Protein AF-A0A2T3M7J5-F1 (afdb_monomer)

Radius of gyration: 61.5 Å; Cα co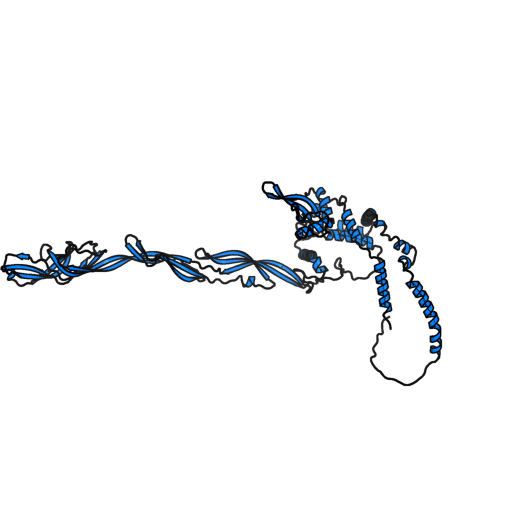ntacts (8 Å, |Δi|>4): 957; chains: 1; bounding box: 120×94×181 Å

Structure (mmCIF, N/CA/C/O backbone):
data_AF-A0A2T3M7J5-F1
#
_entry.id   AF-A0A2T3M7J5-F1
#
loop_
_atom_site.group_PDB
_atom_site.id
_atom_site.type_symbol
_atom_site.label_atom_id
_atom_site.label_alt_id
_atom_site.label_comp_id
_atom_site.label_asym_id
_atom_site.label_entity_id
_atom_site.label_seq_id
_atom_site.pdbx_PDB_ins_code
_atom_site.Cartn_x
_atom_site.Cartn_y
_atom_site.Cartn_z
_atom_site.occupancy
_atom_site.B_iso_or_equiv
_atom_site.auth_seq_id
_atom_site.auth_comp_id
_atom_site.auth_asym_id
_atom_site.auth_atom_id
_atom_site.pdbx_PDB_model_num
ATOM 1 N N . MET A 1 1 ? -29.159 -30.983 84.070 1.00 33.03 1 MET A N 1
ATOM 2 C CA . MET A 1 1 ? -28.151 -31.982 84.493 1.00 33.03 1 MET A CA 1
ATOM 3 C C . MET A 1 1 ? -27.669 -32.704 83.234 1.00 33.03 1 MET A C 1
ATOM 5 O O . MET A 1 1 ? -28.494 -32.900 82.351 1.00 33.03 1 MET A O 1
ATOM 9 N N . LYS A 1 2 ? -26.369 -32.986 83.078 1.00 27.30 2 LYS A N 1
ATOM 10 C CA . LYS A 1 2 ? -25.815 -33.771 81.948 1.00 27.30 2 LYS A CA 1
ATOM 11 C C . LYS A 1 2 ? -25.616 -35.233 82.385 1.00 27.30 2 LYS A C 1
ATOM 13 O O . LYS A 1 2 ? -25.661 -35.486 83.584 1.00 27.30 2 LYS A O 1
ATOM 18 N N . ILE A 1 3 ? -25.221 -36.094 81.430 1.00 26.00 3 ILE A N 1
ATOM 19 C CA . ILE A 1 3 ? -24.799 -37.502 81.617 1.00 26.00 3 ILE A CA 1
ATOM 20 C C . ILE A 1 3 ? -26.022 -38.396 81.980 1.00 26.00 3 ILE A C 1
ATOM 22 O O . ILE A 1 3 ? -26.851 -37.980 82.776 1.00 26.00 3 ILE A O 1
ATOM 26 N N . LEU A 1 4 ? -26.289 -39.581 81.411 1.00 29.34 4 LEU A N 1
ATOM 27 C CA . LEU A 1 4 ? -25.533 -40.511 80.550 1.00 29.34 4 LEU A CA 1
ATOM 28 C C . LEU A 1 4 ? -26.247 -40.783 79.207 1.00 29.34 4 LEU A C 1
ATOM 30 O O . LEU A 1 4 ? -27.471 -40.740 79.125 1.00 29.34 4 LEU A O 1
ATOM 34 N N . CYS A 1 5 ? -25.482 -41.165 78.180 1.00 29.28 5 CYS A N 1
ATOM 35 C CA . CYS A 1 5 ? -25.982 -41.939 77.038 1.00 29.28 5 CYS A CA 1
ATOM 36 C C . CYS A 1 5 ? -25.144 -43.214 76.888 1.00 29.28 5 CYS A C 1
ATOM 38 O O . CYS A 1 5 ? -23.942 -43.201 77.140 1.00 29.28 5 CYS A O 1
ATOM 40 N N . TYR A 1 6 ? -25.827 -44.293 76.517 1.00 28.72 6 TYR A N 1
ATOM 41 C CA . TYR A 1 6 ? -25.376 -45.682 76.476 1.00 28.72 6 TYR A CA 1
ATOM 42 C C . TYR A 1 6 ? -23.962 -45.937 75.927 1.00 28.72 6 TYR A C 1
ATOM 44 O O . TYR A 1 6 ? -23.624 -45.539 74.815 1.00 28.72 6 TYR A O 1
ATOM 52 N N . GLY A 1 7 ? -23.218 -46.769 76.658 1.00 25.64 7 GLY A N 1
ATOM 53 C CA . GLY A 1 7 ? -22.226 -47.691 76.110 1.00 25.64 7 GLY A CA 1
ATOM 54 C C . GLY A 1 7 ? -22.536 -49.095 76.637 1.00 25.64 7 GLY A C 1
ATOM 55 O O . GLY A 1 7 ? -22.690 -49.264 77.844 1.00 25.64 7 GLY A O 1
ATOM 56 N N . GLY A 1 8 ? -22.689 -50.081 75.751 1.00 26.03 8 GLY A N 1
ATOM 57 C CA . GLY A 1 8 ? -23.103 -51.439 76.123 1.00 26.03 8 GLY A CA 1
ATOM 58 C C . GLY A 1 8 ? -23.642 -52.219 74.927 1.00 26.03 8 GLY A C 1
ATOM 59 O O . GLY A 1 8 ? -24.843 -52.218 74.678 1.00 26.03 8 GLY A O 1
ATOM 60 N N . LEU A 1 9 ? -22.742 -52.846 74.167 1.00 28.62 9 LEU A N 1
ATOM 61 C CA . LEU A 1 9 ? -23.075 -53.713 73.034 1.00 28.62 9 LEU A CA 1
ATOM 62 C C . LEU A 1 9 ? -22.904 -55.184 73.449 1.00 28.62 9 LEU A C 1
ATOM 64 O O . LEU A 1 9 ? -21.915 -55.492 74.110 1.00 28.62 9 LEU A O 1
ATOM 68 N N . LEU A 1 10 ? -23.785 -56.072 72.959 1.00 27.27 10 LEU A N 1
ATOM 69 C CA . LEU A 1 10 ? -23.782 -57.536 73.192 1.00 27.27 10 LEU A CA 1
ATOM 70 C C . LEU A 1 10 ? -24.154 -57.917 74.653 1.00 27.27 10 LEU A C 1
ATOM 72 O O . LEU A 1 10 ? -23.850 -57.188 75.586 1.00 27.27 10 LEU A O 1
ATOM 76 N N . LEU A 1 11 ? -24.870 -59.010 74.949 1.00 28.28 11 LEU A N 1
ATOM 77 C CA . LEU A 1 11 ? -24.979 -60.318 74.283 1.00 28.28 11 LEU A CA 1
ATOM 78 C C . LEU A 1 11 ? -26.429 -60.854 74.226 1.00 28.28 11 LEU A C 1
ATOM 80 O O . LEU A 1 11 ? -27.276 -60.481 75.032 1.00 28.28 11 LEU A O 1
ATOM 84 N N . PHE A 1 12 ? -26.683 -61.804 73.317 1.00 32.72 12 PHE A N 1
ATOM 85 C CA . PHE A 1 12 ? -27.888 -62.651 73.300 1.00 32.72 12 PHE A CA 1
ATOM 86 C C . PHE A 1 12 ? -27.616 -64.009 73.970 1.00 32.72 12 PHE A C 1
ATOM 88 O O . PHE A 1 12 ? -26.611 -64.631 73.631 1.00 32.72 12 PHE A O 1
ATOM 95 N N . HIS A 1 13 ? -28.555 -64.467 74.813 1.00 28.39 13 HIS A N 1
ATOM 96 C CA . HIS A 1 13 ? -29.068 -65.845 75.033 1.00 28.39 13 HIS A CA 1
ATOM 97 C C . HIS A 1 13 ? -29.503 -66.063 76.499 1.00 28.39 13 HIS A C 1
ATOM 99 O O . HIS A 1 13 ? -28.886 -65.563 77.434 1.00 28.39 13 HIS A O 1
ATOM 105 N N . SER A 1 14 ? -30.603 -66.796 76.686 1.00 29.45 14 SER A N 1
ATOM 106 C CA . SER A 1 14 ? -31.228 -67.153 77.978 1.00 29.45 14 SER A CA 1
ATOM 107 C C . SER A 1 14 ? -30.902 -68.616 78.357 1.00 29.45 14 SER A C 1
ATOM 109 O O . SER A 1 14 ? -30.280 -69.294 77.537 1.00 29.45 14 SER A O 1
ATOM 111 N N . PRO A 1 15 ? -31.407 -69.191 79.476 1.00 47.16 15 PRO A N 1
ATOM 112 C CA . PRO A 1 15 ? -32.022 -68.609 80.688 1.00 47.16 15 PRO A CA 1
ATOM 113 C C . PRO A 1 15 ? -31.394 -69.151 82.008 1.00 47.16 15 PRO A C 1
ATOM 115 O O . PRO A 1 15 ? -30.582 -70.066 81.949 1.00 47.16 15 PRO A O 1
ATOM 118 N N . LEU A 1 16 ? -31.829 -68.659 83.188 1.00 26.14 16 LEU A N 1
ATOM 119 C CA . LEU A 1 16 ? -32.131 -69.428 84.433 1.00 26.14 16 LEU A CA 1
ATOM 120 C C . LEU A 1 16 ? -32.222 -68.518 85.684 1.00 26.14 16 LEU A C 1
ATOM 122 O O . LEU A 1 16 ? -31.286 -67.774 85.929 1.00 26.14 16 LEU A O 1
ATOM 126 N N . LEU A 1 17 ? -33.282 -68.708 86.498 1.00 28.16 17 LEU A N 1
ATOM 127 C CA . LEU A 1 17 ? -33.427 -68.406 87.952 1.00 28.16 17 LEU A CA 1
ATOM 128 C C . LEU A 1 17 ? -33.138 -66.964 88.470 1.00 28.16 17 LEU A C 1
ATOM 130 O O . LEU A 1 17 ? -32.348 -66.228 87.907 1.00 28.16 17 LEU A O 1
ATOM 134 N N . ALA A 1 18 ? -33.637 -66.492 89.621 1.00 29.44 18 ALA A N 1
ATOM 135 C CA . ALA A 1 18 ? -34.889 -66.672 90.382 1.00 29.44 18 ALA A CA 1
ATOM 136 C C . ALA A 1 18 ? -34.867 -65.667 91.570 1.00 29.44 18 ALA A C 1
ATOM 138 O O . ALA A 1 18 ? -33.783 -65.337 92.048 1.00 29.44 18 ALA A O 1
ATOM 139 N N . SER A 1 19 ? -36.033 -65.249 92.101 1.00 30.77 19 SER A N 1
ATOM 140 C CA . SER A 1 19 ? -36.214 -64.162 93.110 1.00 30.77 19 SER A CA 1
ATOM 141 C C . SER A 1 19 ? -35.824 -62.758 92.593 1.00 30.77 19 SER A C 1
ATOM 143 O O . SER A 1 19 ? -34.960 -62.643 91.735 1.00 30.77 19 SER A O 1
ATOM 145 N N . ILE A 1 20 ? -36.435 -61.629 92.979 1.00 33.09 20 ILE A N 1
ATOM 146 C CA . ILE A 1 20 ? -37.490 -61.254 93.958 1.00 33.09 20 ILE A CA 1
ATOM 147 C C . ILE A 1 20 ? -38.376 -60.160 93.269 1.00 33.09 20 ILE A C 1
ATOM 149 O O . ILE A 1 20 ? -37.984 -59.676 92.214 1.00 33.09 20 ILE A O 1
ATOM 153 N N . ASN A 1 21 ? -39.551 -59.671 93.704 1.00 32.81 21 ASN A N 1
ATOM 154 C CA . ASN A 1 21 ? -40.363 -59.739 94.934 1.00 32.81 21 ASN A CA 1
ATOM 155 C C . ASN A 1 21 ? -41.874 -59.600 94.543 1.00 32.81 21 ASN A C 1
ATOM 157 O O . ASN A 1 21 ? -42.157 -58.813 93.635 1.00 32.81 21 ASN A O 1
ATOM 161 N N . PRO A 1 22 ? -42.853 -60.312 95.154 1.00 43.72 22 PRO A N 1
ATOM 162 C CA . PRO A 1 22 ? -44.208 -60.437 94.580 1.00 43.72 22 PRO A CA 1
ATOM 163 C C . PRO A 1 22 ? -45.098 -59.177 94.529 1.00 43.72 22 PRO A C 1
ATOM 165 O O . PRO A 1 22 ? -46.033 -59.136 93.728 1.00 43.72 22 PRO A O 1
ATOM 168 N N . THR A 1 23 ? -44.869 -58.161 95.367 1.00 41.72 23 THR A N 1
ATOM 169 C CA . THR A 1 23 ? -45.904 -57.148 95.684 1.00 41.72 23 THR A CA 1
ATOM 170 C C . THR A 1 23 ? -46.248 -56.176 94.545 1.00 41.72 23 THR A C 1
ATOM 172 O O . THR A 1 23 ? -47.339 -55.613 94.527 1.00 41.72 23 THR A O 1
ATOM 175 N N . ILE A 1 24 ? -45.349 -55.968 93.577 1.00 36.59 24 ILE A N 1
ATOM 176 C CA . ILE A 1 24 ? -45.510 -54.931 92.534 1.00 36.59 24 ILE A CA 1
ATOM 177 C C . ILE A 1 24 ? -46.531 -55.340 91.456 1.00 36.59 24 ILE A C 1
ATOM 179 O O . ILE A 1 24 ? -47.258 -54.494 90.936 1.00 36.59 24 ILE A O 1
ATOM 183 N N . SER A 1 25 ? -46.637 -56.637 91.147 1.00 33.56 25 SER A N 1
ATOM 184 C CA . SER A 1 25 ? -47.477 -57.134 90.044 1.00 33.56 25 SER A CA 1
ATOM 185 C C . SER A 1 25 ? -48.976 -56.872 90.262 1.00 33.56 25 SER A C 1
ATOM 187 O O . SER A 1 25 ? -49.724 -56.641 89.312 1.00 33.56 25 SER A O 1
ATOM 189 N N . HIS A 1 26 ? -49.429 -56.860 91.520 1.00 35.50 26 HIS A N 1
ATOM 190 C CA . HIS A 1 26 ? -50.859 -56.885 91.837 1.00 35.50 26 HIS A CA 1
ATOM 191 C C . HIS A 1 26 ? -51.564 -55.518 91.757 1.00 35.50 26 HIS A C 1
ATOM 193 O O . HIS A 1 26 ? -52.776 -55.476 91.551 1.00 35.50 26 HIS A O 1
ATOM 199 N N . HIS A 1 27 ? -50.825 -54.407 91.871 1.00 38.28 27 HIS A N 1
ATOM 200 C CA . HIS A 1 27 ? -51.371 -53.052 91.690 1.00 38.28 27 HIS A CA 1
ATOM 201 C C . HIS A 1 27 ? -51.415 -52.610 90.217 1.00 38.28 27 HIS A C 1
ATOM 203 O O . HIS A 1 27 ? -52.216 -51.753 89.852 1.00 38.28 27 HIS A O 1
ATOM 209 N N . PHE A 1 28 ? -50.574 -53.194 89.357 1.00 34.78 28 PHE A N 1
ATOM 210 C CA . PHE A 1 28 ? -50.365 -52.703 87.990 1.00 34.78 28 PHE A CA 1
ATOM 211 C C . PHE A 1 28 ? -51.550 -52.971 87.040 1.00 34.78 28 PHE A C 1
ATOM 213 O O . PHE A 1 28 ? -51.696 -52.296 86.025 1.00 34.78 28 PHE A O 1
ATOM 220 N N . TYR A 1 29 ? -52.417 -53.936 87.367 1.00 38.53 29 TYR A N 1
ATOM 221 C CA . TYR A 1 29 ? -53.450 -54.449 86.455 1.00 38.53 29 TYR A CA 1
ATOM 222 C C . TYR A 1 29 ? -54.883 -53.931 86.686 1.00 38.53 29 TYR A C 1
ATOM 224 O O . TYR A 1 29 ? -55.771 -54.300 85.919 1.00 38.53 29 TYR A O 1
ATOM 232 N N . GLN A 1 30 ? -55.141 -53.083 87.693 1.00 41.69 30 GLN A N 1
ATOM 233 C CA . GLN A 1 30 ? -56.512 -52.630 88.020 1.00 41.69 30 GLN A CA 1
ATOM 234 C C . GLN A 1 30 ? -56.796 -51.136 87.743 1.00 41.69 30 GLN A C 1
ATOM 236 O O . GLN A 1 30 ? -57.928 -50.796 87.409 1.00 41.69 30 GLN A O 1
ATOM 241 N N . GLU A 1 31 ? -55.792 -50.254 87.776 1.00 39.41 31 GLU A N 1
ATOM 242 C CA . GLU A 1 31 ? -55.960 -48.795 87.567 1.00 39.41 31 GLU A CA 1
ATOM 243 C C . GLU A 1 31 ? -56.129 -48.372 86.088 1.00 39.41 31 GLU A C 1
ATOM 245 O O . GLU A 1 31 ? -56.737 -47.342 85.766 1.00 39.41 31 GLU A O 1
ATOM 250 N N . ILE A 1 32 ? -55.583 -49.160 85.156 1.00 42.03 32 ILE A N 1
ATOM 251 C CA . ILE A 1 32 ? -55.441 -48.780 83.738 1.00 42.03 32 ILE A CA 1
ATOM 252 C C . ILE A 1 32 ? -56.795 -48.545 83.023 1.00 42.03 32 ILE A C 1
ATOM 254 O O . ILE A 1 32 ? -56.927 -47.532 82.331 1.00 42.03 32 ILE A O 1
ATOM 258 N N . PRO A 1 33 ? -57.845 -49.384 83.177 1.00 41.69 33 PRO A N 1
ATOM 259 C CA . PRO A 1 33 ? -59.082 -49.219 82.404 1.00 41.69 33 PRO A CA 1
ATOM 260 C C . PRO A 1 33 ? -59.862 -47.928 82.702 1.00 41.69 33 PRO A C 1
ATOM 262 O O . PRO A 1 33 ? -60.557 -47.414 81.822 1.00 41.69 33 PRO A O 1
ATOM 265 N N . HIS A 1 34 ? -59.768 -47.394 83.925 1.00 41.28 34 HIS A N 1
ATOM 266 C CA . HIS A 1 34 ? -60.474 -46.170 84.320 1.00 41.28 34 HIS A CA 1
ATOM 267 C C . HIS A 1 34 ? -59.719 -44.904 83.905 1.00 41.28 34 HIS A C 1
ATOM 269 O O . HIS A 1 34 ? -60.326 -43.984 83.341 1.00 41.28 34 HIS A O 1
ATOM 275 N N . THR A 1 35 ? -58.399 -44.872 84.101 1.00 39.56 35 THR A N 1
ATOM 276 C CA . THR A 1 35 ? -57.552 -43.767 83.625 1.00 39.56 35 THR A CA 1
ATOM 277 C C . THR A 1 35 ? -57.626 -43.638 82.104 1.00 39.56 35 THR A C 1
ATOM 279 O O . THR A 1 35 ? -57.860 -42.539 81.600 1.00 39.56 35 THR A O 1
ATOM 282 N N . GLN A 1 36 ? -57.559 -44.752 81.366 1.00 40.88 36 GLN A N 1
ATOM 283 C CA . GLN A 1 36 ? -57.592 -44.746 79.902 1.00 40.88 36 GLN A CA 1
ATOM 284 C C . GLN A 1 36 ? -58.919 -44.209 79.331 1.00 40.88 36 GLN A C 1
ATOM 286 O O . GLN A 1 36 ? -58.889 -43.367 78.436 1.00 40.88 36 GLN A O 1
ATOM 291 N N . ARG A 1 37 ? -60.088 -44.590 79.878 1.00 44.34 37 ARG A N 1
ATOM 292 C CA . ARG A 1 37 ? -61.390 -44.020 79.450 1.00 44.34 37 ARG A CA 1
ATOM 293 C C . ARG A 1 37 ? -61.513 -42.529 79.762 1.00 44.34 37 ARG A C 1
ATOM 295 O O . ARG A 1 37 ? -62.040 -41.779 78.942 1.00 44.34 37 ARG A O 1
ATOM 302 N N . THR A 1 38 ? -61.023 -42.101 80.923 1.00 44.31 38 THR A N 1
ATOM 303 C CA . THR A 1 38 ? -61.086 -40.695 81.360 1.00 44.31 38 THR A CA 1
ATOM 304 C C . THR A 1 38 ? -60.188 -39.812 80.486 1.00 44.31 38 THR A C 1
ATOM 306 O O . THR A 1 38 ? -60.601 -38.733 80.051 1.00 44.31 38 THR A O 1
ATOM 309 N N . LEU A 1 39 ? -59.000 -40.312 80.126 1.00 40.53 39 LEU A N 1
ATOM 310 C CA . LEU A 1 39 ? -58.130 -39.715 79.111 1.00 40.53 39 LEU A CA 1
ATOM 311 C C . LEU A 1 39 ? -58.801 -39.685 77.732 1.00 40.53 39 LEU A C 1
ATOM 313 O O . LEU A 1 39 ? -58.832 -38.631 77.112 1.00 40.53 39 LEU A O 1
ATOM 317 N N . GLN A 1 40 ? -59.412 -40.781 77.271 1.00 42.84 40 GLN A N 1
ATOM 318 C CA . GLN A 1 40 ? -60.099 -40.823 75.972 1.00 42.84 40 GLN A CA 1
ATOM 319 C C . GLN A 1 40 ? -61.238 -39.788 75.879 1.00 42.84 40 GLN A C 1
ATOM 321 O O . GLN A 1 40 ? -61.386 -39.114 74.861 1.00 42.84 40 GLN A O 1
ATOM 326 N N . GLN A 1 41 ? -62.036 -39.626 76.940 1.00 42.09 41 GLN A N 1
ATOM 327 C CA . GLN A 1 41 ? -63.129 -38.649 76.979 1.00 42.09 41 GLN A CA 1
ATOM 328 C C . GLN A 1 41 ? -62.629 -37.199 77.032 1.00 42.09 41 GLN A C 1
ATOM 330 O O . GLN A 1 41 ? -63.183 -36.339 76.346 1.00 42.09 41 GLN A O 1
ATOM 335 N N . SER A 1 42 ? -61.573 -36.918 77.799 1.00 40.62 42 SER A N 1
ATOM 336 C CA . SER A 1 42 ? -60.975 -35.576 77.871 1.00 40.62 42 SER A CA 1
ATOM 337 C C . SER A 1 42 ? -60.210 -35.201 76.594 1.00 40.62 42 SER A C 1
ATOM 339 O O . SER A 1 42 ? -60.360 -34.075 76.121 1.00 40.62 42 SER A O 1
ATOM 341 N N . LEU A 1 43 ? -59.507 -36.147 75.961 1.00 39.81 43 LEU A N 1
ATOM 342 C CA . LEU A 1 43 ? -58.921 -35.992 74.622 1.00 39.81 43 LEU A CA 1
ATOM 343 C C . LEU A 1 43 ? -59.992 -35.732 73.560 1.00 39.81 43 LEU A C 1
ATOM 345 O O . LEU A 1 43 ? -59.865 -34.772 72.808 1.00 39.81 43 LEU A O 1
ATOM 349 N N . ASN A 1 44 ? -61.082 -36.504 73.527 1.00 41.81 44 ASN A N 1
ATOM 350 C CA . ASN A 1 44 ? -62.176 -36.263 72.578 1.00 41.81 44 ASN A CA 1
ATOM 351 C C . ASN A 1 44 ? -62.860 -34.901 72.806 1.00 41.81 44 ASN A C 1
ATOM 353 O O . ASN A 1 44 ? -63.277 -34.258 71.845 1.00 41.81 44 ASN A O 1
ATOM 357 N N . LYS A 1 45 ? -62.938 -34.421 74.056 1.00 40.50 45 LYS A N 1
ATOM 358 C CA . LYS A 1 45 ? -63.460 -33.080 74.376 1.00 40.50 45 LYS A CA 1
ATOM 359 C C . LYS A 1 45 ? -62.505 -31.953 73.947 1.00 40.50 45 LYS A C 1
ATOM 361 O O . LYS A 1 45 ? -62.979 -30.896 73.533 1.00 40.50 45 LYS A O 1
ATOM 366 N N . MET A 1 46 ? -61.191 -32.190 73.997 1.00 38.03 46 MET A N 1
ATOM 367 C CA . MET A 1 46 ? -60.162 -31.283 73.467 1.00 38.03 46 MET A CA 1
ATOM 368 C C . MET A 1 46 ? -60.113 -31.272 71.932 1.00 38.03 46 MET A C 1
ATOM 370 O O . MET A 1 46 ? -60.038 -30.201 71.344 1.00 38.03 46 MET A O 1
ATOM 374 N N . MET A 1 47 ? -60.187 -32.432 71.270 1.00 40.31 47 MET A N 1
ATOM 375 C CA . MET A 1 47 ? -60.065 -32.530 69.807 1.00 40.31 47 MET A CA 1
ATOM 376 C C . MET A 1 47 ? -61.306 -32.046 69.042 1.00 40.31 47 MET A C 1
ATOM 378 O O . MET A 1 47 ? -61.180 -31.651 67.887 1.00 40.31 47 MET A O 1
ATOM 382 N N . ASN A 1 48 ? -62.489 -32.045 69.668 1.00 43.28 48 ASN A N 1
ATOM 383 C CA . ASN A 1 48 ? -63.742 -31.612 69.032 1.00 43.28 48 ASN A CA 1
ATOM 384 C C . ASN A 1 48 ? -64.130 -30.148 69.326 1.00 43.28 48 ASN A C 1
ATOM 386 O O . ASN A 1 48 ? -65.208 -29.716 68.921 1.00 43.28 48 ASN A O 1
ATOM 390 N N . SER A 1 49 ? -63.274 -29.379 70.008 1.00 44.62 49 SER A N 1
ATOM 391 C CA . SER A 1 49 ? -63.446 -27.931 70.188 1.00 44.62 49 SER A CA 1
ATOM 392 C C . SER A 1 49 ? -62.357 -27.195 69.399 1.00 44.62 49 SER A C 1
ATOM 394 O O . SER A 1 49 ? -61.180 -27.468 69.634 1.00 44.62 49 SER A O 1
ATOM 396 N N . PRO A 1 50 ? -62.683 -26.268 68.478 1.00 44.09 50 PRO A N 1
ATOM 397 C CA . PRO A 1 50 ? -61.661 -25.487 67.791 1.00 44.09 50 PRO A CA 1
ATOM 398 C C . PRO A 1 50 ? -60.993 -24.541 68.795 1.00 44.09 50 PRO A C 1
ATOM 400 O O . PRO A 1 50 ? -61.619 -23.579 69.241 1.00 44.09 50 PRO A O 1
ATOM 403 N N . ILE A 1 51 ? -59.738 -24.834 69.148 1.00 45.31 51 ILE A N 1
ATOM 404 C CA . ILE A 1 51 ? -58.933 -24.013 70.062 1.00 45.31 51 ILE A CA 1
ATOM 405 C C . ILE A 1 51 ? -58.840 -22.599 69.485 1.00 45.31 51 ILE A C 1
ATOM 407 O O . ILE A 1 51 ? -58.410 -22.419 68.341 1.00 45.31 51 ILE A O 1
ATOM 411 N N . LYS A 1 52 ? -59.252 -21.606 70.266 1.00 52.03 52 LYS A N 1
ATOM 412 C CA . LYS A 1 52 ? -59.237 -20.194 69.887 1.00 52.03 52 LYS A CA 1
ATOM 413 C C . LYS A 1 52 ? -57.935 -19.530 70.311 1.00 52.03 52 LYS A C 1
ATOM 415 O O . LYS A 1 52 ? -57.210 -20.026 71.171 1.00 52.03 52 LYS A O 1
ATOM 420 N N . ALA A 1 53 ? -57.642 -18.365 69.739 1.00 49.19 53 ALA A N 1
ATOM 421 C CA . ALA A 1 53 ? -56.470 -17.595 70.143 1.00 49.19 53 ALA A CA 1
ATOM 422 C C . ALA A 1 53 ? -56.595 -17.116 71.606 1.00 49.19 53 ALA A C 1
ATOM 424 O O . ALA A 1 53 ? -55.608 -17.095 72.337 1.00 49.19 53 ALA A O 1
ATOM 425 N N . GLU A 1 54 ? -57.819 -16.813 72.048 1.00 56.78 54 GLU A N 1
ATOM 426 C CA . GLU A 1 54 ? -58.158 -16.429 73.424 1.00 56.78 54 GLU A CA 1
ATOM 427 C C . GLU A 1 54 ? -57.870 -17.522 74.471 1.00 56.78 54 GLU A C 1
ATOM 429 O O . GLU A 1 54 ? -57.618 -17.190 75.630 1.00 56.78 54 GLU A O 1
ATOM 434 N N . ASP A 1 55 ? -57.866 -18.805 74.086 1.00 53.34 55 ASP A N 1
ATOM 435 C CA . ASP A 1 55 ? -57.657 -19.937 75.008 1.00 53.34 55 ASP A CA 1
ATOM 436 C C . ASP A 1 55 ? -56.197 -20.036 75.500 1.00 53.34 55 ASP A C 1
ATOM 438 O O . ASP A 1 55 ? -55.909 -20.713 76.486 1.00 53.34 55 ASP A O 1
ATOM 442 N N . TYR A 1 56 ? -55.270 -19.325 74.847 1.00 49.97 56 TYR A N 1
ATOM 443 C CA . TYR A 1 56 ? -53.858 -19.220 75.234 1.00 49.97 56 TYR A CA 1
ATOM 444 C C . TYR A 1 56 ? -53.554 -18.018 76.150 1.00 49.97 56 TYR A C 1
ATOM 446 O O . TYR A 1 56 ? -52.384 -17.718 76.403 1.00 49.97 56 TYR A O 1
ATOM 454 N N . CYS A 1 57 ? -54.576 -17.308 76.640 1.00 61.72 57 CYS A N 1
ATOM 455 C CA . CYS A 1 57 ? -54.405 -16.115 77.467 1.00 61.72 57 CYS A CA 1
ATOM 456 C C . CYS A 1 57 ? -54.609 -16.362 78.966 1.00 61.72 57 CYS A C 1
ATOM 458 O O . CYS A 1 57 ? -55.708 -16.676 79.419 1.00 61.72 57 CYS A O 1
ATOM 460 N N . ASN A 1 58 ? -53.553 -16.094 79.740 1.00 55.19 58 ASN A N 1
ATOM 461 C CA . ASN A 1 58 ? -53.546 -16.209 81.203 1.00 55.19 58 ASN A CA 1
ATOM 462 C C . ASN A 1 58 ? -54.410 -15.148 81.918 1.00 55.19 58 ASN A C 1
ATOM 464 O O . ASN A 1 58 ? -54.723 -15.320 83.093 1.00 55.19 58 ASN A O 1
ATOM 468 N N . ASP A 1 59 ? -54.770 -14.054 81.242 1.00 63.16 59 ASP A N 1
ATOM 469 C CA . ASP A 1 59 ? -55.587 -12.963 81.777 1.00 63.16 59 ASP A CA 1
ATOM 470 C C . ASP A 1 59 ? -56.471 -12.312 80.693 1.00 63.16 59 ASP A C 1
ATOM 472 O O . ASP A 1 59 ? -56.321 -12.557 79.491 1.00 63.16 59 ASP A O 1
ATOM 476 N N . ASP A 1 60 ? -57.417 -11.468 81.110 1.00 67.50 60 ASP A N 1
ATOM 477 C CA . ASP A 1 60 ? -58.310 -10.759 80.182 1.00 67.50 60 ASP A CA 1
ATOM 478 C C . ASP A 1 60 ? -57.601 -9.614 79.434 1.00 67.50 60 ASP A C 1
ATOM 480 O O . ASP A 1 60 ? -58.007 -9.253 78.326 1.00 67.50 60 ASP A O 1
ATOM 484 N N . THR A 1 61 ? -56.483 -9.102 79.963 1.00 66.50 61 THR A N 1
ATOM 485 C CA . THR A 1 61 ? -55.603 -8.145 79.270 1.00 66.50 61 THR A CA 1
ATOM 486 C C . THR A 1 61 ? -55.032 -8.760 77.991 1.00 66.50 61 THR A C 1
ATOM 488 O O . THR A 1 61 ? -55.088 -8.149 7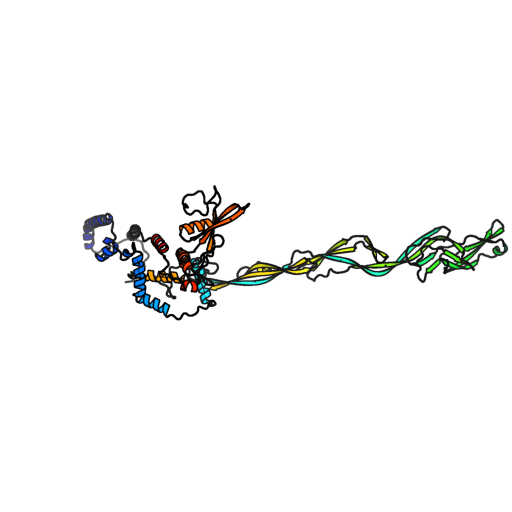6.923 1.00 66.50 61 THR A O 1
ATOM 491 N N . CYS A 1 62 ? -54.556 -10.007 78.057 1.00 59.25 62 CYS A N 1
ATOM 492 C CA . CYS A 1 62 ? -54.106 -10.773 76.901 1.00 59.25 62 CYS A CA 1
ATOM 493 C C . CYS A 1 62 ? -55.243 -11.011 75.895 1.00 59.25 62 CYS A C 1
ATOM 495 O O . CYS A 1 62 ? -55.049 -10.769 74.703 1.00 59.25 62 CYS A O 1
ATOM 497 N N . LYS A 1 63 ? -56.446 -11.401 76.345 1.00 68.69 63 LYS A N 1
ATOM 498 C CA . LYS A 1 63 ? -57.606 -11.608 75.448 1.00 68.69 63 LYS A CA 1
ATOM 499 C C . LYS A 1 63 ? -57.986 -10.312 74.726 1.00 68.69 63 LYS A C 1
ATOM 501 O O . LYS A 1 63 ? -58.246 -10.318 73.520 1.00 68.69 63 LYS A O 1
ATOM 506 N N . THR A 1 64 ? -57.927 -9.189 75.440 1.00 63.66 64 THR A N 1
ATOM 507 C CA . THR A 1 64 ? -58.117 -7.842 74.883 1.00 63.66 64 THR A CA 1
ATOM 508 C C . THR A 1 64 ? -57.026 -7.505 73.861 1.00 63.66 64 THR A C 1
ATOM 510 O O . THR A 1 64 ? -57.333 -6.985 72.798 1.00 63.66 64 THR A O 1
ATOM 513 N N . HIS A 1 65 ? -55.763 -7.870 74.100 1.00 58.97 65 HIS A N 1
ATOM 514 C CA . HIS A 1 65 ? -54.676 -7.676 73.131 1.00 58.97 65 HIS A CA 1
ATOM 515 C C . HIS A 1 65 ? -54.689 -8.633 71.927 1.00 58.97 65 HIS A C 1
ATOM 517 O O . HIS A 1 65 ? -54.127 -8.286 70.890 1.00 58.97 65 HIS A O 1
ATOM 523 N N . ILE A 1 66 ? -55.316 -9.806 72.018 1.00 55.25 66 ILE A N 1
ATOM 524 C CA . ILE A 1 66 ? -55.524 -10.694 70.862 1.00 55.25 66 ILE A CA 1
ATOM 525 C C . ILE A 1 66 ? -56.669 -10.179 69.983 1.00 55.25 66 ILE A C 1
ATOM 527 O O . ILE A 1 66 ? -56.538 -10.136 68.761 1.00 55.25 66 ILE A O 1
ATOM 531 N N . THR A 1 67 ? -57.771 -9.742 70.595 1.00 54.59 67 THR A N 1
ATOM 532 C CA . THR A 1 67 ? -58.955 -9.230 69.878 1.00 54.59 67 THR A CA 1
ATOM 533 C C . THR A 1 67 ? -58.792 -7.784 69.391 1.00 54.59 67 THR A C 1
ATOM 535 O O . THR A 1 67 ? -59.305 -7.426 68.332 1.00 54.59 67 THR A O 1
ATOM 538 N N . GLN A 1 68 ? -58.033 -6.963 70.119 1.00 57.56 68 GLN A N 1
ATOM 539 C CA . GLN A 1 68 ? -57.635 -5.598 69.766 1.00 57.56 68 GLN A CA 1
ATOM 540 C C . GLN A 1 68 ? -56.127 -5.400 70.027 1.00 57.56 68 GLN A C 1
ATOM 542 O O . GLN A 1 68 ? -55.724 -4.760 71.005 1.00 57.56 68 GLN A O 1
ATOM 547 N N . PRO A 1 69 ? -55.241 -5.919 69.153 1.00 59.16 69 PRO A N 1
ATOM 548 C CA . PRO A 1 69 ? -53.805 -5.681 69.279 1.00 59.16 69 PRO A CA 1
ATOM 549 C C . PRO A 1 69 ? -53.507 -4.183 69.223 1.00 59.16 69 PRO A C 1
ATOM 551 O O . PRO A 1 69 ? -54.134 -3.454 68.457 1.00 59.16 69 PRO A O 1
ATOM 554 N N . GLY A 1 70 ? -52.512 -3.706 69.976 1.00 57.31 70 GLY A N 1
ATOM 555 C CA . GLY A 1 70 ? -52.211 -2.268 70.093 1.00 57.31 70 GLY A CA 1
ATOM 556 C C . GLY A 1 70 ? -51.844 -1.565 68.775 1.00 57.31 70 GLY A C 1
ATOM 557 O O . GLY A 1 70 ? -51.854 -0.340 68.707 1.00 57.31 70 GLY A O 1
ATOM 558 N N . LEU A 1 71 ? -51.564 -2.328 67.712 1.00 54.66 71 LEU A N 1
ATOM 559 C CA . LEU A 1 71 ? -51.335 -1.838 66.348 1.00 54.66 71 LEU A CA 1
ATOM 560 C C . LEU A 1 71 ? -52.632 -1.656 65.529 1.00 54.66 71 LEU A C 1
ATOM 562 O O . LEU A 1 71 ? -52.601 -1.026 64.475 1.00 54.66 71 LEU A O 1
ATOM 566 N N . SER A 1 72 ? -53.777 -2.161 66.001 1.00 57.66 72 SER A N 1
ATOM 567 C CA . SER A 1 72 ? -55.087 -2.047 65.332 1.00 57.66 72 SER A CA 1
ATOM 568 C C . SER A 1 72 ? -55.539 -0.592 65.152 1.00 57.66 72 SER A C 1
ATOM 570 O O . SER A 1 72 ? -56.134 -0.265 64.126 1.00 57.66 72 SER A O 1
ATOM 572 N N . ARG A 1 73 ? -55.133 0.313 66.058 1.00 57.66 73 ARG A N 1
ATOM 573 C CA . ARG A 1 73 ? -55.277 1.779 65.920 1.00 57.66 73 ARG A CA 1
ATOM 574 C C . ARG A 1 73 ? -54.687 2.345 64.619 1.00 57.66 73 ARG A C 1
ATOM 576 O O . ARG A 1 73 ? -55.113 3.400 64.173 1.00 57.66 73 ARG A O 1
ATOM 583 N N . TYR A 1 74 ? -53.734 1.646 63.999 1.00 56.31 74 TYR A N 1
ATOM 584 C CA . TYR A 1 74 ? -53.116 2.021 62.722 1.00 56.31 74 TYR A CA 1
ATOM 585 C C . TYR A 1 74 ? -53.723 1.294 61.514 1.00 56.31 74 TYR A C 1
ATOM 587 O O . TYR A 1 74 ? -53.406 1.627 60.373 1.00 56.31 74 TYR A O 1
ATOM 595 N N . ALA A 1 75 ? -54.581 0.291 61.732 1.00 46.38 75 ALA A N 1
ATOM 596 C CA . ALA A 1 75 ? -55.136 -0.516 60.649 1.00 46.38 75 ALA A CA 1
ATOM 597 C C . ALA A 1 75 ? -56.008 0.327 59.709 1.00 46.38 75 ALA A C 1
ATOM 599 O O . ALA A 1 75 ? -55.930 0.148 58.493 1.00 46.38 75 ALA A O 1
ATOM 600 N N . ASN A 1 76 ? -56.778 1.273 60.257 1.00 51.50 76 ASN A N 1
ATOM 601 C CA . ASN A 1 76 ? -57.690 2.137 59.501 1.00 51.50 76 ASN A CA 1
ATOM 602 C C . ASN A 1 76 ? -57.356 3.640 59.582 1.00 51.50 76 ASN A C 1
ATOM 604 O O . ASN A 1 76 ? -57.949 4.411 58.835 1.00 51.50 76 ASN A O 1
ATOM 608 N N . ASP A 1 77 ? -56.379 4.052 60.402 1.00 55.06 77 ASP A N 1
ATOM 609 C CA . ASP A 1 77 ? -55.883 5.436 60.463 1.00 55.06 77 ASP A CA 1
ATOM 610 C C . ASP A 1 77 ? -54.372 5.520 60.127 1.00 55.06 77 ASP A C 1
ATOM 612 O O . ASP A 1 77 ? -53.512 5.319 60.994 1.00 55.06 77 ASP A O 1
ATOM 616 N N . PRO A 1 78 ? -54.015 5.848 58.866 1.00 48.06 78 PRO A N 1
ATOM 617 C CA . PRO A 1 78 ? -52.631 6.122 58.467 1.00 48.06 78 PRO A CA 1
ATOM 618 C C . PRO A 1 78 ? -52.054 7.406 59.090 1.00 48.06 78 PRO A C 1
ATOM 620 O O . PRO A 1 78 ? -50.834 7.549 59.201 1.00 48.06 78 PRO A O 1
ATOM 623 N N . GLY A 1 79 ? -52.917 8.347 59.486 1.00 52.31 79 GLY A N 1
ATOM 624 C CA . GLY A 1 79 ? -52.551 9.583 60.170 1.00 52.31 79 GLY A CA 1
ATOM 625 C C . GLY A 1 79 ? -52.064 9.313 61.590 1.00 52.31 79 GLY A C 1
ATOM 626 O O . GLY A 1 79 ? -51.012 9.824 61.966 1.00 52.31 79 GLY A O 1
ATOM 627 N N . ALA A 1 80 ? -52.743 8.443 62.344 1.00 57.94 80 ALA A N 1
ATOM 628 C CA . ALA A 1 80 ? -52.301 8.006 63.670 1.00 57.94 80 ALA A CA 1
ATOM 629 C C . ALA A 1 80 ? -50.880 7.426 63.653 1.00 57.94 80 ALA A C 1
ATOM 631 O O . ALA A 1 80 ? -50.086 7.758 64.534 1.00 57.94 80 ALA A O 1
ATOM 632 N N . LEU A 1 81 ? -50.530 6.607 62.651 1.00 50.38 81 LEU A N 1
ATOM 633 C CA . LEU A 1 81 ? -49.186 6.027 62.545 1.00 50.38 81 LEU A CA 1
ATOM 634 C C . LEU A 1 81 ? -48.127 7.094 62.237 1.00 50.38 81 LEU A C 1
ATOM 636 O O . LEU A 1 81 ? -47.092 7.130 62.900 1.00 50.38 81 LEU A O 1
ATOM 640 N N . LYS A 1 82 ? -48.402 8.001 61.288 1.00 52.88 82 LYS A N 1
ATOM 641 C CA . LYS A 1 82 ? -47.509 9.128 60.962 1.00 52.88 82 LYS A CA 1
ATOM 642 C C . LYS A 1 82 ? -47.317 10.064 62.162 1.00 52.88 82 LYS A C 1
ATOM 644 O O . LYS A 1 82 ? -46.199 10.484 62.456 1.00 52.88 82 LYS A O 1
ATOM 649 N N . ASN A 1 83 ? -48.403 10.397 62.853 1.00 60.84 83 ASN A N 1
ATOM 650 C CA . ASN A 1 83 ? -48.386 11.324 63.977 1.00 60.84 83 ASN A CA 1
ATOM 651 C C . ASN A 1 83 ? -47.641 10.727 65.173 1.00 60.84 83 ASN A C 1
ATOM 653 O O . ASN A 1 83 ? -46.844 11.430 65.792 1.00 60.84 83 ASN A O 1
ATOM 657 N N . ASP A 1 84 ? -47.824 9.434 65.467 1.00 59.69 84 ASP A N 1
ATOM 658 C CA . ASP A 1 84 ? -47.071 8.790 66.543 1.00 59.69 84 ASP A CA 1
ATOM 659 C C . ASP A 1 84 ? -45.608 8.538 66.155 1.00 59.69 84 ASP A C 1
ATOM 661 O O . ASP A 1 84 ? -44.744 8.711 67.003 1.00 59.69 84 ASP A O 1
ATOM 665 N N . SER A 1 85 ? -45.274 8.258 64.886 1.00 49.81 85 SER A N 1
ATOM 666 C CA . SER A 1 85 ? -43.864 8.160 64.471 1.00 49.81 85 SER A CA 1
ATOM 667 C C . SER A 1 85 ? -43.123 9.496 64.599 1.00 49.81 85 SER A C 1
ATOM 669 O O . SER A 1 85 ? -41.975 9.519 65.037 1.00 49.81 85 SER A O 1
ATOM 671 N N . VAL A 1 86 ? -43.777 10.621 64.274 1.00 59.00 86 VAL A N 1
ATOM 672 C CA . VAL A 1 86 ? -43.219 11.972 64.485 1.00 59.00 86 VAL A CA 1
ATOM 673 C C . VAL A 1 86 ? -43.111 12.295 65.979 1.00 59.00 86 VAL A C 1
ATOM 675 O O . VAL A 1 86 ? -42.076 12.790 66.424 1.00 59.00 86 VAL A O 1
ATOM 678 N N . ARG A 1 87 ? -44.138 11.963 66.773 1.00 63.53 87 ARG A N 1
ATOM 679 C CA . ARG A 1 87 ? -44.134 12.155 68.230 1.00 63.53 87 ARG A CA 1
ATOM 680 C C . ARG A 1 87 ? -43.011 11.355 68.894 1.00 63.53 87 ARG A C 1
ATOM 682 O O . ARG A 1 87 ? -42.230 11.934 69.643 1.00 63.53 87 ARG A O 1
ATOM 689 N N . GLN A 1 88 ? -42.871 10.071 68.570 1.00 57.69 88 GLN A N 1
ATOM 690 C CA . GLN A 1 88 ? -41.793 9.213 69.069 1.00 57.69 88 GLN A CA 1
ATOM 691 C C . GLN A 1 88 ? -40.416 9.737 68.641 1.00 57.69 88 GLN A C 1
ATOM 693 O O . GLN A 1 88 ? -39.540 9.853 69.488 1.00 57.69 88 GLN A O 1
ATOM 698 N N . LEU A 1 89 ? -40.232 10.172 67.388 1.00 55.06 89 LEU A N 1
ATOM 699 C CA . LEU A 1 89 ? -38.977 10.794 66.933 1.00 55.06 89 LEU A CA 1
ATOM 700 C C . LEU A 1 89 ? -38.591 12.054 67.740 1.00 55.06 89 LEU A C 1
ATOM 702 O O . LEU A 1 89 ? -37.408 12.367 67.845 1.00 55.06 89 LEU A O 1
ATOM 706 N N . SER A 1 90 ? -39.570 12.766 68.313 1.00 54.91 90 SER A N 1
ATOM 707 C CA . SER A 1 90 ? -39.338 13.940 69.171 1.00 54.91 90 SER A CA 1
ATOM 708 C C . SER A 1 90 ? -39.216 13.640 70.673 1.00 54.91 90 SER A C 1
ATOM 710 O O . SER A 1 90 ? -38.571 14.408 71.382 1.00 54.91 90 SER A O 1
ATOM 712 N N . ALA A 1 91 ? -39.830 12.556 71.162 1.00 55.94 91 ALA A N 1
ATOM 713 C CA . ALA A 1 91 ? -40.009 12.287 72.595 1.00 55.94 91 ALA A CA 1
ATOM 714 C C . ALA A 1 91 ? -39.227 11.069 73.120 1.00 55.94 91 ALA A C 1
ATOM 716 O O . ALA A 1 91 ? -38.967 10.984 74.318 1.00 55.94 91 ALA A O 1
ATOM 717 N N . ASN A 1 92 ? -38.847 10.125 72.256 1.00 63.75 92 ASN A N 1
ATOM 718 C CA . ASN A 1 92 ? -38.049 8.965 72.639 1.00 63.75 92 ASN A CA 1
ATOM 719 C C . ASN A 1 92 ? -36.564 9.353 72.774 1.00 63.75 92 ASN A C 1
ATOM 721 O O . ASN A 1 92 ? -35.990 9.981 71.881 1.00 63.75 92 ASN A O 1
ATOM 725 N N . SER A 1 93 ? -35.930 8.962 73.880 1.00 56.34 93 SER A N 1
ATOM 726 C CA . SER A 1 93 ? -34.537 9.291 74.203 1.00 56.34 93 SER A CA 1
ATOM 727 C C . SER A 1 93 ? -33.536 8.717 73.199 1.00 56.34 93 SER A C 1
ATOM 729 O O . SER A 1 93 ? -32.577 9.395 72.836 1.00 56.34 93 SER A O 1
ATOM 731 N N . GLU A 1 94 ? -33.771 7.513 72.683 1.00 54.69 94 GLU A N 1
ATOM 732 C CA . GLU A 1 94 ? -32.863 6.835 71.752 1.00 54.69 94 GLU A CA 1
ATOM 733 C C . GLU A 1 94 ? -32.944 7.480 70.362 1.00 54.69 94 GLU A C 1
ATOM 735 O O . GLU A 1 94 ? -31.919 7.804 69.764 1.00 54.69 94 GLU A O 1
ATOM 740 N N . ALA A 1 95 ? -34.157 7.766 69.883 1.00 48.12 95 ALA A N 1
ATOM 741 C CA . ALA A 1 95 ? -34.407 8.500 68.647 1.00 48.12 95 ALA A CA 1
ATOM 742 C C . ALA A 1 95 ? -33.880 9.944 68.717 1.00 48.12 95 ALA A C 1
ATOM 744 O O . ALA A 1 95 ? -33.272 10.422 67.758 1.00 48.12 95 ALA A O 1
ATOM 745 N N . SER A 1 96 ? -34.037 10.612 69.864 1.00 52.62 96 SER A N 1
ATOM 746 C CA . SER A 1 96 ? -33.469 11.937 70.125 1.00 52.62 96 SER A CA 1
ATOM 747 C C . SER A 1 96 ? -31.937 11.902 70.128 1.00 52.62 96 SER A C 1
ATOM 749 O O . SER A 1 96 ? -31.309 12.745 69.490 1.00 52.62 96 SER A O 1
ATOM 751 N N . ASN A 1 97 ? -31.313 10.883 70.730 1.00 56.59 97 ASN A N 1
ATOM 752 C CA . ASN A 1 97 ? -29.862 10.684 70.688 1.00 56.59 97 ASN A CA 1
ATOM 753 C C . ASN A 1 97 ? -29.349 10.378 69.268 1.00 56.59 97 ASN A C 1
ATOM 755 O O . ASN A 1 97 ? -28.324 10.928 68.870 1.00 56.59 97 ASN A O 1
ATOM 759 N N . ILE A 1 98 ? -30.070 9.579 68.472 1.00 52.44 98 ILE A N 1
ATOM 760 C CA . ILE A 1 98 ? -29.741 9.324 67.057 1.00 52.44 98 ILE A CA 1
ATOM 761 C C . ILE A 1 98 ? -29.867 10.611 66.230 1.00 52.44 98 ILE A C 1
ATOM 763 O O . ILE A 1 98 ? -28.960 10.932 65.461 1.00 52.44 98 ILE A O 1
ATOM 767 N N . LYS A 1 99 ? -30.951 11.380 66.410 1.00 51.16 99 LYS A N 1
ATOM 768 C CA . LYS A 1 99 ? -31.159 12.671 65.739 1.00 51.16 99 LYS A CA 1
ATOM 769 C C . LYS A 1 99 ? -30.057 13.664 66.109 1.00 51.16 99 LYS A C 1
ATOM 771 O O . LYS A 1 99 ? -29.416 14.218 65.225 1.00 51.16 99 LYS A O 1
ATOM 776 N N . LYS A 1 100 ? -29.794 13.837 67.406 1.00 52.91 100 LYS A N 1
ATOM 777 C CA . LYS A 1 100 ? -28.747 14.716 67.937 1.00 52.91 100 LYS A CA 1
ATOM 778 C C . LYS A 1 100 ? -27.370 14.290 67.428 1.00 52.91 100 LYS A C 1
ATOM 780 O O . LYS A 1 100 ? -26.613 15.141 66.991 1.00 52.91 100 LYS A O 1
ATOM 785 N N . GLY A 1 101 ? -27.092 12.987 67.368 1.00 53.31 101 GLY A N 1
ATOM 786 C CA . GLY A 1 101 ? -25.898 12.438 66.728 1.00 53.31 101 GLY A CA 1
ATOM 787 C C . GLY A 1 101 ? -25.797 12.782 65.237 1.00 53.31 101 GLY A C 1
ATOM 788 O O . GLY A 1 101 ? -24.722 13.147 64.779 1.00 53.31 101 GLY A O 1
ATOM 789 N N . PHE A 1 102 ? -26.895 12.738 64.479 1.00 51.72 102 PHE A N 1
ATOM 790 C CA . PHE A 1 102 ? -26.926 13.190 63.080 1.00 51.72 102 PHE A CA 1
ATOM 791 C C . PHE A 1 102 ? -26.716 14.706 62.929 1.00 51.72 102 PHE A C 1
ATOM 793 O O . PHE A 1 102 ? -26.041 15.137 61.993 1.00 51.72 102 PHE A O 1
ATOM 800 N N . ASP A 1 103 ? -27.266 15.502 63.848 1.00 51.34 103 ASP A N 1
ATOM 801 C CA . ASP A 1 103 ? -27.162 16.965 63.847 1.00 51.34 103 ASP A CA 1
ATOM 802 C C . ASP A 1 103 ? -25.765 17.457 64.284 1.00 51.34 103 ASP A C 1
ATOM 804 O O . ASP A 1 103 ? -25.276 18.450 63.746 1.00 51.34 103 ASP A O 1
ATOM 808 N N . THR A 1 104 ? -25.108 16.777 65.238 1.00 50.75 104 THR A N 1
ATOM 809 C CA . THR A 1 104 ? -23.818 17.204 65.821 1.00 50.75 104 THR A CA 1
ATOM 810 C C . THR A 1 104 ? -22.594 16.441 65.316 1.00 50.75 104 THR A C 1
ATOM 812 O O . THR A 1 104 ? -21.474 16.851 65.620 1.00 50.75 104 THR A O 1
ATOM 815 N N . ARG A 1 105 ? -22.742 15.331 64.577 1.00 50.91 105 ARG A N 1
ATOM 816 C CA . ARG A 1 105 ? -21.588 14.607 64.016 1.00 50.91 105 ARG A CA 1
ATOM 817 C C . ARG A 1 105 ? -20.864 15.492 63.010 1.00 50.91 105 ARG A C 1
ATOM 819 O O . ARG A 1 105 ? -21.441 15.923 62.013 1.00 50.91 105 ARG A O 1
ATOM 826 N N . THR A 1 106 ? -19.570 15.702 63.243 1.00 47.72 106 THR A N 1
ATOM 827 C CA . THR A 1 106 ? -18.673 16.401 62.322 1.00 47.72 106 THR A CA 1
ATOM 828 C C . THR A 1 106 ? -18.775 15.754 60.944 1.00 47.72 106 THR A C 1
ATOM 830 O O . THR A 1 106 ? -18.415 14.587 60.770 1.00 47.72 106 THR A O 1
ATOM 833 N N . LYS A 1 107 ? -19.303 16.498 59.966 1.00 48.66 107 LYS A N 1
ATOM 834 C CA . LYS A 1 107 ? -19.512 16.027 58.591 1.00 48.66 107 LYS A CA 1
ATOM 835 C C . LYS A 1 107 ? -18.166 15.939 57.875 1.00 48.66 107 LYS A C 1
ATOM 837 O O . LYS A 1 107 ? -17.806 16.830 57.112 1.00 48.66 107 LYS A O 1
ATOM 842 N N . GLN A 1 108 ? -17.395 14.895 58.175 1.00 53.44 108 GLN A N 1
ATOM 843 C CA . GLN A 1 108 ? -16.126 14.651 57.500 1.00 53.44 108 GLN A CA 1
ATOM 844 C C . GLN A 1 108 ? -16.380 14.472 55.995 1.00 53.44 108 GLN A C 1
ATOM 846 O O . GLN A 1 108 ? -17.271 13.700 55.622 1.00 53.44 108 GLN A O 1
ATOM 851 N N . PRO A 1 109 ? -15.638 15.180 55.124 1.00 52.66 109 PRO A N 1
ATOM 852 C CA . PRO A 1 109 ? -15.771 15.009 53.688 1.00 52.66 109 PRO A CA 1
ATOM 853 C C . PRO A 1 109 ? -15.291 13.605 53.317 1.00 52.66 109 PRO A C 1
ATOM 855 O O . PRO A 1 109 ? -14.112 13.283 53.459 1.00 52.66 109 PRO A O 1
ATOM 858 N N . VAL A 1 110 ? -16.211 12.761 52.849 1.00 55.56 110 VAL A N 1
ATOM 859 C CA . VAL A 1 110 ? -15.874 11.430 52.332 1.00 55.56 110 VAL A CA 1
ATOM 860 C C . VAL A 1 110 ? -14.988 11.617 51.106 1.00 55.56 110 VAL A C 1
ATOM 862 O O . VAL A 1 110 ? -15.446 12.150 50.096 1.00 55.56 110 VAL A O 1
ATOM 865 N N . ASN A 1 111 ? -13.727 11.192 51.193 1.00 58.56 111 ASN A N 1
ATOM 866 C CA . ASN A 1 111 ? -12.808 11.200 50.061 1.00 58.56 111 ASN A CA 1
ATOM 867 C C . ASN A 1 111 ? -13.322 10.213 48.991 1.00 58.56 111 ASN A C 1
ATOM 869 O O . ASN A 1 111 ? -13.302 9.007 49.241 1.00 58.56 111 ASN A O 1
ATOM 873 N N . PRO A 1 112 ? -13.754 10.667 47.796 1.00 56.88 112 PRO A N 1
ATOM 874 C CA . PRO A 1 112 ? -14.307 9.768 46.780 1.00 56.88 112 PRO A CA 1
ATOM 875 C C . PRO A 1 112 ? -13.273 8.791 46.204 1.00 56.88 112 PRO A C 1
ATOM 877 O O . PRO A 1 112 ? -13.654 7.812 45.569 1.00 56.88 112 PRO A O 1
ATOM 880 N N . ASN A 1 113 ? -11.982 9.066 46.425 1.00 58.09 113 ASN A N 1
ATOM 881 C CA . ASN A 1 113 ? -10.850 8.270 45.958 1.00 58.09 113 ASN A CA 1
ATOM 882 C C . ASN A 1 113 ? -10.309 7.313 47.040 1.00 58.09 113 ASN A C 1
ATOM 884 O O . ASN A 1 113 ? -9.243 6.730 46.858 1.00 58.09 113 ASN A O 1
ATOM 888 N N . ASP A 1 114 ? -10.992 7.181 48.182 1.00 73.06 114 ASP A N 1
ATOM 889 C CA . ASP A 1 114 ? -10.589 6.259 49.245 1.00 73.06 114 ASP A CA 1
ATOM 890 C C . ASP A 1 114 ? -10.819 4.788 48.817 1.00 73.06 114 ASP A C 1
ATOM 892 O O . ASP A 1 114 ? -11.943 4.437 48.432 1.00 73.06 114 ASP A O 1
ATOM 896 N N . PRO A 1 115 ? -9.804 3.900 48.892 1.00 67.88 115 PRO A N 1
ATOM 897 C CA . PRO A 1 115 ? -9.954 2.495 48.514 1.00 67.88 115 PRO A CA 1
ATOM 898 C C . PRO A 1 115 ? -11.039 1.746 49.300 1.00 67.88 115 PRO A C 1
ATOM 900 O O . PRO A 1 115 ? -11.721 0.893 48.731 1.00 67.88 115 PRO A O 1
ATOM 903 N N . ALA A 1 116 ? -11.246 2.067 50.581 1.00 68.31 116 ALA A N 1
ATOM 904 C CA . ALA A 1 116 ? -12.292 1.452 51.393 1.00 68.31 116 ALA A CA 1
ATOM 905 C C . ALA A 1 116 ? -13.690 1.934 50.973 1.00 68.31 116 ALA A C 1
ATOM 907 O O . ALA A 1 116 ? -14.634 1.142 50.969 1.00 68.31 116 ALA A O 1
ATOM 908 N N . TYR A 1 117 ? -13.824 3.195 50.545 1.00 65.62 117 TYR A N 1
ATOM 909 C CA . TYR A 1 117 ? -15.076 3.718 49.987 1.00 65.62 117 TYR A CA 1
ATOM 910 C C . TYR A 1 117 ? -15.408 3.076 48.630 1.00 65.62 117 TYR A C 1
ATOM 912 O O . TYR A 1 117 ? -16.538 2.632 48.412 1.00 65.62 117 TYR A O 1
ATOM 920 N N . ALA A 1 118 ? -14.414 2.946 47.744 1.00 66.81 118 ALA A N 1
ATOM 921 C CA . ALA A 1 118 ? -14.566 2.252 46.465 1.00 66.81 118 ALA A CA 1
ATOM 922 C C . ALA A 1 118 ? -14.971 0.776 46.656 1.00 66.81 118 ALA A C 1
ATOM 924 O O . ALA A 1 118 ? -15.899 0.299 45.999 1.00 66.81 118 ALA A O 1
ATOM 925 N N . ARG A 1 119 ? -14.337 0.082 47.613 1.00 72.69 119 ARG A N 1
ATOM 926 C CA . ARG A 1 119 ? -14.662 -1.299 48.000 1.00 72.69 119 ARG A CA 1
ATOM 927 C C . ARG A 1 119 ? -16.088 -1.436 48.540 1.00 72.69 119 ARG A C 1
ATOM 929 O O . ARG A 1 119 ? -16.848 -2.280 48.072 1.00 72.69 119 ARG A O 1
ATOM 936 N N . ALA A 1 120 ? -16.481 -0.575 49.481 1.00 69.62 120 ALA A N 1
ATOM 937 C CA . ALA A 1 120 ? -17.830 -0.574 50.047 1.00 69.62 120 ALA A CA 1
ATOM 938 C C . ALA A 1 120 ? -18.906 -0.350 48.968 1.00 69.62 120 ALA A C 1
ATOM 940 O O . ALA A 1 120 ? -19.931 -1.032 48.969 1.00 69.62 120 ALA A O 1
ATOM 941 N N . LYS A 1 121 ? -18.648 0.541 47.999 1.00 67.81 121 LYS A N 1
ATOM 942 C CA . LYS A 1 121 ? -19.529 0.739 46.842 1.00 67.81 121 LYS A CA 1
ATOM 943 C C . LYS A 1 121 ? -19.629 -0.514 45.963 1.00 67.81 121 LYS A C 1
ATOM 945 O O . LYS A 1 121 ? -20.734 -0.858 45.557 1.00 67.81 121 LYS A O 1
ATOM 950 N N . GLY A 1 122 ? -18.522 -1.209 45.694 1.00 68.94 122 GLY A N 1
ATOM 951 C CA . GLY A 1 122 ? -18.527 -2.460 44.923 1.00 68.94 122 GLY A CA 1
ATOM 952 C C . GLY A 1 122 ? -19.428 -3.533 45.547 1.00 68.94 122 GLY A C 1
ATOM 953 O O . GLY A 1 122 ? -20.263 -4.120 44.854 1.00 68.94 122 GLY A O 1
ATOM 954 N N . ILE A 1 123 ? -19.338 -3.698 46.870 1.00 72.44 123 ILE A N 1
ATOM 955 C CA . ILE A 1 123 ? -20.189 -4.603 47.657 1.00 72.44 123 ILE A CA 1
ATOM 956 C C . ILE A 1 123 ? -21.663 -4.159 47.616 1.00 72.44 123 ILE A C 1
ATOM 958 O O . ILE A 1 123 ? -22.548 -5.002 47.488 1.00 72.44 123 ILE A O 1
ATOM 962 N N . MET A 1 124 ? -21.955 -2.853 47.668 1.00 65.69 124 MET A N 1
ATOM 963 C CA . MET A 1 124 ? -23.325 -2.336 47.514 1.00 65.69 124 MET A CA 1
ATOM 964 C C . MET A 1 124 ? -23.900 -2.592 46.113 1.00 65.69 124 MET A C 1
ATOM 966 O O . MET A 1 124 ? -25.044 -3.038 46.000 1.00 65.69 124 MET A O 1
ATOM 970 N N . ASP A 1 125 ? -23.123 -2.352 45.055 1.00 70.88 125 ASP A N 1
ATOM 971 C CA . ASP A 1 125 ? -23.550 -2.542 43.661 1.00 70.88 125 ASP A CA 1
ATOM 972 C C . ASP A 1 125 ? -23.778 -4.031 43.308 1.00 70.88 125 ASP A C 1
ATOM 974 O O . ASP A 1 125 ? -24.580 -4.322 42.425 1.00 70.88 125 ASP A O 1
ATOM 978 N N . ASN A 1 126 ? -23.117 -4.964 44.011 1.00 72.94 126 ASN A N 1
ATOM 979 C CA . ASN A 1 126 ? -23.261 -6.428 43.869 1.00 72.94 126 ASN A CA 1
ATOM 980 C C . ASN A 1 126 ? -24.027 -7.060 45.057 1.00 72.94 126 ASN A C 1
ATOM 982 O O . ASN A 1 126 ? -23.910 -8.255 45.342 1.00 72.94 126 ASN A O 1
ATOM 986 N N . SER A 1 127 ? -24.773 -6.251 45.819 1.00 71.88 127 SER A N 1
ATOM 987 C CA . SER A 1 127 ? -25.360 -6.687 47.095 1.00 71.88 127 SER A CA 1
ATOM 988 C C . SER A 1 127 ? -26.460 -7.737 46.941 1.00 71.88 127 SER A C 1
ATOM 990 O O . SER A 1 127 ? -26.694 -8.501 47.878 1.00 71.88 127 SER A O 1
ATOM 992 N N . TYR A 1 128 ? -27.117 -7.823 45.779 1.00 70.00 128 TYR A N 1
ATOM 993 C CA . TYR A 1 128 ? -28.085 -8.885 45.499 1.00 70.00 128 TYR A CA 1
ATOM 994 C C . TYR A 1 128 ? -27.383 -10.243 45.404 1.00 70.00 128 TYR A C 1
ATOM 996 O O . TYR A 1 128 ? -27.742 -11.172 46.122 1.00 70.00 128 TYR A O 1
ATOM 1004 N N . GLU A 1 129 ? -26.337 -10.327 44.588 1.00 75.44 129 GLU A N 1
ATOM 1005 C CA . GLU A 1 129 ? -25.551 -11.532 44.355 1.00 75.44 129 GLU A CA 1
ATOM 1006 C C . GLU A 1 129 ? -24.937 -12.043 45.669 1.00 75.44 129 GLU A C 1
ATOM 1008 O O . GLU A 1 129 ? -25.195 -13.179 46.075 1.00 75.44 129 GLU A O 1
ATOM 1013 N N . ILE A 1 130 ? -24.240 -11.162 46.397 1.00 74.88 130 ILE A N 1
ATOM 1014 C CA . ILE A 1 130 ? -23.582 -11.473 47.677 1.00 74.88 130 ILE A CA 1
ATOM 1015 C C . ILE A 1 130 ? -24.602 -11.931 48.739 1.00 74.88 130 ILE A C 1
ATOM 1017 O O . ILE A 1 130 ? -24.374 -12.922 49.436 1.00 74.88 130 ILE A O 1
ATOM 1021 N N . SER A 1 131 ? -25.761 -11.271 48.852 1.00 66.81 131 SER A N 1
ATOM 1022 C CA . SER A 1 131 ? -26.791 -11.667 49.833 1.00 66.81 131 SER A CA 1
ATOM 1023 C C . SER A 1 131 ? -27.524 -12.968 49.487 1.00 66.81 131 SER A C 1
ATOM 1025 O O . SER A 1 131 ? -28.117 -13.569 50.377 1.00 66.81 131 SER A O 1
ATOM 1027 N N . HIS A 1 132 ? -27.460 -13.432 48.235 1.00 70.88 132 HIS A N 1
ATOM 1028 C CA . HIS A 1 132 ? -28.112 -14.665 47.773 1.00 70.88 132 HIS A CA 1
ATOM 1029 C C . HIS A 1 132 ? -27.120 -15.816 47.503 1.00 70.88 132 HIS A C 1
ATOM 1031 O O . HIS A 1 132 ? -27.513 -16.843 46.953 1.00 70.88 132 HIS A O 1
ATOM 1037 N N . GLY A 1 133 ? -25.841 -15.670 47.877 1.00 73.56 133 GLY A N 1
ATOM 1038 C CA . GLY A 1 133 ? -24.816 -16.707 47.677 1.00 73.56 133 GLY A CA 1
ATOM 1039 C C . GLY A 1 133 ? -24.318 -16.846 46.231 1.00 73.56 133 GLY A C 1
ATOM 1040 O O . GLY A 1 133 ? -23.608 -17.799 45.910 1.00 73.56 133 GLY A O 1
ATOM 1041 N N . LEU A 1 134 ? -24.687 -15.920 45.344 1.00 75.75 134 LEU A N 1
ATOM 1042 C CA . LEU A 1 134 ? -24.362 -15.963 43.921 1.00 75.75 134 LEU A CA 1
ATOM 1043 C C . LEU A 1 134 ? -23.017 -15.277 43.665 1.00 75.75 134 LEU A C 1
ATOM 1045 O O . LEU A 1 134 ? -22.763 -14.183 44.158 1.00 75.75 134 LEU A O 1
ATOM 1049 N N . SER A 1 135 ? -22.161 -15.893 42.850 1.00 81.00 135 SER A N 1
ATOM 1050 C CA . SER A 1 135 ? -20.910 -15.254 42.421 1.00 81.00 135 SER A CA 1
ATOM 1051 C C . SER A 1 135 ? -21.161 -14.301 41.248 1.00 81.00 135 SER A C 1
ATOM 1053 O O . SER A 1 135 ? -21.834 -14.671 40.286 1.00 81.00 135 SER A O 1
ATOM 1055 N N . SER A 1 136 ? -20.596 -13.095 41.307 1.00 81.81 136 SER A N 1
ATOM 1056 C CA . SER A 1 136 ? -20.637 -12.097 40.229 1.00 81.81 136 SER A CA 1
ATOM 1057 C C . SER A 1 136 ? -19.304 -12.046 39.462 1.00 81.81 136 SER A C 1
ATOM 1059 O O . SER A 1 136 ? -18.397 -12.840 39.719 1.00 81.81 136 SER A O 1
ATOM 1061 N N . LYS A 1 137 ? -19.152 -11.095 38.525 1.00 82.06 137 LYS A N 1
ATOM 1062 C CA . LYS A 1 137 ? -17.846 -10.788 37.909 1.00 82.06 137 LYS A CA 1
ATOM 1063 C C . LYS A 1 137 ? -16.807 -10.350 38.956 1.00 82.06 137 LYS A C 1
ATOM 1065 O O . LYS A 1 137 ? -15.634 -10.643 38.785 1.00 82.06 137 LYS A O 1
ATOM 1070 N N . TYR A 1 138 ? -17.222 -9.647 40.008 1.00 82.88 138 TYR A N 1
ATOM 1071 C CA . TYR A 1 138 ? -16.320 -8.971 40.950 1.00 82.88 138 TYR A CA 1
ATOM 1072 C C . TYR A 1 138 ? -16.194 -9.685 42.304 1.00 82.88 138 TYR A C 1
ATOM 1074 O O . TYR A 1 138 ? -15.251 -9.415 43.040 1.00 82.88 138 TYR A O 1
ATOM 1082 N N . TYR A 1 139 ? -17.124 -10.586 42.634 1.00 84.88 139 TYR A N 1
ATOM 1083 C CA . TYR A 1 139 ? -17.218 -11.235 43.944 1.00 84.88 139 TYR A CA 1
ATOM 1084 C C . TYR A 1 139 ? -17.480 -12.733 43.773 1.00 84.88 139 TYR A C 1
ATOM 1086 O O . TYR A 1 139 ? -18.523 -13.127 43.247 1.00 84.88 139 TYR A O 1
ATOM 1094 N N . HIS A 1 140 ? -16.544 -13.579 44.200 1.00 86.69 140 HIS A N 1
ATOM 1095 C CA . HIS A 1 140 ? -16.634 -15.033 44.057 1.00 86.69 140 HIS A CA 1
ATOM 1096 C C . HIS A 1 140 ? -16.979 -15.688 45.399 1.00 86.69 140 HIS A C 1
ATOM 1098 O O . HIS A 1 140 ? -16.118 -16.122 46.160 1.00 86.69 140 HIS A O 1
ATOM 1104 N N . CYS A 1 141 ? -18.280 -15.793 45.674 1.00 81.50 141 CYS A N 1
ATOM 1105 C CA . CYS A 1 141 ? -18.844 -16.345 46.911 1.00 81.50 141 CYS A CA 1
ATOM 1106 C C . CYS A 1 141 ? -18.452 -17.802 47.225 1.00 81.50 141 CYS A C 1
ATOM 1108 O O . CYS A 1 141 ? -18.662 -18.253 48.345 1.00 81.50 141 CYS A O 1
ATOM 1110 N N . GLN A 1 142 ? -17.914 -18.547 46.253 1.00 81.81 142 GLN A N 1
ATOM 1111 C CA . GLN A 1 142 ? -17.432 -19.922 46.448 1.00 81.81 142 GLN A CA 1
ATOM 1112 C C . GLN A 1 142 ? -15.970 -19.991 46.913 1.00 81.81 142 GLN A C 1
ATOM 1114 O O . GLN A 1 142 ? -15.599 -20.945 47.590 1.00 81.81 142 GLN A O 1
ATOM 1119 N N . THR A 1 143 ? -15.144 -19.003 46.554 1.00 83.06 143 THR A N 1
ATOM 1120 C CA . THR A 1 143 ? -13.712 -18.960 46.897 1.00 83.06 143 THR A CA 1
ATOM 1121 C C . THR A 1 143 ? -13.388 -17.926 47.975 1.00 83.06 143 THR A C 1
ATOM 1123 O O . THR A 1 143 ? -12.371 -18.060 48.646 1.00 83.06 143 THR A O 1
ATOM 1126 N N . GLY A 1 144 ? -14.249 -16.924 48.187 1.00 82.38 144 GLY A N 1
ATOM 1127 C CA . GLY A 1 144 ? -14.000 -15.781 49.077 1.00 82.38 144 GLY A CA 1
ATOM 1128 C C . GLY A 1 144 ? -13.203 -14.648 48.413 1.00 82.38 144 GLY A C 1
ATOM 1129 O O . GLY A 1 144 ? -12.747 -13.723 49.091 1.00 82.38 144 GLY A O 1
ATOM 1130 N N . GLU A 1 145 ? -13.011 -14.712 47.094 1.00 85.19 145 GLU A N 1
ATOM 1131 C CA . GLU A 1 145 ? -12.204 -13.750 46.345 1.00 85.19 145 GLU A CA 1
ATOM 1132 C C . GLU A 1 145 ? -12.996 -12.502 45.929 1.00 85.19 145 GLU A C 1
ATOM 1134 O O . GLU A 1 145 ? -14.156 -12.572 45.512 1.00 85.19 145 GLU A O 1
ATOM 1139 N N . GLU A 1 146 ? -12.323 -11.354 45.982 1.00 86.38 146 GLU A N 1
ATOM 1140 C CA . GLU A 1 146 ? -12.773 -10.092 45.396 1.00 86.38 146 GLU A CA 1
ATOM 1141 C C . GLU A 1 146 ? -11.851 -9.723 44.228 1.00 86.38 146 GLU A C 1
ATOM 1143 O O . GLU A 1 146 ? -10.631 -9.664 44.383 1.00 86.38 146 GLU A O 1
ATOM 1148 N N . CYS A 1 147 ? -12.427 -9.491 43.049 1.00 84.62 147 CYS A N 1
ATOM 1149 C CA . CYS A 1 147 ? -11.702 -9.309 41.795 1.00 84.62 147 CYS A CA 1
ATOM 1150 C C . CYS A 1 147 ? -11.879 -7.896 41.234 1.00 84.62 147 CYS A C 1
ATOM 1152 O O . CYS A 1 147 ? -12.971 -7.494 40.829 1.00 84.62 147 CYS A O 1
ATOM 1154 N N . GLN A 1 148 ? -10.775 -7.158 41.139 1.00 81.25 148 GLN A N 1
ATOM 1155 C CA . GLN A 1 148 ? -10.702 -5.882 40.434 1.00 81.25 148 GLN A CA 1
ATOM 1156 C C . GLN A 1 148 ? -10.311 -6.094 38.967 1.00 81.25 148 GLN A C 1
ATOM 1158 O O . GLN A 1 148 ? -9.630 -7.058 38.614 1.00 81.25 148 GLN A O 1
ATOM 1163 N N . TYR A 1 149 ? -10.749 -5.180 38.101 1.00 79.50 149 TYR A N 1
ATOM 1164 C CA . TYR A 1 149 ? -10.487 -5.223 36.664 1.00 79.50 149 TYR A CA 1
ATOM 1165 C C . TYR A 1 149 ? -9.952 -3.871 36.204 1.00 79.50 149 TYR A C 1
ATOM 1167 O O . TYR A 1 149 ? -10.663 -2.867 36.257 1.00 79.50 149 TYR A O 1
ATOM 1175 N N . GLN A 1 150 ? -8.705 -3.850 35.740 1.00 80.25 150 GLN A N 1
ATOM 1176 C CA . GLN A 1 150 ? -8.071 -2.658 35.186 1.00 80.25 150 GLN A CA 1
ATOM 1177 C C . GLN A 1 150 ? -8.113 -2.711 33.655 1.00 80.25 150 GLN A C 1
ATOM 1179 O O . GLN A 1 150 ? -7.826 -3.741 33.047 1.00 80.25 150 GLN A O 1
ATOM 1184 N N . GLN A 1 151 ? -8.477 -1.593 33.029 1.00 83.06 151 GLN A N 1
ATOM 1185 C CA . GLN A 1 151 ? -8.405 -1.419 31.579 1.00 83.06 151 GLN A CA 1
ATOM 1186 C C . GLN A 1 151 ? -7.034 -0.837 31.218 1.00 83.06 151 GLN A C 1
ATOM 1188 O O . GLN A 1 151 ? -6.646 0.214 31.729 1.00 83.06 151 GLN A O 1
ATOM 1193 N N . VAL A 1 152 ? -6.297 -1.532 30.353 1.00 85.44 152 VAL A N 1
ATOM 1194 C CA . VAL A 1 152 ? -4.929 -1.202 29.940 1.00 85.44 152 VAL A CA 1
ATOM 1195 C C . VAL A 1 152 ? -4.849 -1.224 28.417 1.00 85.44 152 VAL A C 1
ATOM 1197 O O . VAL A 1 152 ? -5.076 -2.254 27.781 1.00 85.44 152 VAL A O 1
ATOM 1200 N N . THR A 1 153 ? -4.489 -0.094 27.817 1.00 88.62 153 THR A N 1
ATOM 1201 C CA . THR A 1 153 ? -4.216 -0.018 26.378 1.00 88.62 153 THR A CA 1
ATOM 1202 C C . THR A 1 153 ? -2.849 -0.626 26.074 1.00 88.62 153 THR A C 1
ATOM 1204 O O . THR A 1 153 ? -1.859 -0.279 26.717 1.00 88.62 153 THR A O 1
ATOM 1207 N N . ARG A 1 154 ? -2.767 -1.505 25.072 1.00 89.62 154 ARG A N 1
ATOM 1208 C CA . ARG A 1 154 ? -1.506 -2.060 24.553 1.00 89.62 154 ARG A CA 1
ATOM 1209 C C . ARG A 1 154 ? -1.396 -1.799 23.053 1.00 89.62 154 ARG A C 1
ATOM 1211 O O . ARG A 1 154 ? -2.408 -1.625 22.382 1.00 89.62 154 ARG A O 1
ATOM 1218 N N . GLN A 1 155 ? -0.168 -1.784 22.545 1.00 92.00 155 GLN A N 1
ATOM 1219 C CA . GLN A 1 155 ? 0.121 -1.777 21.109 1.00 92.00 155 GLN A CA 1
ATOM 1220 C C . GLN A 1 155 ? 0.756 -3.103 20.697 1.00 92.00 155 GLN A C 1
ATOM 1222 O O . GLN A 1 155 ? 1.469 -3.728 21.489 1.00 92.00 155 GLN A O 1
ATOM 1227 N N . CYS A 1 156 ? 0.497 -3.514 19.463 1.00 93.69 156 CYS A N 1
ATOM 1228 C CA . CYS A 1 156 ? 1.138 -4.641 18.796 1.00 93.69 156 CYS A CA 1
ATOM 1229 C C . CYS A 1 156 ? 1.047 -4.449 17.278 1.00 93.69 156 CYS A C 1
ATOM 1231 O O . CYS A 1 156 ? 0.137 -3.779 16.794 1.00 93.69 156 CYS A O 1
ATOM 1233 N N . SER A 1 157 ? 1.954 -5.064 16.522 1.00 94.62 157 SER A N 1
ATOM 1234 C CA . SER A 1 157 ? 1.885 -5.093 15.061 1.00 94.62 157 SER A CA 1
ATOM 1235 C C . SER A 1 157 ? 1.711 -6.502 14.497 1.00 94.62 157 SER A C 1
ATOM 1237 O O . SER A 1 157 ? 2.090 -7.494 15.132 1.00 94.62 157 SER A O 1
ATOM 1239 N N . ARG A 1 158 ? 1.123 -6.577 13.297 1.00 93.88 158 ARG A N 1
ATOM 1240 C CA . ARG A 1 158 ? 0.938 -7.813 12.519 1.00 93.88 158 ARG A CA 1
ATOM 1241 C C . ARG A 1 158 ? 1.271 -7.596 11.036 1.00 93.88 158 ARG A C 1
ATOM 1243 O O . ARG A 1 158 ? 1.091 -6.479 10.540 1.00 93.88 158 ARG A O 1
ATOM 1250 N N . PRO A 1 159 ? 1.676 -8.643 10.296 1.00 94.94 159 PRO A N 1
ATOM 1251 C CA . PRO A 1 159 ? 1.744 -8.593 8.838 1.00 94.94 159 PRO A CA 1
ATOM 1252 C C . PRO A 1 159 ? 0.351 -8.415 8.215 1.00 94.94 159 PRO A C 1
ATOM 1254 O O . PRO A 1 159 ? -0.656 -8.884 8.749 1.00 94.94 159 PRO A O 1
ATOM 1257 N N . THR A 1 160 ? 0.298 -7.790 7.039 1.00 93.25 160 THR A N 1
ATOM 1258 C CA . THR A 1 160 ? -0.878 -7.834 6.155 1.00 93.25 160 THR A CA 1
ATOM 1259 C C . THR A 1 160 ? -0.708 -8.917 5.081 1.00 93.25 160 THR A C 1
ATOM 1261 O O . THR A 1 160 ? 0.375 -9.465 4.881 1.00 93.25 160 THR A O 1
ATOM 1264 N N . SER A 1 161 ? -1.776 -9.216 4.338 1.00 91.56 161 SER A N 1
ATOM 1265 C CA . SER A 1 161 ? -1.736 -10.078 3.146 1.00 91.56 161 SER A CA 1
ATOM 1266 C C . SER A 1 161 ? -1.347 -9.337 1.852 1.00 91.56 161 SER A C 1
ATOM 1268 O O . SER A 1 161 ? -1.519 -9.880 0.759 1.00 91.56 161 SER A O 1
ATOM 1270 N N . ALA A 1 162 ? -0.854 -8.096 1.942 1.00 93.12 162 ALA A N 1
ATOM 1271 C CA . ALA A 1 162 ? -0.548 -7.275 0.773 1.00 93.12 162 ALA A CA 1
ATOM 1272 C C . ALA A 1 162 ? 0.676 -7.784 -0.009 1.00 93.12 162 ALA A C 1
ATOM 1274 O O . ALA A 1 162 ? 1.699 -8.166 0.563 1.00 93.12 162 ALA A O 1
ATOM 1275 N N . THR A 1 163 ? 0.591 -7.717 -1.338 1.00 94.81 163 THR A N 1
ATOM 1276 C CA . THR A 1 163 ? 1.681 -8.043 -2.271 1.00 94.81 163 THR A CA 1
ATOM 1277 C C . THR A 1 163 ? 2.092 -6.785 -3.047 1.00 94.81 163 THR A C 1
ATOM 1279 O O . THR A 1 163 ? 1.757 -6.628 -4.227 1.00 94.81 163 THR A O 1
ATOM 1282 N N . PRO A 1 164 ? 2.787 -5.831 -2.395 1.00 96.00 164 PRO A N 1
ATOM 1283 C CA . PRO A 1 164 ? 3.094 -4.536 -2.989 1.00 96.00 164 PRO A CA 1
ATOM 1284 C C . PRO A 1 164 ? 3.961 -4.678 -4.239 1.00 96.00 164 PRO A C 1
ATOM 1286 O O . PRO A 1 164 ? 4.823 -5.560 -4.340 1.00 96.00 164 PRO A O 1
ATOM 1289 N N . ALA A 1 165 ? 3.744 -3.774 -5.195 1.00 95.12 165 ALA A N 1
ATOM 1290 C CA . ALA A 1 165 ? 4.434 -3.793 -6.474 1.00 95.12 165 ALA A CA 1
ATOM 1291 C C . ALA A 1 165 ? 4.884 -2.402 -6.934 1.00 95.12 165 ALA A C 1
ATOM 1293 O O . ALA A 1 165 ? 4.222 -1.400 -6.683 1.00 95.12 165 ALA A O 1
ATOM 1294 N N . CYS A 1 166 ? 6.012 -2.361 -7.640 1.00 95.31 166 CYS A N 1
ATOM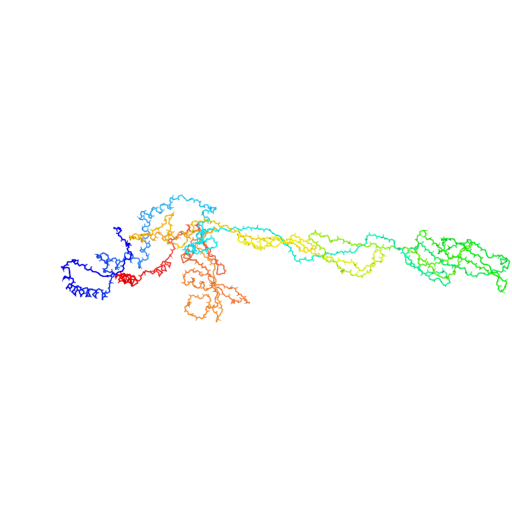 1295 C CA . CYS A 1 166 ? 6.679 -1.146 -8.113 1.00 95.31 166 CYS A CA 1
ATOM 1296 C C . CYS A 1 166 ? 7.075 -1.278 -9.591 1.00 95.31 166 CYS A C 1
ATOM 1298 O O . CYS A 1 166 ? 7.270 -2.389 -10.092 1.00 95.31 166 CYS A O 1
ATOM 1300 N N . ILE A 1 167 ? 7.192 -0.143 -10.290 1.00 94.75 167 ILE A N 1
ATOM 1301 C CA . ILE A 1 167 ? 7.393 -0.093 -11.746 1.00 94.75 167 ILE A CA 1
ATOM 1302 C C . ILE A 1 167 ? 8.779 0.452 -12.101 1.00 94.75 167 ILE A C 1
ATOM 1304 O O . ILE A 1 167 ? 8.996 1.668 -12.083 1.00 94.75 167 ILE A O 1
ATOM 1308 N N . LEU A 1 168 ? 9.687 -0.433 -12.520 1.00 95.44 168 LEU A N 1
ATOM 1309 C CA . LEU A 1 168 ? 10.951 -0.028 -13.130 1.00 95.44 168 LEU A CA 1
ATOM 1310 C C . LEU A 1 168 ? 10.693 0.427 -14.562 1.00 95.44 168 LEU A C 1
ATOM 1312 O O . LEU A 1 168 ? 10.035 -0.264 -15.342 1.00 95.44 168 LEU A O 1
ATOM 1316 N N . ASN A 1 169 ? 11.271 1.568 -14.918 1.00 95.06 169 ASN A N 1
ATOM 1317 C CA . ASN A 1 169 ? 11.203 2.131 -16.262 1.00 95.06 169 ASN A CA 1
ATOM 1318 C C . ASN A 1 169 ? 12.578 2.006 -16.929 1.00 95.06 169 ASN A C 1
ATOM 1320 O O . ASN A 1 169 ? 13.598 2.322 -16.301 1.00 95.06 169 ASN A O 1
ATOM 1324 N N . ALA A 1 170 ? 12.607 1.560 -18.185 1.00 95.75 170 ALA A N 1
ATOM 1325 C CA . ALA A 1 170 ? 13.825 1.550 -18.985 1.00 95.75 170 ALA A CA 1
ATOM 1326 C C . ALA A 1 170 ? 14.285 2.989 -19.291 1.00 95.75 170 ALA A C 1
ATOM 1328 O O . ALA A 1 170 ? 13.462 3.873 -19.538 1.00 95.75 170 ALA A O 1
ATOM 1329 N N . TYR A 1 171 ? 15.595 3.243 -19.274 1.00 95.06 171 TYR A N 1
ATOM 1330 C CA . TYR A 1 171 ? 16.168 4.561 -19.567 1.00 95.06 171 TYR A CA 1
ATOM 1331 C C . TYR A 1 171 ? 17.551 4.455 -20.232 1.00 95.06 171 TYR A C 1
ATOM 1333 O O . TYR A 1 171 ? 18.275 3.497 -19.961 1.00 95.06 171 TYR A O 1
ATOM 1341 N N . PRO A 1 172 ? 17.951 5.423 -21.075 1.00 95.31 172 PRO A N 1
ATOM 1342 C CA . PRO A 1 172 ? 19.307 5.479 -21.615 1.00 95.31 172 PRO A CA 1
ATOM 1343 C C . PRO A 1 172 ? 20.325 5.821 -20.515 1.00 95.31 172 PRO A C 1
ATOM 1345 O O . PRO A 1 172 ? 20.171 6.825 -19.820 1.00 95.31 172 PRO A O 1
ATOM 1348 N N . ILE A 1 173 ? 21.377 5.008 -20.373 1.00 94.81 173 ILE A N 1
ATOM 1349 C CA . ILE A 1 173 ? 22.519 5.278 -19.481 1.00 94.81 173 ILE A CA 1
ATOM 1350 C C . ILE A 1 173 ? 23.556 6.140 -20.207 1.00 94.81 173 ILE A C 1
ATOM 1352 O O . ILE A 1 173 ? 23.945 7.197 -19.720 1.00 94.81 173 ILE A O 1
ATOM 1356 N N . ARG A 1 174 ? 24.023 5.665 -21.367 1.00 94.12 174 ARG A N 1
ATOM 1357 C CA . ARG A 1 174 ? 25.056 6.307 -22.193 1.00 94.12 174 ARG A CA 1
ATOM 1358 C C . ARG A 1 174 ? 24.836 5.987 -23.667 1.00 94.12 174 ARG A C 1
ATOM 1360 O O . ARG A 1 174 ? 24.260 4.945 -23.989 1.00 94.12 174 ARG A O 1
ATOM 1367 N N . LYS A 1 175 ? 25.349 6.846 -24.547 1.00 92.56 175 LYS A N 1
ATOM 1368 C CA . LYS A 1 175 ? 25.606 6.455 -25.935 1.00 92.56 175 LYS A CA 1
ATOM 1369 C C . LYS A 1 175 ? 26.817 5.531 -25.999 1.00 92.56 175 LYS A C 1
ATOM 1371 O O . LYS A 1 175 ? 27.751 5.669 -25.211 1.00 92.56 175 LYS A O 1
ATOM 1376 N N . GLU A 1 176 ? 26.806 4.632 -26.966 1.00 90.94 176 GLU A N 1
ATOM 1377 C CA . GLU A 1 176 ? 27.915 3.744 -27.299 1.00 90.94 176 GLU A CA 1
ATOM 1378 C C . GLU A 1 176 ? 27.969 3.576 -28.818 1.00 90.94 176 GLU A C 1
ATOM 1380 O O . GLU A 1 176 ? 26.939 3.670 -29.488 1.00 90.94 176 GLU A O 1
ATOM 1385 N N . LYS A 1 177 ? 29.156 3.366 -29.389 1.00 88.12 177 LYS A N 1
ATOM 1386 C CA . LYS A 1 177 ? 29.273 3.089 -30.822 1.00 88.12 177 LYS A CA 1
ATOM 1387 C C . LYS A 1 177 ? 29.045 1.604 -31.067 1.00 88.12 177 LYS A C 1
ATOM 1389 O O . LYS A 1 177 ? 29.835 0.784 -30.607 1.00 88.12 177 LYS A O 1
ATOM 1394 N N . GLN A 1 178 ? 28.016 1.261 -31.831 1.00 86.44 178 GLN A N 1
ATOM 1395 C CA . GLN A 1 178 ? 27.833 -0.101 -32.314 1.00 86.44 178 GLN A CA 1
ATOM 1396 C C . GLN A 1 178 ? 28.526 -0.254 -33.678 1.00 86.44 178 GLN A C 1
ATOM 1398 O O . GLN A 1 178 ? 28.128 0.437 -34.625 1.00 86.44 178 GLN A O 1
ATOM 1403 N N 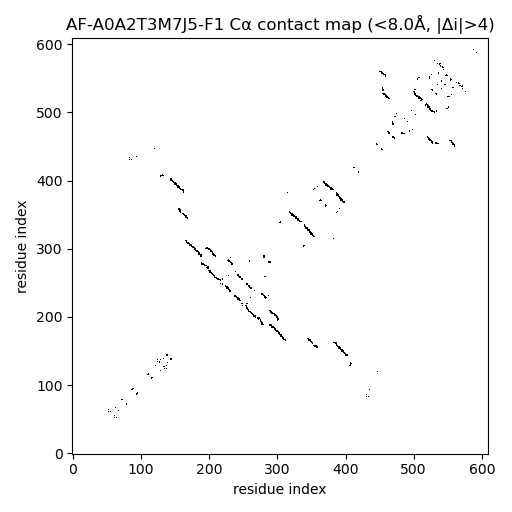. PRO A 1 179 ? 29.537 -1.133 -33.818 1.00 89.00 179 PRO A N 1
ATOM 1404 C CA . PRO A 1 179 ? 30.070 -1.483 -35.125 1.00 89.00 179 PRO A CA 1
ATOM 1405 C C . PRO A 1 179 ? 29.032 -2.302 -35.900 1.00 89.00 179 PRO A C 1
ATOM 1407 O O . PRO A 1 179 ? 28.365 -3.180 -35.347 1.00 89.00 179 PRO A O 1
ATOM 1410 N N . ARG A 1 180 ? 28.905 -2.024 -37.194 1.00 87.94 180 ARG A N 1
ATOM 1411 C CA . ARG A 1 180 ? 28.071 -2.760 -38.144 1.00 87.94 180 ARG A CA 1
ATOM 1412 C C . ARG A 1 180 ? 28.903 -3.140 -39.360 1.00 87.94 180 ARG A C 1
ATOM 1414 O O . ARG A 1 180 ? 29.794 -2.400 -39.773 1.00 87.94 180 ARG A O 1
ATOM 1421 N N . ILE A 1 181 ? 28.593 -4.302 -39.923 1.00 91.44 181 ILE A N 1
ATOM 1422 C CA . ILE A 1 181 ? 29.195 -4.811 -41.154 1.00 91.44 181 ILE A CA 1
ATOM 1423 C C . ILE A 1 181 ? 28.055 -5.073 -42.133 1.00 91.44 181 ILE A C 1
ATOM 1425 O O . ILE A 1 181 ? 27.098 -5.768 -41.796 1.00 91.44 181 ILE A O 1
ATOM 1429 N N . ALA A 1 182 ? 28.159 -4.517 -43.334 1.00 90.25 182 ALA A N 1
ATOM 1430 C CA . ALA A 1 182 ? 27.290 -4.820 -44.464 1.00 90.25 182 ALA A CA 1
ATOM 1431 C C . ALA A 1 182 ? 28.139 -5.308 -45.643 1.00 90.25 182 ALA A C 1
ATOM 1433 O O . ALA A 1 182 ? 29.326 -4.998 -45.725 1.00 90.25 182 ALA A O 1
ATOM 1434 N N . SER A 1 183 ? 27.538 -6.042 -46.577 1.00 90.50 183 SER A N 1
ATOM 1435 C CA . SER A 1 183 ? 28.195 -6.407 -47.833 1.00 90.50 183 SER A CA 1
ATOM 1436 C C . SER A 1 183 ? 27.271 -6.104 -49.005 1.00 90.50 183 SER A C 1
ATOM 1438 O O . SER A 1 183 ? 26.098 -6.474 -48.983 1.00 90.50 183 SER A O 1
ATOM 1440 N N . VAL A 1 184 ? 27.795 -5.410 -50.013 1.00 90.19 184 VAL A N 1
ATOM 1441 C CA . VAL A 1 184 ? 27.080 -5.036 -51.239 1.00 90.19 184 VAL A CA 1
ATOM 1442 C C . VAL A 1 184 ? 27.818 -5.657 -52.418 1.00 90.19 184 VAL A C 1
ATOM 1444 O O . VAL A 1 184 ? 29.035 -5.528 -52.536 1.00 90.19 184 VAL A O 1
ATOM 1447 N N . ARG A 1 185 ? 27.105 -6.364 -53.298 1.00 90.06 185 ARG A N 1
ATOM 1448 C CA . ARG A 1 185 ? 27.727 -7.042 -54.442 1.00 90.06 185 ARG A CA 1
ATOM 1449 C C . ARG A 1 185 ? 27.884 -6.075 -55.614 1.00 90.06 185 ARG A C 1
ATOM 1451 O O . ARG A 1 185 ? 26.891 -5.671 -56.209 1.00 90.06 185 ARG A O 1
ATOM 1458 N N . LEU A 1 186 ? 29.126 -5.759 -55.969 1.00 90.00 186 LEU A N 1
ATOM 1459 C CA . LEU A 1 186 ? 29.454 -4.994 -57.170 1.00 90.00 186 LEU A CA 1
ATOM 1460 C C . LEU A 1 186 ? 29.235 -5.859 -58.420 1.00 90.00 186 LEU A C 1
ATOM 1462 O O . LEU A 1 186 ? 29.576 -7.049 -58.429 1.00 90.00 186 LEU A O 1
ATOM 1466 N N . GLN A 1 187 ? 28.641 -5.256 -59.451 1.00 86.44 187 GLN A N 1
ATOM 1467 C CA . GLN A 1 187 ? 28.337 -5.872 -60.745 1.00 86.44 187 GLN A CA 1
ATOM 1468 C C . GLN A 1 187 ? 28.568 -4.847 -61.869 1.00 86.44 187 GLN A C 1
ATOM 1470 O O . GLN A 1 187 ? 27.625 -4.291 -62.425 1.00 86.44 187 GLN A O 1
ATOM 1475 N N . GLY A 1 188 ? 29.833 -4.555 -62.176 1.00 87.31 188 GLY A N 1
ATOM 1476 C CA . GLY A 1 188 ? 30.204 -3.505 -63.128 1.00 87.31 188 GLY A CA 1
ATOM 1477 C C . GLY A 1 188 ? 30.444 -2.163 -62.433 1.00 87.31 188 GLY A C 1
ATOM 1478 O O . GLY A 1 188 ? 31.218 -2.108 -61.480 1.00 87.31 188 GLY A O 1
ATOM 1479 N N . SER A 1 189 ? 29.833 -1.081 -62.930 1.00 85.44 189 SER A N 1
ATOM 1480 C CA . SER A 1 189 ? 30.152 0.304 -62.531 1.00 85.44 189 SER A CA 1
ATOM 1481 C C . SER A 1 189 ? 30.090 0.547 -61.020 1.00 85.44 189 SER A C 1
ATOM 1483 O O . SER A 1 189 ? 29.067 0.316 -60.378 1.00 85.44 189 SER A O 1
ATOM 1485 N N . THR A 1 190 ? 31.163 1.097 -60.453 1.00 84.25 190 THR A N 1
ATOM 1486 C CA . THR A 1 190 ? 31.286 1.412 -59.019 1.00 84.25 190 THR A CA 1
ATOM 1487 C C . THR A 1 190 ? 30.768 2.807 -58.659 1.00 84.25 190 THR A C 1
ATOM 1489 O O . THR A 1 190 ? 31.357 3.512 -57.839 1.00 84.25 190 THR A O 1
ATOM 1492 N N . THR A 1 191 ? 29.670 3.220 -59.289 1.00 81.62 191 THR A N 1
ATOM 1493 C CA . THR A 1 191 ? 29.028 4.539 -59.160 1.00 81.62 191 THR A CA 1
ATOM 1494 C C . THR A 1 191 ? 27.714 4.440 -58.388 1.00 81.62 191 THR A C 1
ATOM 1496 O O . THR A 1 191 ? 26.917 3.556 -58.683 1.00 81.62 191 THR A O 1
ATOM 1499 N N . GLN A 1 192 ? 27.447 5.381 -57.474 1.00 81.00 192 GLN A N 1
ATOM 1500 C CA . GLN A 1 192 ? 26.188 5.461 -56.704 1.00 81.00 192 GLN A CA 1
ATOM 1501 C C . GLN A 1 192 ? 25.822 4.182 -55.918 1.00 81.00 192 GLN A C 1
ATOM 1503 O O . GLN A 1 192 ? 24.648 3.871 -55.724 1.00 81.00 192 GLN A O 1
ATOM 1508 N N . ILE A 1 193 ? 26.817 3.441 -55.425 1.00 84.44 193 ILE A N 1
ATOM 1509 C CA . ILE A 1 193 ? 26.595 2.239 -54.613 1.00 84.44 193 ILE A CA 1
ATOM 1510 C C . ILE A 1 193 ? 25.888 2.663 -53.306 1.00 84.44 193 ILE A C 1
ATOM 1512 O O . ILE A 1 193 ? 26.414 3.535 -52.604 1.00 84.44 193 ILE A O 1
ATOM 1516 N N . PRO A 1 194 ? 24.721 2.090 -52.954 1.00 78.81 194 PRO A N 1
ATOM 1517 C CA . PRO A 1 194 ? 23.992 2.460 -51.744 1.00 78.81 194 PRO A CA 1
ATOM 1518 C C . PRO A 1 194 ? 24.725 1.981 -50.487 1.00 78.81 194 PRO A C 1
ATOM 1520 O O . PRO A 1 194 ? 25.375 0.933 -50.486 1.00 78.81 194 PRO A O 1
ATOM 1523 N N . LEU A 1 195 ? 24.603 2.747 -49.403 1.00 77.19 195 LEU A N 1
ATOM 1524 C CA . LEU A 1 195 ? 25.333 2.522 -48.155 1.00 77.19 195 LEU A CA 1
ATOM 1525 C C . LEU A 1 195 ? 24.385 2.301 -46.962 1.00 77.19 195 LEU A C 1
ATOM 1527 O O . LEU A 1 195 ? 23.302 2.887 -46.923 1.00 77.19 195 LEU A O 1
ATOM 1531 N N . PRO A 1 196 ? 24.774 1.481 -45.965 1.00 75.00 196 PRO A N 1
ATOM 1532 C CA . PRO A 1 196 ? 24.024 1.357 -44.720 1.00 75.00 196 PRO A CA 1
ATOM 1533 C C . PRO A 1 196 ? 24.104 2.660 -43.901 1.00 75.00 196 PRO A C 1
ATOM 1535 O O . PRO A 1 196 ? 25.121 3.358 -43.958 1.00 75.00 196 PRO A O 1
ATOM 1538 N N . PRO A 1 197 ? 23.087 2.977 -43.077 1.00 74.62 197 PRO A N 1
ATOM 1539 C CA . PRO A 1 197 ? 23.139 4.134 -42.189 1.00 74.62 197 PRO A CA 1
ATOM 1540 C C . PRO A 1 197 ? 24.282 4.015 -41.165 1.00 74.62 197 PRO A C 1
ATOM 1542 O O . PRO A 1 197 ? 24.586 2.932 -40.660 1.00 74.62 197 PRO A O 1
ATOM 1545 N N . GLY A 1 198 ? 24.901 5.152 -40.845 1.00 80.62 198 GLY A N 1
ATOM 1546 C CA . GLY A 1 198 ? 26.029 5.262 -39.916 1.00 80.62 198 GLY A CA 1
ATOM 1547 C C . GLY A 1 198 ? 27.147 6.152 -40.465 1.00 80.62 198 GLY A C 1
ATOM 1548 O O . GLY A 1 198 ? 26.982 6.840 -41.472 1.00 80.62 198 GLY A O 1
ATOM 1549 N N . LYS A 1 199 ? 28.301 6.137 -39.795 1.00 88.38 199 LYS A N 1
ATOM 1550 C CA . LYS A 1 199 ? 29.558 6.713 -40.294 1.00 88.38 199 LYS A CA 1
ATOM 1551 C C . LYS A 1 199 ? 30.467 5.572 -40.727 1.00 88.38 199 LYS A C 1
ATOM 1553 O O . LYS A 1 199 ? 30.742 4.685 -39.925 1.00 88.38 199 LYS A O 1
ATOM 1558 N N . ILE A 1 200 ? 30.922 5.569 -41.974 1.00 88.94 200 ILE A N 1
ATOM 1559 C CA . ILE A 1 200 ? 31.787 4.500 -42.488 1.00 88.94 200 ILE A CA 1
ATOM 1560 C C . ILE A 1 200 ? 33.206 4.701 -41.959 1.00 88.94 200 ILE A C 1
ATOM 1562 O O . ILE A 1 200 ? 33.733 5.813 -42.006 1.00 88.94 200 ILE A O 1
ATOM 1566 N N . THR A 1 201 ? 33.802 3.617 -41.462 1.00 91.94 201 THR A N 1
ATOM 1567 C CA . THR A 1 201 ? 35.156 3.567 -40.889 1.00 91.94 201 THR A CA 1
ATOM 1568 C C . THR A 1 201 ? 36.138 2.794 -41.760 1.00 91.94 201 THR A C 1
ATOM 1570 O O . THR A 1 201 ? 37.309 3.161 -41.815 1.00 91.94 201 THR A O 1
ATOM 1573 N N . LYS A 1 202 ? 35.691 1.750 -42.467 1.00 92.62 202 LYS A N 1
ATOM 1574 C CA . LYS A 1 202 ? 36.527 0.936 -43.363 1.00 92.62 202 LYS A CA 1
ATOM 1575 C C . LYS A 1 202 ? 35.700 0.409 -44.537 1.00 92.62 202 LYS A C 1
ATOM 1577 O O . LYS A 1 202 ? 34.524 0.082 -44.380 1.00 92.62 202 LYS A O 1
ATOM 1582 N N . LEU A 1 203 ? 36.331 0.301 -45.699 1.00 92.56 203 LEU A N 1
ATOM 1583 C CA . LEU A 1 203 ? 35.811 -0.381 -46.880 1.00 92.56 203 LEU A CA 1
ATOM 1584 C C . LEU A 1 203 ? 36.822 -1.443 -47.311 1.00 92.56 203 LEU A C 1
ATOM 1586 O O . LEU A 1 203 ? 37.984 -1.113 -47.546 1.00 92.56 203 LEU A O 1
ATOM 1590 N N . ASP A 1 204 ? 36.368 -2.685 -47.449 1.00 94.75 204 ASP A N 1
ATOM 1591 C CA . ASP A 1 204 ? 37.125 -3.752 -48.103 1.00 94.75 204 ASP A CA 1
ATOM 1592 C C . ASP A 1 204 ? 36.583 -3.928 -49.517 1.00 94.75 204 ASP A C 1
ATOM 1594 O O . ASP A 1 204 ? 35.470 -4.414 -49.734 1.00 94.75 204 ASP A O 1
ATOM 1598 N N . ILE A 1 205 ? 37.373 -3.437 -50.464 1.00 94.12 205 ILE A N 1
ATOM 1599 C CA . ILE A 1 205 ? 37.036 -3.280 -51.871 1.00 94.12 205 ILE A CA 1
ATOM 1600 C C . ILE A 1 205 ? 37.553 -4.526 -52.616 1.00 94.12 205 ILE A C 1
ATOM 1602 O O . ILE A 1 205 ? 38.721 -4.893 -52.437 1.00 94.12 205 ILE A O 1
ATOM 1606 N N . PRO A 1 206 ? 36.725 -5.202 -53.437 1.00 94.94 206 PRO A N 1
ATOM 1607 C CA . PRO A 1 206 ? 37.167 -6.335 -54.252 1.00 94.94 206 PRO A CA 1
ATOM 1608 C C . PRO A 1 206 ? 38.115 -5.856 -55.371 1.00 94.94 206 PRO A C 1
ATOM 1610 O O . PRO A 1 206 ? 38.297 -4.649 -55.536 1.00 94.94 206 PRO A O 1
ATOM 1613 N N . PRO A 1 207 ? 38.723 -6.754 -56.169 1.00 95.00 207 PRO A N 1
ATOM 1614 C CA . PRO A 1 207 ? 39.533 -6.332 -57.306 1.00 95.00 207 PRO A CA 1
ATOM 1615 C C . PRO A 1 207 ? 38.723 -5.434 -58.252 1.00 95.00 207 PRO A C 1
ATOM 1617 O O . PRO A 1 207 ? 37.569 -5.740 -58.569 1.00 95.00 207 PRO A O 1
ATOM 1620 N N . LEU A 1 208 ? 39.332 -4.330 -58.684 1.00 95.12 208 LEU A N 1
ATOM 1621 C CA . LEU A 1 208 ? 38.716 -3.343 -59.570 1.00 95.12 208 LEU A CA 1
ATOM 1622 C C . LEU A 1 208 ? 39.490 -3.243 -60.878 1.00 95.12 208 LEU A C 1
ATOM 1624 O O . LEU A 1 208 ? 40.708 -3.425 -60.911 1.00 95.12 208 LEU A O 1
ATOM 1628 N N . THR A 1 209 ? 38.786 -2.886 -61.944 1.00 94.31 209 THR A N 1
ATOM 1629 C CA . THR A 1 209 ? 39.374 -2.530 -63.236 1.00 94.31 209 THR A CA 1
ATOM 1630 C C . THR A 1 209 ? 38.800 -1.204 -63.730 1.00 94.31 209 THR A C 1
ATOM 1632 O O . THR A 1 209 ? 37.727 -0.792 -63.302 1.00 94.31 209 THR A O 1
ATOM 1635 N N . THR A 1 210 ? 39.479 -0.493 -64.625 1.00 93.62 210 THR A N 1
ATOM 1636 C CA . THR A 1 210 ? 38.830 0.573 -65.409 1.00 93.62 210 THR A CA 1
ATOM 1637 C C . THR A 1 210 ? 38.058 -0.032 -66.586 1.00 93.62 210 THR A C 1
ATOM 1639 O O . THR A 1 210 ? 38.335 -1.169 -66.988 1.00 93.62 210 THR A O 1
ATOM 1642 N N . PRO A 1 211 ? 37.152 0.726 -67.226 1.00 90.81 211 PRO A N 1
ATOM 1643 C CA . PRO A 1 211 ? 36.858 0.536 -68.640 1.00 90.81 211 PRO A CA 1
ATOM 1644 C C . PRO A 1 211 ? 38.149 0.445 -69.468 1.00 90.81 211 PRO A C 1
ATOM 1646 O O . PRO A 1 211 ? 39.196 0.973 -69.073 1.00 90.81 211 PRO A O 1
ATOM 1649 N N . VAL A 1 212 ? 38.070 -0.242 -70.605 1.00 90.00 212 VAL A N 1
ATOM 1650 C CA . VAL A 1 212 ? 39.167 -0.307 -71.575 1.00 90.00 212 VAL A CA 1
ATOM 1651 C C . VAL A 1 212 ? 39.152 0.972 -72.406 1.00 90.00 212 VAL A C 1
ATOM 1653 O O . VAL A 1 212 ? 38.126 1.299 -72.999 1.00 90.00 212 VAL A O 1
ATOM 1656 N N . ASP A 1 213 ? 40.284 1.665 -72.455 1.00 88.50 213 ASP A N 1
ATOM 1657 C CA . ASP A 1 213 ? 40.508 2.826 -73.319 1.00 88.50 213 ASP A CA 1
ATOM 1658 C C . ASP A 1 213 ? 41.348 2.418 -74.543 1.00 88.50 213 ASP A C 1
ATOM 1660 O O . ASP A 1 213 ? 42.151 1.484 -74.458 1.00 88.50 213 ASP A O 1
ATOM 1664 N N . ILE A 1 214 ? 41.158 3.081 -75.687 1.00 87.62 214 ILE A N 1
ATOM 1665 C CA . ILE A 1 214 ? 41.802 2.728 -76.962 1.00 87.62 214 ILE A CA 1
ATOM 1666 C C . ILE A 1 214 ? 42.626 3.909 -77.468 1.00 87.62 214 ILE A C 1
ATOM 1668 O O . ILE A 1 214 ? 42.091 4.923 -77.909 1.00 87.62 214 ILE A O 1
ATOM 1672 N N . ILE A 1 215 ? 43.946 3.733 -77.481 1.00 83.50 215 ILE A N 1
ATOM 1673 C CA . ILE A 1 215 ? 44.900 4.730 -77.963 1.00 83.50 215 ILE A CA 1
ATOM 1674 C C . ILE A 1 215 ? 45.377 4.332 -79.376 1.00 83.50 215 ILE A C 1
ATOM 1676 O O . ILE A 1 215 ? 45.730 3.168 -79.599 1.00 83.50 215 ILE A O 1
ATOM 1680 N N . PRO A 1 216 ? 45.426 5.273 -80.344 1.00 72.81 216 PRO A N 1
ATOM 1681 C CA . PRO A 1 216 ? 45.871 4.993 -81.714 1.00 72.81 216 PRO A CA 1
ATOM 1682 C C . PRO A 1 216 ? 47.381 4.709 -81.843 1.00 72.81 216 PRO A C 1
ATOM 1684 O O . PRO A 1 216 ? 47.840 4.333 -82.918 1.00 72.81 216 PRO A O 1
ATOM 1687 N N . ASP A 1 217 ? 48.164 4.863 -80.771 1.00 74.62 217 ASP A N 1
ATOM 1688 C CA . ASP A 1 217 ? 49.594 4.547 -80.757 1.00 74.62 217 ASP A CA 1
ATOM 1689 C C . ASP A 1 217 ? 49.861 3.053 -80.490 1.00 74.62 217 ASP A C 1
ATOM 1691 O O . ASP A 1 217 ? 49.819 2.572 -79.356 1.00 74.62 217 ASP A O 1
ATOM 1695 N N . LEU A 1 218 ? 50.225 2.328 -81.548 1.00 70.75 218 LEU A N 1
ATOM 1696 C CA . LEU A 1 218 ? 50.721 0.949 -81.485 1.00 70.75 218 LEU A CA 1
ATOM 1697 C C . LEU A 1 218 ? 52.024 0.788 -80.682 1.00 70.75 218 LEU A C 1
ATOM 1699 O O . LEU A 1 218 ? 52.269 -0.289 -80.130 1.00 70.75 218 LEU A O 1
ATOM 1703 N N . PHE A 1 219 ? 52.886 1.807 -80.626 1.00 73.50 219 PHE A N 1
ATOM 1704 C CA . PHE A 1 219 ? 54.192 1.703 -79.973 1.00 73.50 219 PHE A CA 1
ATOM 1705 C C . PHE A 1 219 ? 54.072 1.672 -78.445 1.00 73.50 219 PHE A C 1
ATOM 1707 O O . PHE A 1 219 ? 54.863 0.975 -77.802 1.00 73.50 219 PHE A O 1
ATOM 1714 N N . ALA A 1 220 ? 53.049 2.308 -77.863 1.00 70.75 220 ALA A N 1
ATOM 1715 C CA . ALA A 1 220 ? 52.700 2.165 -76.449 1.00 70.75 220 ALA A CA 1
ATOM 1716 C C . ALA A 1 220 ? 52.560 0.687 -76.031 1.00 70.75 220 ALA A C 1
ATOM 1718 O O . ALA A 1 220 ? 53.176 0.260 -75.051 1.00 70.75 220 ALA A O 1
ATOM 1719 N N . CYS A 1 221 ? 51.840 -0.121 -76.820 1.00 77.69 221 CYS A N 1
ATOM 1720 C CA . CYS A 1 221 ? 51.604 -1.544 -76.544 1.00 77.69 221 CYS A CA 1
ATOM 1721 C C . CYS A 1 221 ? 52.801 -2.469 -76.827 1.00 77.69 221 CYS A C 1
ATOM 1723 O O . CYS A 1 221 ? 52.730 -3.655 -76.512 1.00 77.69 221 CYS A O 1
ATOM 1725 N N . ARG A 1 222 ? 53.930 -1.962 -77.349 1.00 78.62 222 ARG A N 1
ATOM 1726 C CA . ARG A 1 222 ? 55.189 -2.736 -77.413 1.00 78.62 222 ARG A CA 1
ATOM 1727 C C . ARG A 1 222 ? 55.876 -2.872 -76.046 1.00 78.62 222 ARG A C 1
ATOM 1729 O O . ARG A 1 222 ? 56.864 -3.592 -75.930 1.00 78.62 222 ARG A O 1
ATOM 1736 N N . ARG A 1 223 ? 55.390 -2.176 -75.010 1.00 79.31 223 ARG A N 1
ATOM 1737 C CA . ARG A 1 223 ? 55.905 -2.259 -73.633 1.00 79.31 223 ARG A CA 1
ATOM 1738 C C . ARG A 1 223 ? 55.136 -3.319 -72.826 1.00 79.31 223 ARG A C 1
ATOM 1740 O O . ARG A 1 223 ? 53.925 -3.439 -72.993 1.00 79.31 223 ARG A O 1
ATOM 1747 N N . PRO A 1 224 ? 55.788 -4.067 -71.917 1.00 80.81 224 PRO A N 1
ATOM 1748 C CA . PRO A 1 224 ? 55.106 -5.061 -71.091 1.00 80.81 224 PRO A CA 1
ATOM 1749 C C . PRO A 1 224 ? 54.152 -4.420 -70.068 1.00 80.81 224 PRO A C 1
ATOM 1751 O O . PRO A 1 224 ? 54.409 -3.337 -69.538 1.00 80.81 224 PRO A O 1
ATOM 1754 N N . SER A 1 225 ? 53.071 -5.135 -69.740 1.00 86.56 225 SER A N 1
ATOM 1755 C CA . SER A 1 225 ? 52.079 -4.730 -68.730 1.00 86.56 225 SER A CA 1
ATOM 1756 C C . SER A 1 225 ? 52.691 -4.684 -67.322 1.00 86.56 225 SER A C 1
ATOM 1758 O O . SER A 1 225 ? 52.915 -5.735 -66.704 1.00 86.56 225 SER A O 1
ATOM 1760 N N . ARG A 1 226 ? 52.951 -3.474 -66.814 1.00 90.62 226 ARG A N 1
ATOM 1761 C CA . ARG A 1 226 ? 53.748 -3.192 -65.603 1.00 90.62 226 ARG A CA 1
ATOM 1762 C C . ARG A 1 226 ? 52.905 -2.980 -64.343 1.00 90.62 226 ARG A C 1
ATOM 1764 O O . ARG A 1 226 ? 51.795 -2.456 -64.418 1.00 90.62 226 ARG A O 1
ATOM 1771 N N . ALA A 1 227 ? 53.465 -3.320 -63.183 1.00 92.56 227 ALA A N 1
ATOM 1772 C CA . ALA A 1 227 ? 52.934 -2.878 -61.894 1.00 92.56 227 ALA A CA 1
ATOM 1773 C C . ALA A 1 227 ? 53.142 -1.362 -61.709 1.00 92.56 227 ALA A C 1
ATOM 1775 O O . ALA A 1 227 ? 54.121 -0.806 -62.214 1.00 92.56 227 ALA A O 1
ATOM 1776 N N . MET A 1 228 ? 52.228 -0.698 -61.001 1.00 93.50 228 MET A N 1
ATOM 1777 C CA . MET A 1 228 ? 52.355 0.707 -60.603 1.00 93.50 228 MET A CA 1
ATOM 1778 C C . MET A 1 228 ? 51.449 1.040 -59.405 1.00 93.50 228 MET A C 1
ATOM 1780 O O . MET A 1 228 ? 50.398 0.414 -59.250 1.00 93.50 228 MET A O 1
ATOM 1784 N N . PRO A 1 229 ? 51.795 2.049 -58.585 1.00 94.12 229 PRO A N 1
ATOM 1785 C CA . PRO A 1 229 ? 50.854 2.603 -57.621 1.00 94.12 229 PRO A CA 1
ATOM 1786 C C . PRO A 1 229 ? 49.635 3.198 -58.338 1.00 94.12 229 PRO A C 1
ATOM 1788 O O . PRO A 1 229 ? 49.783 3.919 -59.324 1.00 94.12 229 PRO A O 1
ATOM 1791 N N . ILE A 1 230 ? 48.442 2.915 -57.819 1.00 95.69 230 ILE A N 1
ATOM 1792 C CA . ILE A 1 230 ? 47.172 3.502 -58.258 1.00 95.69 230 ILE A CA 1
ATOM 1793 C C . ILE A 1 230 ? 46.452 4.030 -57.018 1.00 95.69 230 ILE A C 1
ATOM 1795 O O . ILE A 1 230 ? 46.278 3.298 -56.040 1.00 95.69 230 ILE A O 1
ATOM 1799 N N . ASP A 1 231 ? 46.045 5.297 -57.053 1.00 95.81 231 ASP A N 1
ATOM 1800 C CA . ASP A 1 231 ? 45.298 5.920 -55.965 1.00 95.81 231 ASP A CA 1
ATOM 1801 C C . ASP A 1 231 ? 43.821 5.517 -56.018 1.00 95.81 231 ASP A C 1
ATOM 1803 O O . ASP A 1 231 ? 43.171 5.561 -57.064 1.00 95.81 231 ASP A O 1
ATOM 1807 N N . ILE A 1 232 ? 43.294 5.106 -54.867 1.00 94.19 232 ILE A N 1
ATOM 1808 C CA . ILE A 1 232 ? 41.903 4.701 -54.680 1.00 94.19 232 ILE A CA 1
ATOM 1809 C C . ILE A 1 232 ? 41.127 5.949 -54.276 1.00 94.19 232 ILE A C 1
ATOM 1811 O O . ILE A 1 232 ? 41.297 6.472 -53.170 1.00 94.19 232 ILE A O 1
ATOM 1815 N N . VAL A 1 233 ? 40.275 6.428 -55.174 1.00 92.44 233 VAL A N 1
ATOM 1816 C CA . VAL A 1 233 ? 39.462 7.626 -54.970 1.00 92.44 233 VAL A CA 1
ATOM 1817 C C . VAL A 1 233 ? 38.050 7.213 -54.564 1.00 92.44 233 VAL A C 1
ATOM 1819 O O . VAL A 1 233 ? 37.401 6.423 -55.242 1.00 92.44 233 VAL A O 1
ATOM 1822 N N . VAL A 1 234 ? 37.562 7.756 -53.452 1.00 90.06 234 VAL A N 1
ATOM 1823 C CA . VAL A 1 234 ? 36.203 7.548 -52.940 1.00 90.06 234 VAL A CA 1
ATOM 1824 C C . VAL A 1 234 ? 35.529 8.906 -52.818 1.00 90.06 234 VAL A C 1
ATOM 1826 O O . VAL A 1 234 ? 36.025 9.782 -52.110 1.00 90.06 234 VAL A O 1
ATOM 1829 N N . ASN A 1 235 ? 34.407 9.100 -53.515 1.00 89.06 235 ASN A N 1
ATOM 1830 C CA . ASN A 1 235 ? 33.655 10.363 -53.546 1.00 89.06 235 ASN A CA 1
ATOM 1831 C C . ASN A 1 235 ? 34.561 11.599 -53.779 1.00 89.06 235 ASN A C 1
ATOM 1833 O O . ASN A 1 235 ? 34.433 12.619 -53.104 1.00 89.06 235 ASN A O 1
ATOM 1837 N N . GLY A 1 236 ? 35.517 11.485 -54.711 1.00 87.38 236 GLY A N 1
ATOM 1838 C CA . GLY A 1 236 ? 36.461 12.553 -55.069 1.00 87.38 236 GLY A CA 1
ATOM 1839 C C . GLY A 1 236 ? 37.649 12.756 -54.116 1.00 87.38 236 GLY A C 1
ATOM 1840 O O . GLY A 1 236 ? 38.430 13.680 -54.325 1.00 87.38 236 GLY A O 1
ATOM 1841 N N . ARG A 1 237 ? 37.824 11.919 -53.082 1.00 89.12 237 ARG A N 1
ATOM 1842 C CA . ARG A 1 237 ? 38.969 11.967 -52.152 1.00 89.12 237 ARG A CA 1
ATOM 1843 C C . ARG A 1 237 ? 39.852 10.731 -52.302 1.00 89.12 237 ARG A C 1
ATOM 1845 O O . ARG A 1 237 ? 39.335 9.619 -52.306 1.00 89.12 237 ARG A O 1
ATOM 1852 N N . VAL A 1 238 ? 41.173 10.903 -52.372 1.00 91.12 238 VAL A N 1
ATOM 1853 C CA . VAL A 1 238 ? 42.122 9.777 -52.289 1.00 91.12 238 VAL A CA 1
ATOM 1854 C C . VAL A 1 238 ? 42.075 9.202 -50.870 1.00 91.12 238 VAL A C 1
ATOM 1856 O O . VAL A 1 238 ? 42.382 9.909 -49.913 1.00 91.12 238 VAL A O 1
ATOM 1859 N N . MET A 1 239 ? 41.681 7.934 -50.736 1.00 89.81 239 MET A N 1
ATOM 1860 C CA . MET A 1 239 ? 41.540 7.236 -49.446 1.00 89.81 239 MET A CA 1
ATOM 1861 C C . MET A 1 239 ? 42.632 6.191 -49.184 1.00 89.81 239 MET A C 1
ATOM 1863 O O . MET A 1 239 ? 42.737 5.670 -48.076 1.00 89.81 239 MET A O 1
ATOM 1867 N N . GLY A 1 240 ? 43.427 5.856 -50.197 1.00 89.88 240 GLY A N 1
ATOM 1868 C CA . GLY A 1 240 ? 44.482 4.852 -50.117 1.00 89.88 240 GLY A CA 1
ATOM 1869 C C . GLY A 1 240 ? 45.149 4.640 -51.472 1.00 89.88 240 GLY A C 1
ATOM 1870 O O . GLY A 1 240 ? 44.770 5.265 -52.461 1.00 89.88 240 GLY A O 1
ATOM 1871 N N . ARG A 1 241 ? 46.139 3.747 -51.515 1.00 92.38 241 ARG A N 1
ATOM 1872 C CA . ARG A 1 241 ? 46.944 3.455 -52.705 1.00 92.38 241 ARG A CA 1
ATOM 1873 C C . ARG A 1 241 ? 47.176 1.954 -52.816 1.00 92.38 241 ARG A C 1
ATOM 1875 O O . ARG A 1 241 ? 47.747 1.356 -51.907 1.00 92.38 241 ARG A O 1
ATOM 1882 N N . ALA A 1 242 ? 46.760 1.357 -53.926 1.00 93.94 242 ALA A N 1
ATOM 1883 C CA . ALA A 1 242 ? 47.034 -0.042 -54.239 1.00 93.94 242 ALA A CA 1
ATOM 1884 C C . ALA A 1 242 ? 48.289 -0.162 -55.116 1.00 93.94 242 ALA A C 1
ATOM 1886 O O . ALA A 1 242 ? 48.572 0.718 -55.929 1.00 93.94 242 ALA A O 1
ATOM 1887 N N . GLN A 1 243 ? 49.009 -1.281 -55.004 1.00 95.00 243 GLN A N 1
ATOM 1888 C CA . GLN A 1 243 ? 49.942 -1.708 -56.050 1.00 95.00 243 GLN A CA 1
ATOM 1889 C C . GLN A 1 243 ? 49.125 -2.406 -57.140 1.00 95.00 243 GLN A C 1
ATOM 1891 O O . GLN A 1 243 ? 48.821 -3.594 -57.047 1.00 95.00 243 GLN A O 1
ATOM 1896 N N . GLY A 1 244 ? 48.680 -1.618 -58.114 1.00 93.62 244 GLY A N 1
ATOM 1897 C CA . GLY A 1 244 ? 47.909 -2.083 -59.257 1.00 93.62 244 GLY A CA 1
ATOM 1898 C C . GLY A 1 244 ? 48.791 -2.438 -60.450 1.00 93.62 244 GLY A C 1
ATOM 1899 O O . GLY A 1 244 ? 50.022 -2.485 -60.369 1.00 93.62 244 GLY A O 1
ATOM 1900 N N . ARG A 1 245 ? 48.148 -2.668 -61.593 1.00 94.25 245 ARG A N 1
ATOM 1901 C CA . ARG A 1 245 ? 48.792 -2.987 -62.864 1.00 94.25 245 ARG A CA 1
ATOM 1902 C C . ARG A 1 245 ? 48.212 -2.133 -63.984 1.00 94.25 245 ARG A C 1
ATOM 1904 O O . ARG A 1 245 ? 46.998 -2.027 -64.124 1.00 94.25 245 ARG A O 1
ATOM 1911 N N . MET A 1 246 ? 49.088 -1.573 -64.813 1.00 92.88 246 MET A N 1
ATOM 1912 C CA . MET A 1 246 ? 48.712 -1.061 -66.128 1.00 92.88 246 MET A CA 1
ATOM 1913 C C . MET A 1 246 ? 48.813 -2.213 -67.122 1.00 92.88 246 MET A C 1
ATOM 1915 O O . MET A 1 246 ? 49.910 -2.698 -67.422 1.00 92.88 246 MET A O 1
ATOM 1919 N N . ARG A 1 247 ? 47.659 -2.661 -67.605 1.00 91.44 247 ARG A N 1
ATOM 1920 C CA . ARG A 1 247 ? 47.520 -3.681 -68.634 1.00 91.44 247 ARG A CA 1
ATOM 1921 C C . ARG A 1 247 ? 47.486 -3.013 -70.004 1.00 91.44 247 ARG A C 1
ATOM 1923 O O . ARG A 1 247 ? 46.730 -2.074 -70.231 1.00 91.44 247 ARG A O 1
ATOM 1930 N N . LEU A 1 248 ? 48.332 -3.514 -70.893 1.00 89.62 248 LEU A N 1
ATOM 1931 C CA . LEU A 1 248 ? 48.437 -3.125 -72.294 1.00 89.62 248 LEU A CA 1
ATOM 1932 C C . LEU A 1 248 ? 48.108 -4.353 -73.141 1.00 89.62 248 LEU A C 1
ATOM 1934 O O . LEU A 1 248 ? 48.557 -5.460 -72.829 1.00 89.62 248 LEU A O 1
ATOM 1938 N N . THR A 1 249 ? 47.294 -4.200 -74.179 1.00 87.75 249 THR A N 1
ATOM 1939 C CA . THR A 1 249 ? 46.896 -5.308 -75.061 1.00 87.75 249 THR A CA 1
ATOM 1940 C C . THR A 1 249 ? 46.665 -4.788 -76.477 1.00 87.75 249 THR A C 1
ATOM 1942 O O . THR A 1 249 ? 46.014 -3.767 -76.670 1.00 87.75 249 THR A O 1
ATOM 1945 N N . ILE A 1 250 ? 47.213 -5.479 -77.478 1.00 84.50 250 ILE A N 1
ATOM 1946 C CA . ILE A 1 250 ? 47.006 -5.134 -78.890 1.00 84.50 250 ILE A CA 1
ATOM 1947 C C . ILE A 1 250 ? 45.609 -5.615 -79.300 1.00 84.50 250 ILE A C 1
ATOM 1949 O O . ILE A 1 250 ? 45.252 -6.766 -79.045 1.00 84.50 250 ILE A O 1
ATOM 1953 N N . THR A 1 251 ? 44.809 -4.740 -79.908 1.00 82.19 251 THR A N 1
ATOM 1954 C CA . THR A 1 251 ? 43.455 -5.078 -80.375 1.00 82.19 251 THR A CA 1
ATOM 1955 C C . THR A 1 251 ? 43.487 -5.825 -81.720 1.00 82.19 251 THR A C 1
ATOM 1957 O O . THR A 1 251 ? 44.467 -5.709 -82.462 1.00 82.19 251 THR A O 1
ATOM 1960 N N . PRO A 1 252 ? 42.399 -6.521 -82.113 1.00 82.81 252 PRO A N 1
ATOM 1961 C CA . PRO A 1 252 ? 42.275 -7.117 -83.450 1.00 82.81 252 PRO A CA 1
ATOM 1962 C C . PRO A 1 252 ? 42.401 -6.115 -84.611 1.00 82.81 252 PRO A C 1
ATOM 1964 O O . PRO A 1 252 ? 42.697 -6.515 -85.731 1.00 82.81 252 PRO A O 1
ATOM 1967 N N . HIS A 1 253 ? 42.203 -4.818 -84.350 1.00 81.50 253 HIS A N 1
ATOM 1968 C CA . HIS A 1 253 ? 42.326 -3.735 -85.332 1.00 81.50 253 HIS A CA 1
ATOM 1969 C C . HIS A 1 253 ? 43.697 -3.040 -85.298 1.00 81.50 253 HIS A C 1
ATOM 1971 O O . HIS A 1 253 ? 43.836 -1.942 -85.829 1.00 81.50 253 HIS A O 1
ATOM 1977 N N . ALA A 1 254 ? 44.699 -3.653 -84.656 1.00 79.62 254 ALA A N 1
ATOM 1978 C CA . ALA A 1 254 ? 46.038 -3.094 -84.481 1.00 79.62 254 ALA A CA 1
ATOM 1979 C C . ALA A 1 254 ? 46.035 -1.684 -83.847 1.00 79.62 254 ALA A C 1
ATOM 1981 O O . ALA A 1 254 ? 46.748 -0.785 -84.279 1.00 79.62 254 ALA A O 1
ATOM 1982 N N . THR A 1 255 ? 45.258 -1.504 -82.777 1.00 83.06 255 THR A N 1
ATOM 1983 C CA . THR A 1 255 ? 45.352 -0.350 -81.862 1.00 83.06 255 THR A CA 1
ATOM 1984 C C . THR A 1 255 ? 45.801 -0.806 -80.472 1.00 83.06 255 THR A C 1
ATOM 1986 O O . THR A 1 255 ? 45.836 -2.008 -80.189 1.00 83.06 255 THR A O 1
ATOM 1989 N N . CYS A 1 256 ? 46.175 0.129 -79.593 1.00 85.56 256 CYS A N 1
ATOM 1990 C CA . CYS A 1 256 ? 46.592 -0.199 -78.232 1.00 85.56 256 CYS A CA 1
ATOM 1991 C C . CYS A 1 256 ? 45.442 -0.009 -77.238 1.00 85.56 256 CYS A C 1
ATOM 1993 O O . CYS A 1 256 ? 44.994 1.113 -77.009 1.00 85.56 256 CYS A O 1
ATOM 1995 N N . ALA A 1 257 ? 44.986 -1.100 -76.625 1.00 90.25 257 ALA A N 1
ATOM 1996 C CA . ALA A 1 257 ? 44.049 -1.060 -75.510 1.00 90.25 257 ALA A CA 1
ATOM 1997 C C . ALA A 1 257 ? 44.802 -0.906 -74.181 1.00 90.25 257 ALA A C 1
ATOM 1999 O O . ALA A 1 257 ? 45.748 -1.655 -73.906 1.00 90.25 257 ALA A O 1
ATOM 2000 N N . ILE A 1 258 ? 44.354 0.033 -73.344 1.00 90.62 258 ILE A N 1
ATOM 2001 C CA . ILE A 1 258 ? 44.870 0.263 -71.992 1.00 90.62 258 ILE A CA 1
ATOM 2002 C C . ILE A 1 258 ? 43.764 0.012 -70.968 1.00 90.62 258 ILE A C 1
ATOM 2004 O O . ILE A 1 258 ? 42.636 0.481 -71.111 1.00 90.62 258 ILE A O 1
ATOM 2008 N N . GLN A 1 259 ? 44.105 -0.715 -69.907 1.00 92.75 259 GLN A N 1
ATOM 2009 C CA . GLN A 1 259 ? 43.242 -0.933 -68.752 1.00 92.75 259 GLN A CA 1
ATOM 2010 C C . GLN A 1 259 ? 44.072 -0.868 -67.467 1.00 92.75 259 GLN A C 1
ATOM 2012 O O . GLN A 1 259 ? 45.219 -1.316 -67.434 1.00 92.75 259 GLN A O 1
ATOM 2017 N N . PHE A 1 260 ? 43.503 -0.320 -66.398 1.00 94.44 260 PHE A N 1
ATOM 2018 C CA . PHE A 1 260 ? 44.137 -0.296 -65.082 1.00 94.44 260 PHE A CA 1
ATOM 2019 C C . PHE A 1 260 ? 43.410 -1.259 -64.151 1.00 94.44 260 PHE A C 1
ATOM 2021 O O . PHE A 1 260 ? 42.187 -1.222 -64.067 1.00 94.44 260 PHE A O 1
ATOM 2028 N N . GLU A 1 261 ? 44.158 -2.122 -63.469 1.00 94.44 261 GLU A N 1
ATOM 2029 C CA . GLU A 1 261 ? 43.638 -3.174 -62.590 1.00 94.44 261 GLU A CA 1
ATOM 2030 C C . GLU A 1 261 ? 44.219 -2.996 -61.176 1.00 94.44 261 GLU A C 1
ATOM 2032 O O . GLU A 1 261 ? 45.412 -2.719 -61.031 1.00 94.44 261 GLU A O 1
ATOM 2037 N N . THR A 1 262 ? 43.423 -3.181 -60.120 1.00 95.56 262 THR A N 1
ATOM 2038 C CA . THR A 1 262 ? 43.908 -3.232 -58.727 1.00 95.56 262 THR A CA 1
ATOM 2039 C C . THR A 1 262 ? 43.483 -4.527 -58.034 1.00 95.56 262 THR A C 1
ATOM 2041 O O . THR A 1 262 ? 42.356 -4.982 -58.242 1.00 95.56 262 THR A O 1
ATOM 2044 N N . PRO A 1 263 ? 44.333 -5.110 -57.166 1.00 95.25 263 PRO A N 1
ATOM 2045 C CA . PRO A 1 263 ? 43.934 -6.225 -56.309 1.00 95.25 263 PRO A CA 1
ATOM 2046 C C . PRO A 1 263 ? 42.856 -5.800 -55.297 1.00 95.25 263 PRO A C 1
ATOM 2048 O O . PRO A 1 263 ? 42.595 -4.609 -55.112 1.00 95.25 263 PRO A O 1
ATOM 2051 N N . ALA A 1 264 ? 42.265 -6.780 -54.606 1.00 94.12 264 ALA A N 1
ATOM 2052 C CA . ALA A 1 264 ? 41.418 -6.519 -53.443 1.00 94.12 264 ALA A CA 1
ATOM 2053 C C . ALA A 1 264 ? 42.198 -5.732 -52.376 1.00 94.12 264 ALA A C 1
ATOM 2055 O O . ALA A 1 264 ? 43.389 -5.974 -52.164 1.00 94.12 264 ALA A O 1
ATOM 2056 N N . THR A 1 265 ? 41.547 -4.768 -51.727 1.00 93.94 265 THR A N 1
ATOM 2057 C CA . THR A 1 265 ? 42.242 -3.762 -50.917 1.00 93.94 265 THR A CA 1
ATOM 2058 C C . THR A 1 265 ? 41.342 -3.148 -49.842 1.00 93.94 265 THR A C 1
ATOM 2060 O O . THR A 1 265 ? 40.139 -2.983 -50.037 1.00 93.94 265 THR A O 1
ATOM 2063 N N . SER A 1 266 ? 41.932 -2.802 -48.697 1.00 94.12 266 SER A N 1
ATOM 2064 C CA . SER A 1 266 ? 41.260 -2.121 -47.587 1.00 94.12 266 SER A CA 1
ATOM 2065 C C . SER A 1 266 ? 41.578 -0.626 -47.603 1.00 94.12 266 SER A C 1
ATOM 2067 O O . SER A 1 266 ? 42.751 -0.255 -47.643 1.00 94.12 266 SER A O 1
ATOM 2069 N N . VAL A 1 267 ? 40.564 0.231 -47.461 1.00 92.12 267 VAL A N 1
ATOM 2070 C CA . VAL A 1 267 ? 40.742 1.668 -47.176 1.00 92.12 267 VAL A CA 1
ATOM 2071 C C . VAL A 1 267 ? 40.012 2.066 -45.894 1.00 92.12 267 VAL A C 1
ATOM 2073 O O . VAL A 1 267 ? 38.877 1.654 -45.653 1.00 92.12 267 VAL A O 1
ATOM 2076 N N . THR A 1 268 ? 40.666 2.885 -45.070 1.00 91.75 268 THR A N 1
ATOM 2077 C CA . THR A 1 268 ? 40.158 3.349 -43.770 1.00 91.75 268 THR A CA 1
ATOM 2078 C C . THR A 1 268 ? 39.742 4.812 -43.875 1.00 91.75 268 THR A C 1
ATOM 2080 O O . THR A 1 268 ? 40.491 5.648 -44.376 1.00 91.75 268 THR A O 1
ATOM 2083 N N . LEU A 1 269 ? 38.546 5.138 -43.394 1.00 87.31 269 LEU A N 1
ATOM 2084 C CA . LEU A 1 269 ? 37.983 6.483 -43.410 1.00 87.31 269 LEU A CA 1
ATOM 2085 C C . LEU A 1 269 ? 38.238 7.148 -42.054 1.00 87.31 269 LEU A C 1
ATOM 2087 O O . LEU A 1 269 ? 37.550 6.867 -41.072 1.00 87.31 269 LEU A O 1
ATOM 2091 N N . SER A 1 270 ? 39.236 8.032 -42.009 1.00 83.50 270 SER A N 1
ATOM 2092 C CA . SER A 1 270 ? 39.576 8.831 -40.829 1.00 83.50 270 SER A CA 1
ATOM 2093 C C . SER A 1 270 ? 39.559 10.329 -41.175 1.00 83.50 270 SER A C 1
ATOM 2095 O O . SER A 1 270 ? 40.344 10.745 -42.029 1.00 83.50 270 SER A O 1
ATOM 2097 N N . PRO A 1 271 ? 38.687 11.151 -40.554 1.00 83.25 271 PRO A N 1
ATOM 2098 C CA . PRO A 1 271 ? 37.595 10.759 -39.660 1.00 83.25 271 PRO A CA 1
ATOM 2099 C C . PRO A 1 271 ? 36.491 9.969 -40.389 1.00 83.25 271 PRO A C 1
ATOM 2101 O O . PRO A 1 271 ? 36.318 10.089 -41.600 1.00 83.25 271 PRO A O 1
ATOM 2104 N N . ALA A 1 272 ? 35.713 9.190 -39.633 1.00 84.50 272 ALA A N 1
ATOM 2105 C CA . ALA A 1 272 ? 34.619 8.379 -40.165 1.00 84.50 272 ALA A CA 1
ATOM 2106 C C . ALA A 1 272 ? 33.510 9.252 -40.785 1.00 84.50 272 ALA A C 1
ATOM 2108 O O . ALA A 1 272 ? 32.978 10.153 -40.125 1.00 84.50 272 ALA A O 1
ATOM 2109 N N . MET A 1 273 ? 33.142 8.982 -42.041 1.00 80.75 273 MET A N 1
ATOM 2110 C CA . MET A 1 273 ? 32.277 9.868 -42.834 1.00 80.75 273 MET A CA 1
ATOM 2111 C C . MET A 1 273 ? 30.838 9.332 -42.947 1.00 80.75 273 MET A C 1
ATOM 2113 O O . MET A 1 273 ? 30.658 8.157 -43.275 1.00 80.75 273 MET A O 1
ATOM 2117 N N . PRO A 1 274 ? 29.800 10.164 -42.724 1.00 79.69 274 PRO A N 1
ATOM 2118 C CA . PRO A 1 274 ? 28.429 9.829 -43.093 1.00 79.69 274 PRO A CA 1
ATOM 2119 C C . PRO A 1 274 ? 28.266 10.018 -44.607 1.00 79.69 274 PRO A C 1
ATOM 2121 O O . PRO A 1 274 ? 28.312 11.141 -45.106 1.00 79.69 274 PRO A O 1
ATOM 2124 N N . LEU A 1 275 ? 28.109 8.920 -45.344 1.00 75.56 275 LEU A N 1
ATOM 2125 C CA . LEU A 1 275 ? 27.984 8.922 -46.803 1.00 75.56 275 LEU A CA 1
ATOM 2126 C C . LEU A 1 275 ? 26.672 8.216 -47.193 1.00 75.56 275 LEU A C 1
ATOM 2128 O O . LEU A 1 275 ? 26.492 7.068 -46.796 1.00 75.56 275 LEU A O 1
ATOM 2132 N N . PRO A 1 276 ? 25.758 8.857 -47.950 1.00 71.69 276 PRO A N 1
ATOM 2133 C CA . PRO A 1 276 ? 24.513 8.216 -48.388 1.00 71.69 276 PRO A CA 1
ATOM 2134 C C . PRO A 1 276 ? 24.724 7.279 -49.590 1.00 71.69 276 PRO A C 1
ATOM 2136 O O . PRO A 1 276 ? 23.998 6.302 -49.753 1.00 71.69 276 PRO A O 1
ATOM 2139 N N . ALA A 1 277 ? 25.732 7.564 -50.418 1.00 82.25 277 ALA A N 1
ATOM 2140 C CA . ALA A 1 277 ? 26.133 6.752 -51.560 1.00 82.25 277 ALA A CA 1
ATOM 2141 C C . ALA A 1 277 ? 27.658 6.791 -51.748 1.00 82.25 277 ALA A C 1
ATOM 2143 O O . ALA A 1 277 ? 28.336 7.732 -51.311 1.00 82.25 277 ALA A O 1
ATOM 2144 N N . LEU A 1 278 ? 28.186 5.765 -52.411 1.00 85.62 278 LEU A N 1
ATOM 2145 C CA . LEU A 1 278 ? 29.604 5.579 -52.688 1.00 85.62 278 LEU A CA 1
ATOM 2146 C C . LEU A 1 278 ? 29.870 5.550 -54.195 1.00 85.62 278 LEU A C 1
ATOM 2148 O O . LEU A 1 278 ? 29.267 4.773 -54.934 1.00 85.62 278 LEU A O 1
ATOM 2152 N N . THR A 1 279 ? 30.839 6.340 -54.631 1.00 89.44 279 THR A N 1
ATOM 2153 C CA . THR A 1 279 ? 31.467 6.241 -55.943 1.00 89.44 279 THR A CA 1
ATOM 2154 C C . THR A 1 279 ? 32.945 5.945 -55.726 1.00 89.44 279 THR A C 1
ATOM 2156 O O . THR A 1 279 ? 33.650 6.746 -55.108 1.00 89.44 279 THR A O 1
ATOM 2159 N N . ILE A 1 280 ? 33.399 4.787 -56.209 1.00 92.12 280 ILE A N 1
ATOM 2160 C CA . ILE A 1 280 ? 34.808 4.376 -56.186 1.00 92.12 280 ILE A CA 1
ATOM 2161 C C . ILE A 1 280 ? 35.400 4.617 -57.577 1.00 92.12 280 ILE A C 1
ATOM 2163 O O . ILE A 1 280 ? 34.765 4.313 -58.588 1.00 92.12 280 ILE A O 1
ATOM 2167 N N . GLN A 1 281 ? 36.606 5.168 -57.623 1.00 94.12 281 GLN A N 1
ATOM 2168 C CA . GLN A 1 281 ? 37.346 5.504 -58.833 1.00 94.12 281 GLN A CA 1
ATOM 2169 C C . GLN A 1 281 ? 38.821 5.114 -58.670 1.00 94.12 281 GLN A C 1
ATOM 2171 O O . GLN A 1 281 ? 39.349 5.078 -57.556 1.00 94.12 281 GLN A O 1
ATOM 2176 N N . LEU A 1 282 ? 39.496 4.845 -59.786 1.00 94.94 282 LEU A N 1
ATOM 2177 C CA . LEU A 1 282 ? 40.931 4.575 -59.836 1.00 94.94 282 LEU A CA 1
ATOM 2178 C C . LEU A 1 282 ? 41.657 5.773 -60.450 1.00 94.94 282 LEU A C 1
ATOM 2180 O O . LEU A 1 282 ? 41.338 6.199 -61.558 1.00 94.94 282 LEU A O 1
ATOM 2184 N N . GLN A 1 283 ? 42.654 6.302 -59.748 1.00 94.88 283 GLN A N 1
ATOM 2185 C CA . GLN A 1 283 ? 43.501 7.393 -60.216 1.00 94.88 283 GLN A CA 1
ATOM 2186 C C . GLN A 1 283 ? 44.936 6.877 -60.450 1.00 94.88 283 GLN A C 1
ATOM 2188 O O . GLN A 1 283 ? 45.746 6.847 -59.522 1.00 94.88 283 GLN A O 1
ATOM 2193 N N . PRO A 1 284 ? 45.278 6.443 -61.681 1.00 89.31 284 PRO A N 1
ATOM 2194 C CA . PRO A 1 284 ? 46.640 6.027 -62.025 1.00 89.31 284 PRO A CA 1
ATOM 2195 C C . PRO A 1 284 ? 47.572 7.216 -62.329 1.00 89.31 284 PRO A C 1
ATOM 2197 O O . PRO A 1 284 ? 48.787 7.085 -62.210 1.00 89.31 284 PRO A O 1
ATOM 2200 N N . TYR A 1 285 ? 47.018 8.370 -62.727 1.00 86.19 285 TYR A N 1
ATOM 2201 C CA . TYR A 1 285 ? 47.759 9.569 -63.145 1.00 86.19 285 TYR A CA 1
ATOM 2202 C C . TYR A 1 285 ? 47.080 10.853 -62.606 1.00 86.19 285 TYR A C 1
ATOM 2204 O O . TYR A 1 285 ? 46.607 10.882 -61.469 1.00 86.19 285 TYR A O 1
ATOM 2212 N N . ARG A 1 286 ? 47.032 11.948 -63.381 1.00 80.50 286 ARG A N 1
ATOM 2213 C CA . ARG A 1 286 ? 46.197 13.119 -63.057 1.00 80.50 286 ARG A CA 1
ATOM 2214 C C . ARG A 1 286 ? 44.767 12.868 -63.543 1.00 80.50 286 ARG A C 1
ATOM 2216 O O . ARG A 1 286 ? 44.552 12.793 -64.747 1.00 80.50 286 ARG A O 1
ATOM 2223 N N . GLY A 1 287 ? 43.817 12.782 -62.612 1.00 86.00 287 GLY A N 1
ATOM 2224 C CA . GLY A 1 287 ? 42.403 12.515 -62.896 1.00 86.00 287 GLY A CA 1
ATOM 2225 C C . GLY A 1 287 ? 41.972 11.110 -62.468 1.00 86.00 287 GLY A C 1
ATOM 2226 O O . GLY A 1 287 ? 42.743 10.156 -62.564 1.00 86.00 287 GLY A O 1
ATOM 2227 N N . ALA A 1 288 ? 40.741 11.003 -61.967 1.00 89.88 288 ALA A N 1
ATOM 2228 C CA . ALA A 1 288 ? 40.162 9.764 -61.461 1.00 89.88 288 ALA A CA 1
ATOM 2229 C C . ALA A 1 288 ? 39.213 9.147 -62.500 1.00 89.88 288 ALA A C 1
ATOM 2231 O O . ALA A 1 288 ? 38.330 9.824 -63.026 1.00 89.88 288 ALA A O 1
ATOM 2232 N N . LEU A 1 289 ? 39.399 7.860 -62.788 1.00 91.88 289 LEU A N 1
ATOM 2233 C CA . LEU A 1 289 ? 38.611 7.087 -63.744 1.00 91.88 289 LEU A CA 1
ATOM 2234 C C . LEU A 1 289 ? 37.546 6.272 -63.004 1.00 91.88 289 LEU A C 1
ATOM 2236 O O . LEU A 1 289 ? 37.830 5.671 -61.967 1.00 91.88 289 LEU A O 1
ATOM 2240 N N . ASN A 1 290 ? 36.329 6.209 -63.547 1.00 91.00 290 ASN A N 1
ATOM 2241 C CA . ASN A 1 290 ? 35.292 5.313 -63.029 1.00 91.00 290 ASN A CA 1
ATOM 2242 C C . ASN A 1 290 ? 35.776 3.861 -63.092 1.00 91.00 290 ASN A C 1
ATOM 2244 O O . ASN A 1 290 ? 36.378 3.457 -64.087 1.00 91.00 290 ASN A O 1
ATOM 2248 N N . ALA A 1 291 ? 35.519 3.091 -62.037 1.00 92.00 291 ALA A N 1
ATOM 2249 C CA . ALA A 1 291 ? 35.932 1.699 -61.965 1.00 92.00 291 ALA A CA 1
ATOM 2250 C C . ALA A 1 291 ? 34.765 0.731 -62.216 1.00 92.00 291 ALA A C 1
ATOM 2252 O O . ALA A 1 291 ? 33.583 1.081 -62.166 1.00 92.00 291 ALA A O 1
ATOM 2253 N N . LEU A 1 292 ? 35.137 -0.507 -62.510 1.00 93.19 292 LEU A N 1
ATOM 2254 C CA . LEU A 1 292 ? 34.297 -1.671 -62.712 1.00 93.19 292 LEU A CA 1
ATOM 2255 C C . LEU A 1 292 ? 34.725 -2.713 -61.674 1.00 93.19 292 LEU A C 1
ATOM 2257 O O . LEU A 1 292 ? 35.909 -3.028 -61.553 1.00 93.19 292 LEU A O 1
ATOM 2261 N N . GLY A 1 293 ? 33.775 -3.231 -60.900 1.00 90.75 293 GLY A N 1
ATOM 2262 C CA . GLY A 1 293 ? 34.025 -4.203 -59.840 1.00 90.75 293 GLY A CA 1
ATOM 2263 C C . GLY A 1 293 ? 33.073 -5.389 -59.924 1.00 90.75 293 GLY A C 1
ATOM 2264 O O . GLY A 1 293 ? 31.881 -5.228 -60.187 1.00 90.75 293 GLY A O 1
ATOM 2265 N N . HIS A 1 294 ? 33.593 -6.585 -59.654 1.00 90.81 294 HIS A N 1
ATOM 2266 C CA . HIS A 1 294 ? 32.804 -7.812 -59.560 1.00 90.81 294 HIS A CA 1
ATOM 2267 C C . HIS A 1 294 ? 33.175 -8.560 -58.278 1.00 90.81 294 HIS A C 1
ATOM 2269 O O . HIS A 1 294 ? 34.270 -9.104 -58.160 1.00 90.81 294 HIS A O 1
ATOM 2275 N N . GLY A 1 295 ? 32.264 -8.581 -57.302 1.00 90.06 295 GLY A N 1
ATOM 2276 C CA . GLY A 1 295 ? 32.506 -9.214 -56.001 1.00 90.06 295 GLY A CA 1
ATOM 2277 C C . GLY A 1 295 ? 31.857 -8.471 -54.830 1.00 90.06 295 GLY A C 1
ATOM 2278 O O . GLY A 1 295 ? 31.140 -7.493 -55.045 1.00 90.06 295 GLY A O 1
ATOM 2279 N N . PRO A 1 296 ? 32.060 -8.938 -53.588 1.00 93.50 296 PRO A N 1
ATOM 2280 C CA . PRO A 1 296 ? 31.571 -8.258 -52.395 1.00 93.50 296 PRO A CA 1
ATOM 2281 C C . PRO A 1 296 ? 32.428 -7.025 -52.069 1.00 93.50 296 PRO A C 1
ATOM 2283 O O . PRO A 1 296 ? 33.633 -7.140 -51.871 1.00 93.50 296 PRO A O 1
ATOM 2286 N N . LEU A 1 297 ? 31.789 -5.861 -51.964 1.00 93.00 297 LEU A N 1
ATOM 2287 C CA . LEU A 1 297 ? 32.288 -4.705 -51.224 1.00 93.00 297 LEU A CA 1
ATOM 2288 C C . LEU A 1 297 ? 31.799 -4.839 -49.780 1.00 93.00 297 LEU A C 1
ATOM 2290 O O . LEU A 1 297 ? 30.592 -4.786 -49.538 1.00 93.00 297 LEU A O 1
ATOM 2294 N N . THR A 1 298 ? 32.711 -4.997 -48.823 1.00 94.12 298 THR A N 1
ATOM 2295 C CA . THR A 1 298 ? 32.352 -5.075 -47.399 1.00 94.12 298 THR A CA 1
ATOM 2296 C C . THR A 1 298 ? 32.539 -3.713 -46.740 1.00 94.12 298 THR A C 1
ATOM 2298 O O . THR A 1 298 ? 33.605 -3.105 -46.808 1.00 94.12 298 THR A O 1
ATOM 2301 N N . ILE A 1 299 ? 31.473 -3.223 -46.114 1.00 92.00 299 ILE A N 1
ATOM 2302 C CA . ILE A 1 299 ? 31.362 -1.885 -45.538 1.00 92.00 299 ILE A CA 1
ATOM 2303 C C . ILE A 1 299 ? 31.317 -2.023 -44.021 1.00 92.00 299 ILE A C 1
ATOM 2305 O O . ILE A 1 299 ? 30.403 -2.648 -43.482 1.00 92.00 299 ILE A O 1
ATOM 2309 N N . TYR A 1 300 ? 32.273 -1.401 -43.340 1.00 92.31 300 TYR A N 1
ATOM 2310 C CA . TYR A 1 300 ? 32.292 -1.273 -41.888 1.00 92.31 300 TYR A CA 1
ATOM 2311 C C . TYR A 1 300 ? 31.818 0.130 -41.520 1.00 92.31 300 TYR A C 1
ATOM 2313 O O . TYR A 1 300 ? 32.392 1.126 -41.973 1.00 92.31 300 TYR A O 1
ATOM 2321 N N . SER A 1 301 ? 30.782 0.219 -40.692 1.00 90.44 301 SER A N 1
ATOM 2322 C CA . SER A 1 301 ? 30.281 1.485 -40.165 1.00 90.44 301 SER A CA 1
ATOM 2323 C C . SER A 1 301 ? 30.141 1.456 -38.648 1.00 90.44 301 SER A C 1
ATOM 2325 O O . SER A 1 301 ? 30.010 0.406 -38.024 1.00 90.44 301 SER A O 1
ATOM 2327 N N . GLU A 1 302 ? 30.175 2.636 -38.044 1.00 90.06 302 GLU A N 1
ATOM 2328 C CA . GLU A 1 302 ? 29.790 2.864 -36.658 1.00 90.06 302 GLU A CA 1
ATOM 2329 C C . GLU A 1 302 ? 28.474 3.644 -36.632 1.00 90.06 302 GLU A C 1
ATOM 2331 O O . GLU A 1 302 ? 28.303 4.631 -37.356 1.00 90.06 302 GLU A O 1
ATOM 2336 N N . GLN A 1 303 ? 27.555 3.236 -35.762 1.00 86.81 303 GLN A N 1
ATOM 2337 C CA . GLN A 1 303 ? 26.328 3.973 -35.474 1.00 86.81 303 GLN A CA 1
ATOM 2338 C C . GLN A 1 303 ? 26.201 4.179 -33.961 1.00 86.81 303 GLN A C 1
ATOM 2340 O O . GLN A 1 303 ? 26.478 3.264 -33.185 1.00 86.81 303 GLN A O 1
ATOM 2345 N N . ASP A 1 304 ? 25.779 5.373 -33.536 1.00 87.50 304 ASP A N 1
ATOM 2346 C CA . ASP A 1 304 ? 25.411 5.615 -32.140 1.00 87.50 304 ASP A CA 1
ATOM 2347 C C . ASP A 1 304 ? 24.234 4.698 -31.760 1.00 87.50 304 ASP A C 1
ATOM 2349 O O . ASP A 1 304 ? 23.186 4.726 -32.407 1.00 87.50 304 ASP A O 1
ATOM 2353 N N . THR A 1 305 ? 24.382 3.938 -30.678 1.00 90.44 305 THR A N 1
ATOM 2354 C CA . THR A 1 305 ? 23.295 3.220 -30.004 1.00 90.44 305 THR A CA 1
ATOM 2355 C C . THR A 1 305 ? 23.189 3.664 -28.543 1.00 90.44 305 THR A C 1
ATOM 2357 O O . THR A 1 305 ? 24.093 4.317 -28.014 1.00 90.44 305 THR A O 1
ATOM 2360 N N . TRP A 1 306 ? 22.088 3.321 -27.875 1.00 93.75 306 TRP A N 1
ATOM 2361 C CA . TRP A 1 306 ? 21.885 3.599 -26.452 1.00 93.75 306 TRP A CA 1
ATOM 2362 C C . TRP A 1 306 ? 22.065 2.338 -25.609 1.00 93.75 306 TRP A C 1
ATOM 2364 O O . TRP A 1 306 ? 21.354 1.350 -25.785 1.00 93.75 306 TRP A O 1
ATOM 2374 N N . VAL A 1 307 ? 22.959 2.404 -24.622 1.00 93.81 307 VAL A N 1
ATOM 2375 C CA . VAL A 1 307 ? 23.047 1.390 -23.565 1.00 93.81 307 VAL A CA 1
ATOM 2376 C C . VAL A 1 307 ? 21.918 1.653 -22.575 1.00 93.81 307 VAL A C 1
ATOM 2378 O O . VAL A 1 307 ? 21.903 2.690 -21.907 1.00 93.81 307 VAL A O 1
ATOM 2381 N N . MET A 1 308 ? 20.959 0.733 -22.500 1.00 94.75 308 MET A N 1
ATOM 2382 C CA . MET A 1 308 ? 19.741 0.892 -21.700 1.00 94.75 308 MET A CA 1
ATOM 2383 C C . MET A 1 308 ? 19.888 0.291 -20.297 1.00 94.75 308 MET A C 1
ATOM 2385 O O . MET A 1 308 ? 20.421 -0.803 -20.122 1.00 94.75 308 MET A O 1
ATOM 2389 N N . GLY A 1 309 ? 19.372 1.003 -19.297 1.00 94.69 309 GLY A N 1
ATOM 2390 C CA . GLY A 1 309 ? 19.291 0.592 -17.897 1.00 94.69 309 GLY A CA 1
ATOM 2391 C C . GLY A 1 309 ? 17.864 0.615 -17.360 1.00 94.69 309 GLY A C 1
ATOM 2392 O O . GLY A 1 309 ? 16.925 0.983 -18.063 1.00 94.69 309 GLY A O 1
ATOM 2393 N N . TRP A 1 310 ? 17.705 0.266 -16.083 1.00 95.38 310 TRP A N 1
ATOM 2394 C CA . TRP A 1 310 ? 16.420 0.251 -15.377 1.00 95.38 310 TRP A CA 1
ATOM 2395 C C . TRP A 1 310 ? 16.456 1.195 -14.177 1.00 95.38 310 TRP A C 1
ATOM 2397 O O . TRP A 1 310 ? 17.303 1.037 -13.298 1.00 95.38 310 TRP A O 1
ATOM 2407 N N . ARG A 1 311 ? 15.546 2.177 -14.113 1.00 94.12 311 ARG A N 1
ATOM 2408 C CA . ARG A 1 311 ? 15.444 3.060 -12.940 1.00 94.12 311 ARG A CA 1
ATOM 2409 C C . ARG A 1 311 ? 14.881 2.256 -11.769 1.00 94.12 311 ARG A C 1
ATOM 2411 O O . ARG A 1 311 ? 13.702 1.909 -11.775 1.00 94.12 311 ARG A O 1
ATOM 2418 N N . ASN A 1 312 ? 15.727 1.946 -10.788 1.00 87.00 312 ASN A N 1
ATOM 2419 C CA . ASN A 1 312 ? 15.352 1.153 -9.622 1.00 87.00 312 ASN A CA 1
ATOM 2420 C C . ASN A 1 312 ? 14.682 2.018 -8.540 1.00 87.00 312 ASN A C 1
ATOM 2422 O O . ASN A 1 312 ? 15.311 2.415 -7.565 1.00 87.00 312 ASN A O 1
ATOM 2426 N N . ASN A 1 313 ? 13.388 2.280 -8.709 1.00 85.75 313 ASN A N 1
ATOM 2427 C CA . ASN A 1 313 ? 12.496 2.799 -7.662 1.00 85.75 313 ASN A CA 1
ATOM 2428 C C . ASN A 1 313 ? 11.939 1.685 -6.746 1.00 85.75 313 ASN A C 1
ATOM 2430 O O . ASN A 1 313 ? 11.073 1.943 -5.916 1.00 85.75 313 ASN A O 1
ATOM 2434 N N . CYS A 1 314 ? 12.433 0.453 -6.894 1.00 91.62 314 CYS A N 1
ATOM 2435 C CA . CYS A 1 314 ? 11.985 -0.744 -6.189 1.00 91.62 314 CYS A CA 1
ATOM 2436 C C . CYS A 1 314 ? 12.865 -1.070 -4.966 1.00 91.62 314 CYS A C 1
ATOM 2438 O O . CYS A 1 314 ? 13.226 -2.226 -4.730 1.00 91.62 314 CYS A O 1
ATOM 2440 N N . ALA A 1 315 ? 13.242 -0.048 -4.196 1.00 91.50 315 ALA A N 1
ATOM 2441 C CA . ALA A 1 315 ? 13.890 -0.246 -2.903 1.00 91.50 315 ALA A CA 1
ATOM 2442 C C . ALA A 1 315 ? 12.867 -0.804 -1.900 1.00 91.50 315 ALA A C 1
ATOM 2444 O O . ALA A 1 315 ? 11.794 -0.231 -1.726 1.00 91.50 315 ALA A O 1
ATOM 2445 N N . ALA A 1 316 ? 13.199 -1.921 -1.256 1.00 92.44 316 ALA A N 1
ATOM 2446 C CA . ALA A 1 316 ? 12.366 -2.588 -0.260 1.00 92.44 316 ALA A CA 1
ATOM 2447 C C . ALA A 1 316 ? 13.220 -2.936 0.975 1.00 92.44 316 ALA A C 1
ATOM 2449 O O . ALA A 1 316 ? 14.425 -3.163 0.823 1.00 92.44 316 ALA A O 1
ATOM 2450 N N . PRO A 1 317 ? 12.635 -2.969 2.186 1.00 93.25 317 PRO A N 1
ATOM 2451 C CA . PRO A 1 317 ? 13.346 -3.376 3.395 1.00 93.25 317 PRO A CA 1
ATOM 2452 C C . PRO A 1 317 ? 13.669 -4.880 3.359 1.00 93.25 317 PRO A C 1
ATOM 2454 O O . PRO A 1 317 ? 13.051 -5.640 2.613 1.00 93.25 317 PRO A O 1
ATOM 2457 N N . ARG A 1 318 ? 14.630 -5.327 4.179 1.00 95.00 318 ARG A N 1
ATOM 2458 C CA . ARG A 1 318 ? 15.104 -6.730 4.220 1.00 95.00 318 ARG A CA 1
ATOM 2459 C C . ARG A 1 318 ? 13.996 -7.738 4.570 1.00 95.00 318 ARG A C 1
ATOM 2461 O O . ARG A 1 318 ? 1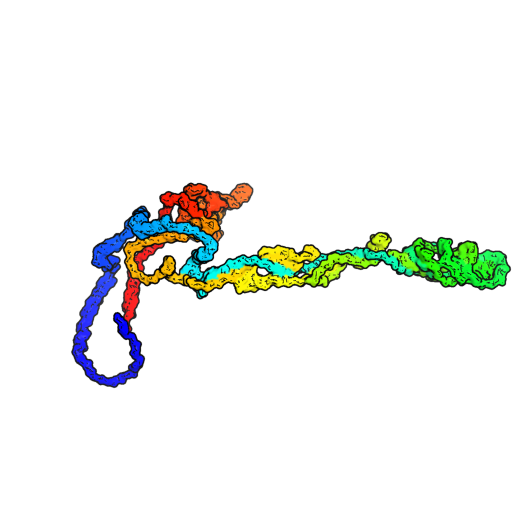4.075 -8.892 4.167 1.00 95.00 318 ARG A O 1
ATOM 2468 N N . GLU A 1 319 ? 12.960 -7.288 5.277 1.00 94.69 319 GLU A N 1
ATOM 2469 C CA . GLU A 1 319 ? 11.746 -8.032 5.624 1.00 94.69 319 GLU A CA 1
ATOM 2470 C C . GLU A 1 319 ? 10.852 -8.329 4.396 1.00 94.69 319 GLU A C 1
ATOM 2472 O O . GLU A 1 319 ? 9.925 -9.132 4.492 1.00 94.69 319 GLU A O 1
ATOM 2477 N N . CYS A 1 320 ? 11.119 -7.714 3.236 1.00 95.38 320 CYS A N 1
ATOM 2478 C CA . CYS A 1 320 ? 10.339 -7.838 2.004 1.00 95.38 320 CYS A CA 1
ATOM 2479 C C . CYS A 1 320 ? 11.179 -8.385 0.839 1.00 95.38 320 CYS A C 1
ATOM 2481 O O . CYS A 1 320 ? 12.024 -7.694 0.266 1.00 95.38 320 CYS A O 1
ATOM 2483 N N . ARG A 1 321 ? 10.895 -9.620 0.411 1.00 95.38 321 ARG A N 1
ATOM 2484 C CA . ARG A 1 321 ? 11.595 -10.287 -0.697 1.00 95.38 321 ARG A CA 1
ATOM 2485 C C . ARG A 1 321 ? 10.853 -10.087 -2.020 1.00 95.38 321 ARG A C 1
ATOM 2487 O O . ARG A 1 321 ? 9.638 -10.252 -2.084 1.00 95.38 321 ARG A O 1
ATOM 2494 N N . GLN A 1 322 ? 11.583 -9.798 -3.100 1.00 95.44 322 GLN A N 1
ATOM 2495 C CA . GLN A 1 322 ? 11.031 -9.853 -4.459 1.00 95.44 322 GLN A CA 1
ATOM 2496 C C . GLN A 1 322 ? 10.645 -11.304 -4.790 1.00 95.44 322 GLN A C 1
ATOM 2498 O O . GLN A 1 322 ? 11.505 -12.185 -4.788 1.00 95.44 322 GLN A O 1
ATOM 2503 N N . VAL A 1 323 ? 9.372 -11.539 -5.115 1.00 96.69 323 VAL A N 1
ATOM 2504 C CA . VAL A 1 323 ? 8.840 -12.864 -5.492 1.00 96.69 323 VAL A CA 1
ATOM 2505 C C . VAL A 1 323 ? 8.504 -12.977 -6.978 1.00 96.69 323 VAL A C 1
ATOM 2507 O O . VAL A 1 323 ? 8.435 -14.082 -7.508 1.00 96.69 323 VAL A O 1
ATOM 2510 N N . ARG A 1 324 ? 8.319 -11.850 -7.680 1.00 96.31 324 ARG A N 1
ATOM 2511 C CA . ARG A 1 324 ? 7.997 -11.833 -9.115 1.00 96.31 324 ARG A CA 1
ATOM 2512 C C . ARG A 1 324 ? 8.588 -10.605 -9.802 1.00 96.31 324 ARG A C 1
ATOM 2514 O O . ARG A 1 324 ? 8.622 -9.526 -9.218 1.00 96.31 324 ARG A O 1
ATOM 2521 N N . GLU A 1 325 ? 9.001 -10.755 -11.056 1.00 96.00 325 GLU A N 1
ATOM 2522 C CA . GLU A 1 325 ? 9.212 -9.652 -12.001 1.00 96.00 325 GLU A CA 1
ATOM 2523 C C . GLU A 1 325 ? 8.453 -9.994 -13.291 1.00 96.00 325 GLU A C 1
ATOM 2525 O O . GLU A 1 325 ? 8.521 -11.129 -13.759 1.00 96.00 325 GLU A O 1
ATOM 2530 N N . VAL A 1 326 ? 7.690 -9.047 -13.840 1.00 96.69 326 VAL A N 1
ATOM 2531 C CA . VAL A 1 326 ? 6.876 -9.236 -15.053 1.00 96.69 326 VAL A CA 1
ATOM 2532 C C . VAL A 1 326 ? 7.019 -8.014 -15.950 1.00 96.69 326 VAL A C 1
ATOM 2534 O O . VAL A 1 326 ? 7.052 -6.884 -15.462 1.00 96.69 326 VAL A O 1
ATOM 2537 N N . CYS A 1 327 ? 7.076 -8.216 -17.265 1.00 97.25 327 CYS A N 1
ATOM 2538 C CA . CYS A 1 327 ? 6.961 -7.107 -18.202 1.00 97.25 327 CYS A CA 1
ATOM 2539 C C . CYS A 1 327 ? 5.511 -6.600 -18.263 1.00 97.25 327 CYS A C 1
ATOM 2541 O O . CYS A 1 327 ? 4.599 -7.398 -18.458 1.00 97.25 327 CYS A O 1
ATOM 2543 N N . VAL A 1 328 ? 5.303 -5.289 -18.112 1.00 96.38 328 VAL A N 1
ATOM 2544 C CA . VAL A 1 328 ? 3.973 -4.643 -18.187 1.00 96.38 328 VAL A CA 1
ATOM 2545 C C . VAL A 1 328 ? 3.837 -3.661 -19.353 1.00 96.38 328 VAL A C 1
ATOM 2547 O O . VAL A 1 328 ? 2.731 -3.263 -19.695 1.00 96.38 328 VAL A O 1
ATOM 2550 N N . GLU A 1 329 ? 4.943 -3.296 -20.002 1.00 96.62 329 GLU A N 1
ATOM 2551 C CA . GLU A 1 329 ? 4.952 -2.593 -21.288 1.00 96.62 329 GLU A CA 1
ATOM 2552 C C . GLU A 1 329 ? 5.939 -3.329 -22.198 1.00 96.62 329 GLU A C 1
ATOM 2554 O O . GLU A 1 329 ? 7.142 -3.287 -21.942 1.00 96.62 329 GLU A O 1
ATOM 2559 N N . GLY A 1 330 ? 5.409 -4.073 -23.174 1.00 95.00 330 GLY A N 1
ATOM 2560 C CA . GLY A 1 330 ? 6.115 -5.123 -23.918 1.00 95.00 330 GLY A CA 1
ATOM 2561 C C . GLY A 1 330 ? 7.116 -4.652 -24.976 1.00 95.00 330 GLY A C 1
ATOM 2562 O O . GLY A 1 330 ? 7.713 -3.580 -24.877 1.00 95.00 330 GLY A O 1
ATOM 2563 N N . ALA A 1 331 ? 7.310 -5.492 -25.994 1.00 97.00 331 ALA A N 1
ATOM 2564 C CA . ALA A 1 331 ? 8.278 -5.259 -27.057 1.00 97.00 331 ALA A CA 1
ATOM 2565 C C . ALA A 1 331 ? 7.892 -4.056 -27.934 1.00 97.00 331 ALA A C 1
ATOM 2567 O O . ALA A 1 331 ? 6.797 -4.016 -28.492 1.00 97.00 331 ALA A O 1
ATOM 2568 N N . GLN A 1 332 ? 8.797 -3.084 -28.072 1.00 96.62 332 GLN A N 1
ATOM 2569 C CA . GLN A 1 332 ? 8.592 -1.907 -28.923 1.00 96.62 332 GLN A CA 1
ATOM 2570 C C . GLN A 1 332 ? 9.937 -1.295 -29.344 1.00 96.62 332 GLN A C 1
ATOM 2572 O O . GLN A 1 332 ? 10.887 -1.280 -28.557 1.00 96.62 332 GLN A O 1
ATOM 2577 N N . THR A 1 333 ? 9.994 -0.715 -30.544 1.00 95.94 333 THR A N 1
ATOM 2578 C CA . THR A 1 333 ? 11.046 0.239 -30.933 1.00 95.94 333 THR A CA 1
ATOM 2579 C C . THR A 1 333 ? 10.633 1.655 -30.530 1.00 95.94 333 THR A C 1
ATOM 2581 O O . THR A 1 333 ? 9.485 2.046 -30.739 1.00 95.94 333 THR A O 1
ATOM 2584 N N . ARG A 1 334 ? 11.548 2.435 -29.944 1.00 94.50 334 ARG A N 1
ATOM 2585 C CA . ARG A 1 334 ? 11.338 3.850 -29.594 1.00 94.50 334 ARG A CA 1
ATOM 2586 C C . ARG A 1 334 ? 12.519 4.701 -30.040 1.00 94.50 334 ARG A C 1
ATOM 2588 O O . ARG A 1 334 ? 13.669 4.315 -29.847 1.00 94.50 334 ARG A O 1
ATOM 2595 N N . THR A 1 335 ? 12.232 5.883 -30.574 1.00 94.12 335 THR A N 1
ATOM 2596 C CA . THR A 1 335 ? 13.253 6.848 -30.997 1.00 94.12 335 THR A CA 1
ATOM 2597 C C . THR A 1 335 ? 13.683 7.712 -29.813 1.00 94.12 335 THR A C 1
ATOM 2599 O O . THR A 1 335 ? 12.933 8.570 -29.353 1.00 94.12 335 THR A O 1
ATOM 2602 N N . ILE A 1 336 ? 14.900 7.501 -29.314 1.00 93.12 336 ILE A N 1
ATOM 2603 C CA . ILE A 1 336 ? 15.498 8.267 -28.214 1.00 93.12 336 ILE A CA 1
ATOM 2604 C C . ILE A 1 336 ? 16.567 9.189 -28.804 1.00 93.12 336 ILE A C 1
ATOM 2606 O O . ILE A 1 336 ? 17.607 8.729 -29.274 1.00 93.12 336 ILE A O 1
ATOM 2610 N N . SER A 1 337 ? 16.312 10.501 -28.797 1.00 89.38 337 SER A N 1
ATOM 2611 C CA . SER A 1 337 ? 17.228 11.525 -29.339 1.00 89.38 337 SER A CA 1
ATOM 2612 C C . SER A 1 337 ? 17.704 11.231 -30.776 1.00 89.38 337 SER A C 1
ATOM 2614 O O . SER A 1 337 ? 18.887 11.361 -31.085 1.00 89.38 337 SER A O 1
ATOM 2616 N N . GLY A 1 338 ? 16.783 10.789 -31.640 1.00 85.56 338 GLY A N 1
ATOM 2617 C CA . GLY A 1 338 ? 17.053 10.451 -33.046 1.00 85.56 338 GLY A CA 1
ATOM 2618 C C . GLY A 1 338 ? 17.615 9.044 -33.299 1.00 85.56 338 GLY A C 1
ATOM 2619 O O . GLY A 1 338 ? 17.841 8.695 -34.452 1.00 85.56 338 GLY A O 1
ATOM 2620 N N . ILE A 1 339 ? 17.826 8.230 -32.260 1.00 88.38 339 ILE A N 1
ATOM 2621 C CA . ILE A 1 339 ? 18.307 6.844 -32.377 1.00 88.38 339 ILE A CA 1
ATOM 2622 C C . ILE A 1 339 ? 17.153 5.888 -32.083 1.00 88.38 339 ILE A C 1
ATOM 2624 O O . ILE A 1 339 ? 16.535 5.975 -31.022 1.00 88.38 339 ILE A O 1
ATOM 2628 N N . GLU A 1 340 ? 16.879 4.957 -32.993 1.00 90.00 340 GLU A N 1
ATOM 2629 C CA . GLU A 1 340 ? 15.925 3.874 -32.752 1.00 90.00 340 GLU A CA 1
ATOM 2630 C C . GLU A 1 340 ? 16.506 2.832 -31.791 1.00 90.00 340 GLU A C 1
ATOM 2632 O O . GLU A 1 340 ? 17.577 2.271 -32.019 1.00 90.00 340 GLU A O 1
ATOM 2637 N N . VAL A 1 341 ? 15.773 2.556 -30.715 1.00 92.88 341 VAL A N 1
ATOM 2638 C CA . VAL A 1 341 ? 16.118 1.553 -29.707 1.00 92.88 341 VAL A CA 1
ATOM 2639 C C . VAL A 1 341 ? 14.980 0.547 -29.635 1.00 92.88 341 VAL A C 1
ATOM 2641 O O . VAL A 1 341 ? 13.862 0.911 -29.277 1.00 92.88 341 VAL A O 1
ATOM 2644 N N . PHE A 1 342 ? 15.250 -0.719 -29.947 1.00 93.88 342 PHE A N 1
ATOM 2645 C CA . PHE A 1 342 ? 14.328 -1.814 -29.646 1.00 93.88 342 PHE A CA 1
ATOM 2646 C C . PHE A 1 342 ? 14.605 -2.356 -28.244 1.00 93.88 342 PHE A C 1
ATOM 2648 O O . PHE A 1 342 ? 15.749 -2.666 -27.911 1.00 93.88 342 PHE A O 1
ATOM 2655 N N . LEU A 1 343 ? 13.553 -2.527 -27.444 1.00 96.38 343 LEU A N 1
ATOM 2656 C CA . LEU A 1 343 ? 13.594 -3.352 -26.239 1.00 96.38 343 LEU A CA 1
ATOM 2657 C C . LEU A 1 343 ? 12.433 -4.352 -26.262 1.00 96.38 343 LEU A C 1
ATOM 2659 O O . LEU A 1 343 ? 11.323 -3.970 -26.638 1.00 96.38 343 LEU A O 1
ATOM 2663 N N . PRO A 1 344 ? 12.634 -5.594 -25.776 1.00 96.94 344 PRO A N 1
ATOM 2664 C CA . PRO A 1 344 ? 11.549 -6.557 -25.572 1.00 96.94 344 PRO A CA 1
ATOM 2665 C C . PRO A 1 344 ? 10.635 -6.178 -24.392 1.00 96.94 344 PRO A C 1
ATOM 2667 O O . PRO A 1 344 ? 9.599 -6.804 -24.186 1.00 96.94 344 PRO A O 1
ATOM 2670 N N . CYS A 1 345 ? 11.032 -5.185 -23.590 1.00 97.19 345 CYS A N 1
ATOM 2671 C CA . CYS A 1 345 ? 10.267 -4.667 -22.467 1.00 97.19 345 CYS A CA 1
ATOM 2672 C C . CYS A 1 345 ? 10.714 -3.240 -22.112 1.00 97.19 345 CYS A C 1
ATOM 2674 O O . CYS A 1 345 ? 11.913 -3.000 -21.961 1.00 97.19 345 CYS A O 1
ATOM 2676 N N . TRP A 1 346 ? 9.767 -2.326 -21.905 1.00 96.31 346 TRP A N 1
ATOM 2677 C CA . TRP A 1 346 ? 10.009 -0.925 -21.527 1.00 96.31 346 TRP A CA 1
ATOM 2678 C C . TRP A 1 346 ? 9.651 -0.591 -20.075 1.00 96.31 346 TRP A C 1
ATOM 2680 O O . TRP A 1 346 ? 10.281 0.283 -19.471 1.00 96.31 346 TRP A O 1
ATOM 2690 N N . LYS A 1 347 ? 8.685 -1.306 -19.489 1.00 96.50 347 LYS A N 1
ATOM 2691 C CA . LYS A 1 347 ? 8.327 -1.213 -18.065 1.00 96.50 347 LYS A CA 1
ATOM 2692 C C . LYS A 1 347 ? 8.191 -2.599 -17.458 1.00 96.50 347 LYS A C 1
ATOM 2694 O O . LYS A 1 347 ? 7.521 -3.465 -18.022 1.00 96.50 347 LYS A O 1
ATOM 2699 N N . LYS A 1 348 ? 8.776 -2.781 -16.277 1.00 96.25 348 LYS A N 1
ATOM 2700 C CA . LYS A 1 348 ? 8.700 -4.014 -15.488 1.00 96.25 348 LYS A CA 1
ATOM 2701 C C . LYS A 1 348 ? 8.007 -3.742 -14.163 1.00 96.25 348 LYS A C 1
ATOM 2703 O O . LYS A 1 348 ? 8.395 -2.810 -13.464 1.00 96.25 348 LYS A O 1
ATOM 2708 N N . ALA A 1 349 ? 7.044 -4.578 -13.798 1.00 95.75 349 ALA A N 1
ATOM 2709 C CA . ALA A 1 349 ? 6.517 -4.629 -12.442 1.00 95.75 349 ALA A CA 1
ATOM 2710 C C . ALA A 1 349 ? 7.304 -5.660 -11.625 1.00 95.75 349 ALA A C 1
ATOM 2712 O O . ALA A 1 349 ? 7.439 -6.808 -12.053 1.00 95.75 349 ALA A O 1
ATOM 2713 N N . ARG A 1 350 ? 7.795 -5.275 -10.444 1.00 96.38 350 ARG A N 1
ATOM 2714 C CA . ARG A 1 350 ? 8.261 -6.222 -9.419 1.00 96.38 350 ARG A CA 1
ATOM 2715 C C . ARG A 1 350 ? 7.221 -6.341 -8.326 1.00 96.38 350 ARG A C 1
ATOM 2717 O O . ARG A 1 350 ? 6.745 -5.318 -7.852 1.00 96.38 350 ARG A O 1
ATOM 2724 N N . THR A 1 351 ? 6.921 -7.566 -7.912 1.00 96.25 351 THR A N 1
ATOM 2725 C CA . THR A 1 351 ? 6.031 -7.871 -6.784 1.00 96.25 351 THR A CA 1
ATOM 2726 C C . THR A 1 351 ? 6.855 -8.409 -5.624 1.00 96.25 351 THR A C 1
ATOM 2728 O O . THR A 1 351 ? 7.732 -9.258 -5.821 1.00 96.25 351 THR A O 1
ATOM 2731 N N . TYR A 1 352 ? 6.552 -7.932 -4.422 1.00 96.44 352 TYR A N 1
ATOM 2732 C CA . TYR A 1 352 ? 7.222 -8.312 -3.185 1.00 96.44 352 TYR A CA 1
ATOM 2733 C C . TYR A 1 352 ? 6.262 -9.060 -2.263 1.00 96.44 352 TYR A C 1
ATOM 2735 O O . TYR A 1 352 ? 5.052 -8.843 -2.295 1.00 96.44 352 TYR A O 1
ATOM 2743 N N . GLN A 1 353 ? 6.824 -9.933 -1.433 1.00 95.81 353 GLN A N 1
ATOM 2744 C CA . GLN A 1 353 ? 6.143 -10.557 -0.307 1.00 95.81 353 GLN A CA 1
ATOM 2745 C C . GLN A 1 353 ? 6.937 -10.229 0.957 1.00 95.81 353 GLN A C 1
ATOM 2747 O O . GLN A 1 353 ? 8.156 -10.413 0.990 1.00 95.81 353 GLN A O 1
ATOM 2752 N N . CYS A 1 354 ? 6.249 -9.716 1.973 1.00 95.44 354 CYS A N 1
ATOM 2753 C CA . CYS A 1 354 ? 6.856 -9.303 3.231 1.00 95.44 354 CYS A CA 1
ATOM 2754 C C . CYS A 1 354 ? 6.574 -10.310 4.348 1.00 95.44 354 CYS A C 1
ATOM 2756 O O . CYS A 1 354 ? 5.525 -10.952 4.364 1.00 95.44 354 CYS A O 1
ATOM 2758 N N . GLN A 1 355 ? 7.518 -10.443 5.276 1.00 94.50 355 GLN A N 1
ATOM 2759 C CA . GLN A 1 355 ? 7.430 -11.316 6.443 1.00 94.50 355 GLN A CA 1
ATOM 2760 C C . GLN A 1 355 ? 7.698 -10.491 7.706 1.00 94.50 355 GLN A C 1
ATOM 2762 O O . GLN A 1 355 ? 8.829 -10.388 8.174 1.00 94.50 355 GLN A O 1
ATOM 2767 N N . TYR A 1 356 ? 6.632 -9.895 8.243 1.00 93.75 356 TYR A N 1
ATOM 2768 C CA . TYR A 1 356 ? 6.628 -9.258 9.561 1.00 93.75 356 TYR A CA 1
ATOM 2769 C C . TYR A 1 356 ? 6.070 -10.237 10.609 1.00 93.75 356 TYR A C 1
ATOM 2771 O O . TYR A 1 356 ? 5.172 -11.016 10.279 1.00 93.75 356 TYR A O 1
ATOM 2779 N N . PRO A 1 357 ? 6.578 -10.235 11.854 1.00 92.38 357 PRO A N 1
ATOM 2780 C CA . PRO A 1 357 ? 6.045 -11.079 12.920 1.00 92.38 357 PRO A CA 1
ATOM 2781 C C . PRO A 1 357 ? 4.658 -10.594 13.365 1.00 92.38 357 PRO A C 1
ATOM 2783 O O . PRO A 1 357 ? 4.423 -9.391 13.465 1.00 92.38 357 PRO A O 1
ATOM 2786 N N . ASP A 1 358 ? 3.753 -11.521 13.688 1.00 92.75 358 ASP A N 1
ATOM 2787 C CA . ASP A 1 358 ? 2.523 -11.182 14.407 1.00 92.75 358 ASP A CA 1
ATOM 2788 C C . ASP A 1 358 ? 2.810 -11.144 15.914 1.00 92.75 358 ASP A C 1
ATOM 2790 O O . ASP A 1 358 ? 3.007 -12.168 16.569 1.00 92.75 358 ASP A O 1
ATOM 2794 N N . THR A 1 359 ? 2.866 -9.931 16.460 1.00 92.75 359 THR A N 1
ATOM 2795 C CA . THR A 1 359 ? 3.037 -9.683 17.902 1.00 92.75 359 THR A CA 1
ATOM 2796 C C . THR A 1 359 ? 1.702 -9.516 18.631 1.00 92.75 359 THR A C 1
ATOM 2798 O O . THR A 1 359 ? 1.664 -9.501 19.862 1.00 92.75 359 THR A O 1
ATOM 2801 N N . CYS A 1 360 ? 0.595 -9.423 17.891 1.00 90.50 360 CYS A N 1
ATOM 2802 C CA . CYS A 1 360 ? -0.753 -9.350 18.438 1.00 90.50 360 CYS A CA 1
ATOM 2803 C C . CYS A 1 360 ? -1.289 -10.725 18.834 1.00 90.50 360 CYS A C 1
ATOM 2805 O O . CYS A 1 360 ? -2.034 -10.814 19.810 1.00 90.50 360 CYS A O 1
ATOM 2807 N N . GLN A 1 361 ? -0.899 -11.792 18.128 1.00 88.88 361 GLN A N 1
ATOM 2808 C CA . GLN A 1 361 ? -1.392 -13.152 18.350 1.00 88.88 361 GLN A CA 1
ATOM 2809 C C . GLN A 1 361 ? -1.308 -13.554 19.830 1.00 88.88 361 GLN A C 1
ATOM 2811 O O . GLN A 1 361 ? -2.333 -13.875 20.422 1.00 88.88 361 GLN A O 1
ATOM 2816 N N . ALA A 1 362 ? -0.136 -13.426 20.461 1.00 84.44 362 ALA A N 1
ATOM 2817 C CA . ALA A 1 362 ? 0.068 -13.787 21.869 1.00 84.44 362 ALA A CA 1
ATOM 2818 C C . ALA A 1 362 ? -0.748 -12.941 22.872 1.00 84.44 362 ALA A C 1
ATOM 2820 O O . ALA A 1 362 ? -1.010 -13.392 23.985 1.00 84.44 362 ALA A O 1
ATOM 2821 N N . LEU A 1 363 ? -1.157 -11.723 22.496 1.00 84.81 363 LEU A N 1
ATOM 2822 C CA . LEU A 1 363 ? -2.005 -10.854 23.323 1.00 84.81 363 LEU A CA 1
ATOM 2823 C C . LEU A 1 363 ? -3.498 -11.158 23.130 1.00 84.81 363 LEU A C 1
ATOM 2825 O O . LEU A 1 363 ? -4.280 -11.032 24.071 1.00 84.81 363 LEU A O 1
ATOM 2829 N N . LEU A 1 364 ? -3.893 -11.574 21.925 1.00 83.81 364 LEU A N 1
ATOM 2830 C CA . LEU A 1 364 ? -5.267 -11.936 21.569 1.00 83.81 364 LEU A CA 1
ATOM 2831 C C . LEU A 1 364 ? -5.630 -13.370 21.991 1.00 83.81 364 LEU A C 1
ATOM 2833 O O . LEU A 1 364 ? -6.786 -13.628 22.312 1.00 83.81 364 LEU A O 1
ATOM 2837 N N . THR A 1 365 ? -4.661 -14.291 22.054 1.00 78.88 365 THR A N 1
ATOM 2838 C CA . THR A 1 365 ? -4.844 -15.653 22.596 1.00 78.88 365 THR A CA 1
ATOM 2839 C C . THR A 1 365 ? -4.652 -15.733 24.116 1.00 78.88 365 THR A C 1
ATOM 2841 O O . THR A 1 365 ? -4.551 -16.831 24.661 1.00 78.88 365 THR A O 1
ATOM 2844 N N . GLY A 1 366 ? -4.559 -14.595 24.810 1.00 65.12 366 GLY A N 1
ATOM 2845 C CA . GLY A 1 366 ? -4.351 -14.539 26.256 1.00 65.12 366 GLY A CA 1
ATOM 2846 C C . GLY A 1 366 ? -5.518 -15.136 27.050 1.00 65.12 366 GLY A C 1
ATOM 2847 O O . GLY A 1 366 ? -6.651 -14.658 26.975 1.00 65.12 366 GLY A O 1
ATOM 2848 N N . THR A 1 367 ? -5.238 -16.168 27.845 1.00 61.78 367 THR A N 1
ATOM 2849 C CA . THR A 1 367 ? -6.131 -16.634 28.915 1.00 61.78 367 THR A CA 1
ATOM 2850 C C . THR A 1 367 ? -6.041 -15.713 30.142 1.00 61.78 367 THR A C 1
ATOM 2852 O O . THR A 1 367 ? -5.164 -14.848 30.222 1.00 61.78 367 THR A O 1
ATOM 2855 N N . SER A 1 368 ? -6.946 -15.878 31.120 1.00 56.78 368 SER A N 1
ATOM 2856 C CA . SER A 1 368 ? -6.920 -15.071 32.357 1.00 56.78 368 SER A CA 1
ATOM 2857 C C . SER A 1 368 ? -5.525 -15.070 33.009 1.00 56.78 368 SER A C 1
ATOM 2859 O O . SER A 1 368 ? -4.863 -16.108 33.009 1.00 56.78 368 SER A O 1
ATOM 2861 N N . PRO A 1 369 ? -5.074 -13.928 33.567 1.00 63.00 369 PRO A N 1
ATOM 2862 C CA . PRO A 1 369 ? -5.878 -12.755 33.934 1.00 63.00 369 PRO A CA 1
ATOM 2863 C C . PRO A 1 369 ? -6.122 -11.700 32.839 1.00 63.00 369 PRO A C 1
ATOM 2865 O O . PRO A 1 369 ? -6.889 -10.776 33.092 1.00 63.00 369 PRO A O 1
ATOM 2868 N N . THR A 1 370 ? -5.495 -11.776 31.658 1.00 70.19 370 THR A N 1
ATOM 2869 C CA . THR A 1 370 ? -5.542 -10.676 30.665 1.00 70.19 370 THR A CA 1
ATOM 2870 C C . THR A 1 370 ? -6.349 -11.051 29.427 1.00 70.19 370 THR A C 1
ATOM 2872 O O . THR A 1 370 ? -5.993 -12.001 28.740 1.00 70.19 370 THR A O 1
ATOM 2875 N N . ARG A 1 371 ? -7.382 -10.270 29.086 1.00 80.81 371 ARG A N 1
ATOM 2876 C CA . ARG A 1 371 ? -8.153 -10.426 27.837 1.00 80.81 371 ARG A CA 1
ATOM 2877 C C . ARG A 1 371 ? -8.062 -9.164 26.987 1.00 80.81 371 ARG A C 1
ATOM 2879 O O . ARG A 1 371 ? -8.548 -8.117 27.407 1.00 80.81 371 ARG A O 1
ATOM 2886 N N . CYS A 1 372 ? -7.467 -9.257 25.799 1.00 86.12 372 CYS A N 1
ATOM 2887 C CA . CYS A 1 372 ? -7.321 -8.132 24.872 1.00 86.12 372 CYS A CA 1
ATOM 2888 C C . CYS A 1 372 ? -8.322 -8.182 23.710 1.00 86.12 372 CYS A C 1
ATOM 2890 O O . CYS A 1 372 ? -8.651 -9.247 23.196 1.00 86.12 372 CYS A O 1
ATOM 2892 N N . THR A 1 373 ? -8.760 -7.008 23.257 1.00 87.75 373 THR A N 1
ATOM 2893 C CA . THR A 1 373 ? -9.625 -6.817 22.082 1.00 87.75 373 THR A CA 1
ATOM 2894 C C . THR A 1 373 ? -9.051 -5.727 21.181 1.00 87.75 373 THR A C 1
ATOM 2896 O O . THR A 1 373 ? -8.550 -4.716 21.674 1.00 87.75 373 THR A O 1
ATOM 2899 N N . ALA A 1 374 ? -9.091 -5.916 19.860 1.00 87.19 374 ALA A N 1
ATOM 2900 C CA . ALA A 1 374 ? -8.615 -4.908 18.912 1.00 87.19 374 ALA A CA 1
ATOM 2901 C C . ALA A 1 374 ? -9.631 -3.764 18.773 1.00 87.19 374 ALA A C 1
ATOM 2903 O O . ALA A 1 374 ? -10.803 -4.010 18.494 1.00 87.19 374 ALA A O 1
ATOM 2904 N N . GLN A 1 375 ? -9.181 -2.518 18.952 1.00 84.06 375 GLN A N 1
ATOM 2905 C CA . GLN A 1 375 ? -10.021 -1.323 18.797 1.00 84.06 375 GLN A CA 1
ATOM 2906 C C . GLN A 1 375 ? -9.741 -0.552 17.508 1.00 84.06 375 GLN A C 1
ATOM 2908 O O . GLN A 1 375 ? -10.670 -0.078 16.857 1.00 84.06 375 GLN A O 1
ATOM 2913 N N . ARG A 1 376 ? -8.463 -0.367 17.158 1.00 82.06 376 ARG A N 1
ATOM 2914 C CA . ARG A 1 376 ? -8.057 0.502 16.048 1.00 82.06 376 ARG A CA 1
ATOM 2915 C C . ARG A 1 376 ? -6.832 -0.056 15.345 1.00 82.06 376 ARG A C 1
ATOM 2917 O O . ARG A 1 376 ? -5.844 -0.367 15.996 1.00 82.06 376 ARG A O 1
ATOM 2924 N N . HIS A 1 377 ? -6.902 -0.094 14.020 1.00 88.25 377 HIS A N 1
ATOM 2925 C CA . HIS A 1 377 ? -5.774 -0.374 13.139 1.00 88.25 377 HIS A CA 1
ATOM 2926 C C . HIS A 1 377 ? -5.279 0.938 12.529 1.00 88.25 377 HIS A C 1
ATOM 2928 O O . HIS A 1 377 ? -6.077 1.825 12.209 1.00 88.25 377 HIS A O 1
ATOM 2934 N N . GLN A 1 378 ? -3.969 1.058 12.357 1.00 94.06 378 GLN A N 1
ATOM 2935 C CA . GLN A 1 378 ? -3.313 2.093 11.562 1.00 94.06 378 GLN A CA 1
ATOM 2936 C C . GLN A 1 378 ? -2.206 1.426 10.746 1.00 94.06 378 GLN A C 1
ATOM 2938 O O . GLN A 1 378 ? -1.637 0.434 11.189 1.00 94.06 378 GLN A O 1
ATOM 2943 N N . CYS A 1 379 ? -1.880 1.943 9.561 1.00 95.88 379 CYS A N 1
ATOM 2944 C CA . CYS A 1 379 ? -0.747 1.379 8.835 1.00 95.88 379 CYS A CA 1
ATOM 2945 C C . CYS A 1 379 ? 0.569 1.808 9.490 1.00 95.88 379 CYS A C 1
ATOM 2947 O O . CYS A 1 379 ? 0.825 3.006 9.617 1.00 95.88 379 CYS A O 1
ATOM 2949 N N . LYS A 1 380 ? 1.399 0.834 9.866 1.00 94.88 380 LYS A N 1
ATOM 2950 C CA . LYS A 1 380 ? 2.731 1.050 10.440 1.00 94.88 380 LYS A CA 1
ATOM 2951 C C . LYS A 1 380 ? 3.781 1.213 9.351 1.00 94.88 380 LYS A C 1
ATOM 2953 O O . LYS A 1 380 ? 4.550 2.170 9.357 1.00 94.88 380 LYS A O 1
ATOM 2958 N N . THR A 1 381 ? 3.765 0.290 8.391 1.00 94.31 381 THR A N 1
ATOM 2959 C CA . THR A 1 381 ? 4.766 0.205 7.327 1.00 94.31 381 THR A CA 1
ATOM 2960 C C . THR A 1 381 ? 4.069 0.177 5.969 1.00 94.31 381 THR A C 1
ATOM 2962 O O . THR A 1 381 ? 3.344 -0.765 5.646 1.00 94.31 381 THR A O 1
ATOM 2965 N N . VAL A 1 382 ? 4.291 1.220 5.161 1.00 95.00 382 VAL A N 1
ATOM 2966 C CA . VAL A 1 382 ? 3.789 1.341 3.781 1.00 95.00 382 VAL A CA 1
ATOM 2967 C C . VAL A 1 382 ? 4.915 1.009 2.804 1.00 95.00 382 VAL A C 1
ATOM 2969 O O . VAL A 1 382 ? 5.984 1.613 2.864 1.00 95.00 382 VAL A O 1
ATOM 2972 N N . LEU A 1 383 ? 4.660 0.106 1.855 1.00 95.94 383 LEU A N 1
ATOM 2973 C CA . LEU A 1 383 ? 5.570 -0.212 0.756 1.00 95.94 383 LEU A CA 1
ATOM 2974 C C . LEU A 1 383 ? 4.836 -0.053 -0.582 1.00 95.94 383 LEU A C 1
ATOM 2976 O O . LEU A 1 383 ? 3.775 -0.631 -0.800 1.00 95.94 383 LEU A O 1
ATOM 2980 N N . PHE A 1 384 ? 5.390 0.777 -1.471 1.00 94.81 384 PHE A N 1
ATOM 2981 C CA . PHE A 1 384 ? 4.825 1.106 -2.792 1.00 94.81 384 PHE A CA 1
ATOM 2982 C C . PHE A 1 384 ? 3.328 1.497 -2.774 1.00 94.81 384 PHE A C 1
ATOM 2984 O O . PHE A 1 384 ? 2.571 1.160 -3.680 1.00 94.81 384 PHE A O 1
ATOM 2991 N N . GLY A 1 385 ? 2.900 2.214 -1.728 1.00 93.12 385 GLY A N 1
ATOM 2992 C CA . GLY A 1 385 ? 1.522 2.695 -1.565 1.00 93.12 385 GLY A CA 1
ATOM 2993 C C . GLY A 1 385 ? 0.535 1.687 -0.963 1.00 93.12 385 GLY A C 1
ATOM 2994 O O . GLY A 1 385 ? -0.616 2.048 -0.742 1.00 93.12 385 GLY A O 1
ATOM 2995 N N . GLN A 1 386 ? 0.961 0.458 -0.654 1.00 95.31 386 GLN A N 1
ATOM 2996 C CA . GLN A 1 386 ? 0.157 -0.526 0.081 1.00 95.31 386 GLN A CA 1
ATOM 2997 C C . GLN A 1 386 ? 0.686 -0.688 1.509 1.00 95.31 386 GLN A C 1
ATOM 2999 O O . GLN A 1 386 ? 1.888 -0.570 1.751 1.00 95.31 386 GLN A O 1
ATOM 3004 N N . CYS A 1 387 ? -0.198 -0.990 2.460 1.00 95.62 387 CYS A N 1
ATOM 3005 C CA . CYS A 1 387 ? 0.222 -1.326 3.817 1.00 95.62 387 CYS A CA 1
ATOM 3006 C C . CYS A 1 387 ? 0.740 -2.767 3.891 1.00 95.62 387 CYS A C 1
ATOM 3008 O O . CYS A 1 387 ? 0.033 -3.680 3.464 1.00 95.62 387 CYS A O 1
ATOM 3010 N N . VAL A 1 388 ? 1.931 -2.982 4.457 1.00 96.06 388 VAL A N 1
ATOM 3011 C CA . VAL A 1 388 ? 2.523 -4.323 4.667 1.00 96.06 388 VAL A CA 1
ATOM 3012 C C . VAL A 1 388 ? 2.534 -4.767 6.132 1.00 96.06 388 VAL A C 1
ATOM 3014 O O . VAL A 1 388 ? 2.622 -5.962 6.409 1.00 96.06 388 VAL A O 1
ATOM 3017 N N . GLU A 1 389 ? 2.399 -3.823 7.064 1.00 95.88 389 GLU A N 1
ATOM 3018 C CA . GLU A 1 389 ? 2.349 -4.071 8.506 1.00 95.88 389 GLU A CA 1
ATOM 3019 C C . GLU A 1 389 ? 1.339 -3.113 9.165 1.00 95.88 389 GLU A C 1
ATOM 3021 O O . GLU A 1 389 ? 1.453 -1.894 9.007 1.00 95.88 389 GLU A O 1
ATOM 3026 N N . ASP A 1 390 ? 0.368 -3.654 9.906 1.00 95.12 390 ASP A N 1
ATOM 3027 C CA . ASP A 1 390 ? -0.557 -2.879 10.750 1.00 95.12 390 ASP A CA 1
ATOM 3028 C C . ASP A 1 390 ? 0.090 -2.592 12.116 1.00 95.12 390 ASP A C 1
ATOM 3030 O O . ASP A 1 390 ? 0.712 -3.485 12.687 1.00 95.12 390 ASP A O 1
ATOM 3034 N N . ASP A 1 391 ? -0.153 -1.411 12.689 1.00 95.81 391 ASP A N 1
ATOM 3035 C CA . ASP A 1 391 ? -0.070 -1.142 14.133 1.00 95.81 391 ASP A CA 1
ATOM 3036 C C . ASP A 1 391 ? -1.490 -1.181 14.724 1.00 95.81 391 ASP A C 1
ATOM 3038 O O . ASP A 1 391 ? -2.436 -0.655 14.123 1.00 95.81 391 ASP A O 1
ATOM 3042 N N . ILE A 1 392 ? -1.662 -1.843 15.869 1.00 94.88 392 ILE A N 1
ATOM 3043 C CA . ILE A 1 392 ? -2.975 -2.205 16.415 1.00 94.88 392 ILE A CA 1
ATOM 3044 C C . ILE A 1 392 ? -3.078 -1.823 17.888 1.00 94.88 392 ILE A C 1
ATOM 3046 O O . ILE A 1 392 ? -2.506 -2.472 18.768 1.00 94.88 392 ILE A O 1
ATOM 3050 N N . THR A 1 393 ? -3.943 -0.843 18.157 1.00 93.81 393 THR A N 1
ATOM 3051 C CA . THR A 1 393 ? -4.362 -0.503 19.515 1.00 93.81 393 THR A CA 1
ATOM 3052 C C . THR A 1 393 ? -5.284 -1.599 20.046 1.00 93.81 393 THR A C 1
ATOM 3054 O O . THR A 1 393 ? -6.425 -1.746 19.587 1.00 93.81 393 THR A O 1
ATOM 3057 N N . LEU A 1 394 ? -4.809 -2.335 21.049 1.00 91.81 394 LEU A N 1
ATOM 3058 C CA . LEU A 1 394 ? -5.599 -3.272 21.841 1.00 91.81 394 LEU A CA 1
ATOM 3059 C C . LEU A 1 394 ? -6.109 -2.595 23.119 1.00 91.81 394 LEU A C 1
ATOM 3061 O O . LEU A 1 394 ? -5.336 -1.965 23.840 1.00 91.81 394 LEU A O 1
ATOM 3065 N N . ALA A 1 395 ? -7.382 -2.801 23.450 1.00 90.25 395 ALA A N 1
ATOM 3066 C CA . ALA A 1 395 ? -7.893 -2.589 24.801 1.00 90.25 395 ALA A CA 1
ATOM 3067 C C . ALA A 1 395 ? -7.884 -3.924 25.547 1.00 90.25 395 ALA A C 1
ATOM 3069 O O . ALA A 1 395 ? -8.542 -4.879 25.120 1.00 90.25 395 ALA A O 1
ATOM 3070 N N . CYS A 1 396 ? -7.117 -3.996 26.633 1.00 87.94 396 CYS A N 1
ATOM 3071 C CA . CYS A 1 396 ? -6.970 -5.191 27.450 1.00 87.94 396 CYS A CA 1
ATOM 3072 C C . CYS A 1 396 ? -7.589 -4.993 28.831 1.00 87.94 396 CYS A C 1
ATOM 3074 O O . CYS A 1 396 ? -7.293 -4.017 29.514 1.00 87.94 396 CYS A O 1
ATOM 3076 N N . GLU A 1 397 ? -8.397 -5.953 29.267 1.00 85.31 397 GLU A N 1
ATOM 3077 C CA . GLU A 1 397 ? -8.879 -6.034 30.640 1.00 85.31 397 GLU A CA 1
ATOM 3078 C C . GLU A 1 397 ? -7.993 -7.008 31.430 1.00 85.31 397 GLU A C 1
ATOM 3080 O O . GLU A 1 397 ? -7.863 -8.174 31.047 1.00 85.31 397 GLU A O 1
ATOM 3085 N N . THR A 1 398 ? -7.373 -6.538 32.515 1.00 81.50 398 THR A N 1
ATOM 3086 C CA . THR A 1 398 ? -6.564 -7.353 33.436 1.00 81.50 398 THR A CA 1
ATOM 3087 C C . THR A 1 398 ? -7.304 -7.565 34.753 1.00 81.50 398 THR A C 1
ATOM 3089 O O . THR A 1 398 ? -7.581 -6.600 35.468 1.00 81.50 398 THR A O 1
ATOM 3092 N N . GLN A 1 399 ? -7.596 -8.823 35.078 1.00 83.50 399 GLN A N 1
ATOM 3093 C CA . GLN A 1 399 ? -8.207 -9.257 36.335 1.00 83.50 399 GLN A CA 1
ATOM 3094 C C . GLN A 1 399 ? -7.148 -9.404 37.441 1.00 83.50 399 GLN A C 1
ATOM 3096 O O . GLN A 1 399 ? -6.127 -10.058 37.240 1.00 83.50 399 GLN A O 1
ATOM 3101 N N . GLN A 1 400 ? -7.403 -8.848 38.622 1.00 82.50 400 GLN A N 1
ATOM 3102 C CA . GLN A 1 400 ? -6.618 -9.085 39.835 1.00 82.50 400 GLN A CA 1
ATOM 3103 C C . GLN A 1 400 ? -7.569 -9.453 40.970 1.00 82.50 400 GLN A C 1
ATOM 3105 O O . GLN A 1 400 ? -8.384 -8.628 41.377 1.00 82.50 400 GLN A O 1
ATOM 3110 N N . CYS A 1 401 ? -7.479 -10.689 41.459 1.00 82.88 401 CYS A N 1
ATOM 3111 C CA . CYS A 1 401 ? -8.286 -11.180 42.572 1.00 82.88 401 CYS A CA 1
ATOM 3112 C C . CYS A 1 401 ? -7.456 -11.240 43.853 1.00 82.88 401 CYS A C 1
ATOM 3114 O O . CYS A 1 401 ? -6.275 -11.591 43.817 1.00 82.88 401 CYS A O 1
ATOM 3116 N N . THR A 1 402 ? -8.075 -10.903 44.979 1.00 83.69 402 THR A N 1
ATOM 3117 C CA . THR A 1 402 ? -7.494 -11.051 46.314 1.00 83.69 402 THR A CA 1
ATOM 3118 C C . THR A 1 402 ? -8.406 -11.896 47.192 1.00 83.69 402 THR A C 1
ATOM 3120 O O . THR A 1 402 ? -9.631 -11.800 47.120 1.00 83.69 402 THR A O 1
ATOM 3123 N N . GLN A 1 403 ? -7.805 -12.733 48.038 1.00 83.38 403 GLN A N 1
ATOM 3124 C CA . GLN A 1 403 ? -8.537 -13.508 49.035 1.00 83.38 403 GLN A CA 1
ATOM 3125 C C . GLN A 1 403 ? -9.070 -12.568 50.124 1.00 83.38 403 GLN A C 1
ATOM 3127 O O . GLN A 1 403 ? -8.312 -11.770 50.678 1.00 83.38 403 GLN A O 1
ATOM 3132 N N . THR A 1 404 ? -10.357 -12.666 50.461 1.00 77.75 404 THR A N 1
ATOM 3133 C CA . THR A 1 404 ? -10.990 -11.805 51.470 1.00 77.75 404 THR A CA 1
ATOM 3134 C C . THR A 1 404 ? -11.882 -12.599 52.427 1.00 77.75 404 THR A C 1
ATOM 3136 O O . THR A 1 404 ? -12.163 -13.775 52.216 1.00 77.75 404 THR A O 1
ATOM 3139 N N . GLN A 1 405 ? -12.361 -11.949 53.491 1.00 71.88 405 GLN A N 1
ATOM 3140 C CA . GLN A 1 405 ? -13.395 -12.487 54.388 1.00 71.88 405 GLN A CA 1
ATOM 3141 C C . GLN A 1 405 ? -14.811 -12.270 53.806 1.00 71.88 405 GLN A C 1
ATOM 3143 O O . GLN A 1 405 ? -15.709 -11.783 54.491 1.00 71.88 405 GLN A O 1
ATOM 3148 N N . LEU A 1 406 ? -15.000 -12.558 52.514 1.00 74.69 406 LEU A N 1
ATOM 3149 C CA . LEU A 1 406 ? -16.293 -12.450 51.835 1.00 74.69 406 LEU A CA 1
ATOM 3150 C C . LEU A 1 406 ? -17.154 -13.681 52.148 1.00 74.69 406 LEU A C 1
ATOM 3152 O O . LEU A 1 406 ? -17.035 -14.714 51.492 1.00 74.69 406 LEU A O 1
ATOM 3156 N N . THR A 1 407 ? -18.055 -13.547 53.120 1.00 73.25 407 THR A N 1
ATOM 3157 C CA . THR A 1 407 ? -19.123 -14.525 53.376 1.00 73.25 407 THR A CA 1
ATOM 3158 C C . THR A 1 407 ? -20.398 -14.096 52.652 1.00 73.25 407 THR A C 1
ATOM 3160 O O . THR A 1 407 ? -20.842 -12.958 52.802 1.00 73.25 407 THR A O 1
ATOM 3163 N N . CYS A 1 408 ? -21.006 -15.005 51.889 1.00 77.44 408 CYS A N 1
ATOM 3164 C CA . CYS A 1 408 ? -22.241 -14.761 51.141 1.00 77.44 408 CYS A CA 1
ATOM 3165 C C . CYS A 1 408 ? -23.396 -15.644 51.645 1.00 77.44 408 CYS A C 1
ATOM 3167 O O . CYS A 1 408 ? -23.172 -16.776 52.062 1.00 77.44 408 CYS A O 1
ATOM 3169 N N . GLY A 1 409 ? -24.638 -15.165 51.523 1.00 66.38 409 GLY A N 1
ATOM 3170 C CA . GLY A 1 409 ? -25.850 -15.997 51.624 1.00 66.38 409 GLY A CA 1
ATOM 3171 C C . GLY A 1 409 ? -26.383 -16.383 53.017 1.00 66.38 409 GLY A C 1
ATOM 3172 O O . GLY A 1 409 ? -27.396 -17.078 53.074 1.00 66.38 409 GLY A O 1
ATOM 3173 N N . GLU A 1 410 ? -25.771 -15.959 54.130 1.00 61.41 410 GLU A N 1
ATOM 3174 C CA . GLU A 1 410 ? -26.238 -16.311 55.489 1.00 61.41 410 GLU A CA 1
ATOM 3175 C C . GLU A 1 410 ? -27.134 -15.253 56.169 1.00 61.41 410 GLU A C 1
ATOM 3177 O O . GLU A 1 410 ? -27.225 -14.099 55.756 1.00 61.41 410 GLU A O 1
ATOM 3182 N N . GLN A 1 411 ? -27.824 -15.659 57.246 1.00 50.97 411 GLN A N 1
ATOM 3183 C CA . GLN A 1 411 ? -28.875 -14.891 57.944 1.00 50.97 411 GLN A CA 1
ATOM 3184 C C . GLN A 1 411 ? -28.362 -13.750 58.855 1.00 50.97 411 GLN A C 1
ATOM 3186 O O . GLN A 1 411 ? -29.065 -13.308 59.767 1.00 50.97 411 GLN A O 1
ATOM 3191 N N . SER A 1 412 ? -27.142 -13.268 58.638 1.00 49.50 412 SER A N 1
ATOM 3192 C CA . SER A 1 412 ? -26.456 -12.291 59.484 1.00 49.50 412 SER A CA 1
ATOM 3193 C C . SER A 1 412 ? -26.564 -10.872 58.919 1.00 49.50 412 SER A C 1
ATOM 3195 O O . SER A 1 412 ? -25.731 -10.419 58.136 1.00 49.50 412 SER A O 1
ATOM 3197 N N . PHE A 1 413 ? -27.563 -10.109 59.379 1.00 49.69 413 PHE A N 1
ATOM 3198 C CA . PHE A 1 413 ? -27.454 -8.653 59.290 1.00 49.69 413 PHE A CA 1
ATOM 3199 C C . PHE A 1 413 ? -26.427 -8.178 60.329 1.00 49.69 413 PHE A C 1
ATOM 3201 O O . PHE A 1 413 ? -26.518 -8.510 61.514 1.00 49.69 413 PHE A O 1
ATOM 3208 N N . CYS A 1 414 ? -25.437 -7.412 59.879 1.00 46.66 414 CYS A N 1
ATOM 3209 C CA . CYS A 1 414 ? -24.423 -6.813 60.738 1.00 46.66 414 CYS A CA 1
ATOM 3210 C C . CYS A 1 414 ? -24.569 -5.292 60.663 1.00 46.66 414 CYS A C 1
ATOM 3212 O O . CYS A 1 414 ? -24.387 -4.692 59.603 1.00 46.66 414 CYS A O 1
ATOM 3214 N N . LEU A 1 415 ? -24.915 -4.672 61.788 1.00 40.84 415 LEU A N 1
ATOM 3215 C CA . LEU A 1 415 ? -24.719 -3.238 61.997 1.00 40.84 415 LEU A CA 1
ATOM 3216 C C . LEU A 1 415 ? -23.327 -3.070 62.619 1.00 40.84 415 LEU A C 1
ATOM 3218 O O . LEU A 1 415 ? -22.904 -3.959 63.341 1.00 40.84 415 LEU A O 1
ATOM 3222 N N . ASP A 1 416 ? -22.601 -2.003 62.265 1.00 39.25 416 ASP A N 1
ATOM 3223 C CA . ASP A 1 416 ? -21.249 -1.608 62.742 1.00 39.25 416 ASP A CA 1
ATOM 3224 C C . ASP A 1 416 ? -20.090 -2.641 62.756 1.00 39.25 416 ASP A C 1
ATOM 3226 O O . ASP A 1 416 ? -18.942 -2.250 62.955 1.00 39.25 416 ASP A O 1
ATOM 3230 N N . GLY A 1 417 ? -20.346 -3.916 62.462 1.00 41.56 417 GLY A N 1
ATOM 3231 C CA . GLY A 1 417 ? -19.419 -5.037 62.651 1.00 41.56 417 GLY A CA 1
ATOM 3232 C C . GLY A 1 417 ? -19.907 -6.036 63.708 1.00 41.56 417 GLY A C 1
ATOM 3233 O O . GLY A 1 417 ? -19.463 -7.183 63.716 1.00 41.56 417 GLY A O 1
ATOM 3234 N N . SER A 1 418 ? -20.877 -5.656 64.546 1.00 44.75 418 SER A N 1
ATOM 3235 C CA . SER A 1 418 ? -21.582 -6.566 65.451 1.00 44.75 418 SER A CA 1
ATOM 3236 C C . SER A 1 418 ? -22.670 -7.373 64.714 1.00 44.75 418 SER A C 1
ATOM 3238 O O . SER A 1 418 ? -23.837 -6.995 64.603 1.00 44.75 418 SER A O 1
ATOM 3240 N N . CYS A 1 419 ? -22.284 -8.530 64.172 1.00 49.25 419 CYS A N 1
ATOM 3241 C CA . CYS A 1 419 ? -23.214 -9.445 63.503 1.00 49.25 419 CYS A CA 1
ATOM 3242 C C . CYS A 1 419 ? -24.182 -10.117 64.495 1.00 49.25 419 CYS A C 1
ATOM 3244 O O . CYS A 1 419 ? -23.761 -10.733 65.476 1.00 49.25 419 CYS A O 1
ATOM 3246 N N . TYR A 1 420 ? -25.490 -10.028 64.231 1.00 46.50 420 TYR A N 1
ATOM 3247 C CA . TYR A 1 420 ? -26.519 -10.513 65.154 1.00 46.50 420 TYR A CA 1
ATOM 3248 C C . TYR A 1 420 ? -26.641 -12.049 65.159 1.00 46.50 420 TYR A C 1
ATOM 3250 O O . TYR A 1 420 ? -27.173 -12.652 64.226 1.00 46.50 420 TYR A O 1
ATOM 3258 N N . ALA A 1 421 ? -26.203 -12.688 66.249 1.00 45.16 421 ALA A N 1
ATOM 3259 C CA . ALA A 1 421 ? -26.436 -14.109 66.507 1.00 45.16 421 ALA A CA 1
ATOM 3260 C C . ALA A 1 421 ? -27.821 -14.324 67.150 1.00 45.16 421 ALA A C 1
ATOM 3262 O O . ALA A 1 421 ? -28.081 -13.877 68.270 1.00 45.16 421 ALA A O 1
ATOM 3263 N N . GLY A 1 422 ? -28.714 -15.021 66.443 1.00 39.28 422 GLY A N 1
ATOM 3264 C CA . GLY A 1 422 ? -30.133 -15.116 66.791 1.00 39.28 422 GLY A CA 1
ATOM 3265 C C . GLY A 1 422 ? -30.440 -15.722 68.166 1.00 39.28 422 GLY A C 1
ATOM 3266 O O . GLY A 1 422 ? -30.285 -16.924 68.378 1.00 39.28 422 GLY A O 1
ATOM 3267 N N . LYS A 1 423 ? -31.001 -14.907 69.067 1.00 36.47 423 LYS A N 1
ATOM 3268 C CA . LYS A 1 423 ? -31.754 -15.361 70.248 1.00 36.47 423 LYS A CA 1
ATOM 3269 C C . LYS A 1 423 ? -33.087 -14.625 70.309 1.00 36.47 423 LYS A C 1
ATOM 3271 O O . LYS A 1 423 ? -33.140 -13.436 70.613 1.00 36.47 423 LYS A O 1
ATOM 3276 N N . THR A 1 424 ? -34.169 -15.342 70.023 1.00 36.50 424 THR A N 1
ATOM 3277 C CA . THR A 1 424 ? -35.531 -14.799 70.032 1.00 36.50 424 THR A CA 1
ATOM 3278 C C . THR A 1 424 ? -35.983 -14.462 71.451 1.00 36.50 424 THR A C 1
ATOM 3280 O O . THR A 1 424 ? -36.210 -15.360 72.262 1.00 36.50 424 THR A O 1
ATOM 3283 N N . GLN A 1 425 ? -36.181 -13.175 71.725 1.00 39.88 425 GLN A N 1
ATOM 3284 C CA . GLN A 1 425 ? -36.940 -12.680 72.873 1.00 39.88 425 GLN A CA 1
ATOM 3285 C C . GLN A 1 425 ? -38.038 -11.732 72.381 1.00 39.88 425 GLN A C 1
ATOM 3287 O O . GLN A 1 425 ? -37.890 -11.069 71.352 1.00 39.88 425 GLN A O 1
ATOM 3292 N N . LYS A 1 426 ? -39.165 -11.701 73.097 1.00 35.44 426 LYS A N 1
ATOM 3293 C CA . LYS A 1 426 ? -40.294 -10.815 72.796 1.00 35.44 426 LYS A CA 1
ATOM 3294 C C . LYS A 1 426 ? -39.905 -9.379 73.168 1.00 35.44 426 LYS A C 1
ATOM 3296 O O . LYS A 1 426 ? -39.421 -9.158 74.272 1.00 35.44 426 LYS A O 1
ATOM 3301 N N . SER A 1 427 ? -40.112 -8.429 72.258 1.00 39.22 427 SER A N 1
ATOM 3302 C CA . SER A 1 427 ? -39.837 -7.006 72.487 1.00 39.22 427 SER A CA 1
ATOM 3303 C C . SER A 1 427 ? -41.072 -6.170 72.182 1.00 39.22 427 SER A C 1
ATOM 3305 O O . SER A 1 427 ? -41.560 -6.156 71.050 1.00 39.22 427 SER A O 1
ATOM 3307 N N . ASP A 1 428 ? -41.550 -5.439 73.184 1.00 47.59 428 ASP A N 1
ATOM 3308 C CA . ASP A 1 428 ? -42.730 -4.583 73.053 1.00 47.59 428 ASP A CA 1
ATOM 3309 C C . ASP A 1 428 ? -42.413 -3.277 72.290 1.00 47.59 428 ASP A C 1
ATOM 3311 O O . ASP A 1 428 ? -43.306 -2.661 71.706 1.00 47.59 428 ASP A O 1
ATOM 3315 N N . THR A 1 429 ? -41.130 -2.897 72.182 1.00 46.75 429 THR A N 1
ATOM 3316 C CA . THR A 1 429 ? -40.650 -1.732 71.409 1.00 46.75 429 THR A CA 1
ATOM 3317 C C . THR A 1 429 ? -40.401 -2.023 69.925 1.00 46.75 429 THR A C 1
ATOM 3319 O O . THR A 1 429 ? -40.123 -1.098 69.165 1.00 46.75 429 THR A O 1
ATOM 3322 N N . PHE A 1 430 ? -40.568 -3.271 69.464 1.00 47.09 430 PHE A N 1
ATOM 3323 C CA . PHE A 1 430 ? -40.316 -3.681 68.072 1.00 47.09 430 PHE A CA 1
ATOM 3324 C C . PHE A 1 430 ? -40.941 -2.740 67.022 1.00 47.09 430 PHE A C 1
ATOM 3326 O O . PHE A 1 430 ? -40.331 -2.447 65.995 1.00 47.09 430 PHE A O 1
ATOM 3333 N N . HIS A 1 431 ? -42.133 -2.207 67.298 1.00 44.12 431 HIS A N 1
ATOM 3334 C CA . HIS A 1 431 ? -42.852 -1.298 66.407 1.00 44.12 431 HIS A CA 1
ATOM 3335 C C . HIS A 1 431 ? -42.162 0.072 66.216 1.00 44.12 431 HIS A C 1
ATOM 3337 O O . HIS A 1 431 ? -42.143 0.594 65.095 1.00 44.12 431 HIS A O 1
ATOM 3343 N N . SER A 1 432 ? -41.561 0.651 67.264 1.00 43.22 432 SER A N 1
ATOM 3344 C CA . SER A 1 432 ? -40.809 1.908 67.155 1.00 43.22 432 SER A CA 1
ATOM 3345 C C . SER A 1 432 ? -39.434 1.669 66.529 1.00 43.22 432 SER A C 1
ATOM 3347 O O . SER A 1 432 ? -39.040 2.415 65.630 1.00 43.22 432 SER A O 1
ATOM 3349 N N . SER A 1 433 ? -38.760 0.571 66.894 1.00 42.88 433 SER A N 1
ATOM 3350 C CA . SER A 1 433 ? -37.484 0.158 66.293 1.00 42.88 433 SER A CA 1
ATOM 3351 C C . SER A 1 433 ? -37.597 -0.064 64.781 1.00 42.88 433 SER A C 1
ATOM 3353 O O . SER A 1 433 ? -36.788 0.470 64.027 1.00 42.88 433 SER A O 1
ATOM 3355 N N . VAL A 1 434 ? -38.623 -0.786 64.311 1.00 44.50 434 VAL A N 1
ATOM 3356 C CA . VAL A 1 434 ? -38.858 -1.014 62.872 1.00 44.50 434 VAL A CA 1
ATOM 3357 C C . VAL A 1 434 ? -39.193 0.288 62.140 1.00 44.50 434 VAL A C 1
ATOM 3359 O O . VAL A 1 434 ? -38.710 0.493 61.028 1.00 44.50 434 VAL A O 1
ATOM 3362 N N . SER A 1 435 ? -39.951 1.199 62.757 1.00 42.75 435 SER A N 1
ATOM 3363 C CA . SER A 1 435 ? -40.268 2.504 62.153 1.00 42.75 435 SER A CA 1
ATOM 3364 C C . SER A 1 435 ? -39.016 3.375 61.970 1.00 42.75 435 SER A C 1
ATOM 3366 O O . SER A 1 435 ? -38.821 3.962 60.904 1.00 42.75 435 SER A O 1
ATOM 3368 N N . ALA A 1 436 ? -38.130 3.415 62.972 1.00 44.12 436 ALA A N 1
ATOM 3369 C CA . ALA A 1 436 ? -36.849 4.117 62.882 1.00 44.12 436 ALA A CA 1
ATOM 3370 C C . ALA A 1 436 ? -35.903 3.462 61.857 1.00 44.12 436 ALA A C 1
ATOM 3372 O O . ALA A 1 436 ? -35.316 4.150 61.018 1.00 44.12 436 ALA A O 1
ATOM 3373 N N . LEU A 1 437 ? -35.801 2.128 61.872 1.00 43.84 437 LEU A N 1
ATOM 3374 C CA . LEU A 1 437 ? -34.945 1.367 60.960 1.00 43.84 437 LEU A CA 1
ATOM 3375 C C . LEU A 1 437 ? -35.409 1.478 59.499 1.00 43.84 437 LEU A C 1
ATOM 3377 O O . LEU A 1 437 ? -34.572 1.556 58.603 1.00 43.84 437 LEU A O 1
ATOM 3381 N N . ALA A 1 438 ? -36.719 1.562 59.246 1.00 40.16 438 ALA A N 1
ATOM 3382 C CA . ALA A 1 438 ? -37.261 1.840 57.917 1.00 40.16 438 ALA A CA 1
ATOM 3383 C C . ALA A 1 438 ? -36.835 3.228 57.408 1.00 40.16 438 ALA A C 1
ATOM 3385 O O . ALA A 1 438 ? -36.377 3.344 56.273 1.00 40.16 438 ALA A O 1
ATOM 3386 N N . GLY A 1 439 ? -36.900 4.266 58.253 1.00 41.62 439 GLY A N 1
ATOM 3387 C CA . GLY A 1 439 ? -36.411 5.608 57.910 1.00 41.62 439 GLY A CA 1
ATOM 3388 C C . GLY A 1 439 ? -34.916 5.627 57.562 1.00 41.62 439 GLY A C 1
ATOM 3389 O O . GLY A 1 439 ? -34.522 6.179 56.532 1.00 41.62 439 GLY A O 1
ATOM 3390 N N . LEU A 1 440 ? -34.090 4.956 58.371 1.00 40.84 440 LEU A N 1
ATOM 3391 C CA . LEU A 1 440 ? -32.645 4.830 58.141 1.00 40.84 440 LEU A CA 1
ATOM 3392 C C . LEU A 1 440 ? -32.321 4.000 56.884 1.00 40.84 440 LEU A C 1
ATOM 3394 O O . LEU A 1 440 ? -31.467 4.392 56.088 1.00 40.84 440 LEU A O 1
ATOM 3398 N N . GLY A 1 441 ? -33.033 2.894 56.654 1.00 39.78 441 GLY A N 1
ATOM 3399 C CA . GLY A 1 441 ? -32.880 2.045 55.468 1.00 39.78 441 GLY A CA 1
ATOM 3400 C C . GLY A 1 441 ? -33.301 2.730 54.163 1.00 39.78 441 GLY A C 1
ATOM 3401 O O . GLY A 1 441 ? -32.738 2.440 53.105 1.00 39.78 441 GLY A O 1
ATOM 3402 N N . GLN A 1 442 ? -34.238 3.681 54.230 1.00 39.56 442 GLN A N 1
ATOM 3403 C CA . GLN A 1 442 ? -34.585 4.550 53.105 1.00 39.56 442 GLN A CA 1
ATOM 3404 C C . GLN A 1 442 ? -33.451 5.541 52.793 1.00 39.56 442 GLN A C 1
ATOM 3406 O O . GLN A 1 442 ? -33.112 5.735 51.626 1.00 39.56 442 GLN A O 1
ATOM 3411 N N . ALA A 1 443 ? -32.827 6.127 53.823 1.00 38.28 443 ALA A N 1
ATOM 3412 C CA . ALA A 1 443 ? -31.701 7.047 53.664 1.00 38.28 443 ALA A CA 1
ATOM 3413 C C . ALA A 1 443 ? -30.451 6.345 53.098 1.00 38.28 443 ALA A C 1
ATOM 3415 O O . ALA A 1 443 ? -29.850 6.840 52.144 1.00 38.28 443 ALA A O 1
ATOM 3416 N N . ALA A 1 444 ? -30.104 5.160 53.612 1.00 39.03 444 ALA A N 1
ATOM 3417 C CA . ALA A 1 444 ? -28.908 4.409 53.215 1.00 39.03 444 ALA A CA 1
ATOM 3418 C C . ALA A 1 444 ? -28.862 4.026 51.720 1.00 39.03 444 ALA A C 1
ATOM 3420 O O . ALA A 1 444 ? -27.783 3.936 51.137 1.00 39.03 444 ALA A O 1
ATOM 3421 N N . LYS A 1 445 ? -30.018 3.867 51.060 1.00 41.72 445 LYS A N 1
ATOM 3422 C CA . LYS A 1 445 ? -30.120 3.549 49.618 1.00 41.72 445 LYS A CA 1
ATOM 3423 C C . LYS A 1 445 ? -29.803 4.727 48.676 1.00 41.72 445 LYS A C 1
ATOM 3425 O O . LYS A 1 445 ? -30.002 4.612 47.471 1.00 41.72 445 LYS A O 1
ATOM 3430 N N . SER A 1 446 ? -29.309 5.847 49.205 1.00 40.28 446 SER A N 1
ATOM 3431 C CA . SER A 1 446 ? -29.128 7.119 48.484 1.00 40.28 446 SER A CA 1
ATOM 3432 C C . SER A 1 446 ? -27.681 7.417 48.048 1.00 40.28 446 SER A C 1
ATOM 3434 O O . SER A 1 446 ? -27.346 8.572 47.800 1.00 40.28 446 SER A O 1
ATOM 3436 N N . LEU A 1 447 ? -26.802 6.411 47.977 1.00 43.69 447 LEU A N 1
ATOM 3437 C CA . LEU A 1 447 ? -25.354 6.594 47.775 1.00 43.69 447 LEU A CA 1
ATOM 3438 C C . LEU A 1 447 ? -24.827 5.919 46.494 1.00 43.69 447 LEU A C 1
ATOM 3440 O O . LEU A 1 447 ? -24.030 4.987 46.564 1.00 43.69 447 LEU A O 1
ATOM 3444 N N . THR A 1 448 ? -25.241 6.390 45.311 1.00 33.25 448 THR A N 1
ATOM 3445 C CA . THR A 1 448 ? -24.764 5.849 44.021 1.00 33.25 448 THR A CA 1
ATOM 3446 C C . THR A 1 448 ? -24.339 6.913 42.993 1.00 33.25 448 THR A C 1
ATOM 3448 O O . THR A 1 448 ? -25.072 7.844 42.669 1.00 33.25 448 THR A O 1
ATOM 3451 N N . SER A 1 449 ? -23.119 6.710 42.473 1.00 36.62 449 SER A N 1
ATOM 3452 C CA . SER A 1 449 ? -22.512 7.213 41.220 1.00 36.62 449 SER A CA 1
ATOM 3453 C C . SER A 1 449 ? -22.456 8.727 40.934 1.00 36.62 449 SER A C 1
ATOM 3455 O O . SER A 1 449 ? -23.453 9.354 40.597 1.00 36.62 449 SER A O 1
ATOM 3457 N N . SER A 1 450 ? -21.234 9.281 40.937 1.00 37.44 450 SER A N 1
ATOM 3458 C CA . SER A 1 450 ? -20.926 10.691 40.634 1.00 37.44 450 SER A CA 1
ATOM 3459 C C . SER A 1 450 ? -21.280 11.132 39.191 1.00 37.44 450 SER A C 1
ATOM 3461 O O . SER A 1 450 ? -21.010 10.370 38.261 1.00 37.44 450 SER A O 1
ATOM 3463 N N . PRO A 1 451 ? -21.798 12.362 38.962 1.00 47.22 451 PRO A N 1
ATOM 3464 C CA . PRO A 1 451 ? -22.312 13.290 39.969 1.00 47.22 451 PRO A CA 1
ATOM 3465 C C . PRO A 1 451 ? -23.569 12.698 40.611 1.00 47.22 451 PRO A C 1
ATOM 3467 O O . PRO A 1 451 ? -24.526 12.366 39.911 1.00 47.22 451 PRO A O 1
ATOM 3470 N N . TYR A 1 452 ? -23.533 12.549 41.936 1.00 52.25 452 TYR A N 1
ATOM 3471 C CA . TYR A 1 452 ? -24.439 11.679 42.684 1.00 52.25 452 TYR A CA 1
ATOM 3472 C C . TYR A 1 452 ? -25.900 12.078 42.471 1.00 52.25 452 TYR A C 1
ATOM 3474 O O . TYR A 1 452 ? -26.276 13.236 42.655 1.00 52.25 452 TYR A O 1
ATOM 3482 N N . ARG A 1 453 ? -26.719 11.118 42.027 1.00 58.03 453 ARG A N 1
ATOM 3483 C CA . ARG A 1 453 ? -28.115 11.346 41.636 1.00 58.03 453 ARG A CA 1
ATOM 3484 C C . ARG A 1 453 ? -29.023 10.284 42.233 1.00 58.03 453 ARG A C 1
ATOM 3486 O O . ARG A 1 453 ? -28.940 9.111 41.896 1.00 58.03 453 ARG A O 1
ATOM 3493 N N . ILE A 1 454 ? -29.926 10.733 43.090 1.00 55.41 454 ILE A N 1
ATOM 3494 C CA . ILE A 1 454 ? -30.807 9.914 43.921 1.00 55.41 454 ILE A CA 1
ATOM 3495 C C . ILE A 1 454 ? -32.207 9.906 43.278 1.00 55.41 454 ILE A C 1
ATOM 3497 O O . ILE A 1 454 ? -32.585 10.845 42.572 1.00 55.41 454 ILE A O 1
ATOM 3501 N N . PHE A 1 455 ? -32.980 8.836 43.489 1.00 69.56 455 PHE A N 1
ATOM 3502 C CA . PHE A 1 455 ? -34.306 8.630 42.882 1.00 69.56 455 PHE A CA 1
ATOM 3503 C C . PHE A 1 455 ? -34.268 8.660 41.343 1.00 69.56 455 PHE A C 1
ATOM 3505 O O . PHE A 1 455 ? -35.111 9.276 40.690 1.00 69.56 455 PHE A O 1
ATOM 3512 N N . THR A 1 456 ? -33.262 8.016 40.750 1.00 70.38 456 THR A N 1
ATOM 3513 C CA . THR A 1 456 ? -33.091 7.911 39.295 1.00 70.38 456 THR A CA 1
ATOM 3514 C C . THR A 1 456 ? -34.304 7.315 38.587 1.00 70.38 456 THR A C 1
ATOM 3516 O O . THR A 1 456 ? -34.946 6.388 39.077 1.00 70.38 456 THR A O 1
ATOM 3519 N N . GLY A 1 457 ? -34.576 7.831 37.389 1.00 77.44 457 GLY A N 1
ATOM 3520 C CA . GLY A 1 457 ? -35.446 7.202 36.408 1.00 77.44 457 GLY A CA 1
ATOM 3521 C C . GLY A 1 457 ? -34.785 7.149 35.034 1.00 77.44 457 GLY A C 1
ATOM 3522 O O . GLY A 1 457 ? -33.794 7.833 34.765 1.00 77.44 457 GLY A O 1
ATOM 3523 N N . LYS A 1 458 ? -35.345 6.327 34.149 1.00 82.25 458 LYS A N 1
ATOM 3524 C CA . LYS A 1 458 ? -34.877 6.107 32.775 1.00 82.25 458 LYS A CA 1
ATOM 3525 C C . LYS A 1 458 ? -35.987 6.481 31.779 1.00 82.25 458 LYS A C 1
ATOM 3527 O O . LYS A 1 458 ? -37.164 6.289 32.096 1.00 82.25 458 LYS A O 1
ATOM 3532 N N . PRO A 1 459 ? -35.649 7.018 30.592 1.00 84.12 459 PRO A N 1
ATOM 3533 C CA . PRO A 1 459 ? -36.625 7.235 29.528 1.00 84.12 459 PRO A CA 1
ATOM 3534 C C . PRO A 1 459 ? -37.174 5.889 29.040 1.00 84.12 459 PRO A C 1
ATOM 3536 O O . PRO A 1 459 ? -36.410 4.952 28.808 1.00 84.12 459 PRO A O 1
ATOM 3539 N N . ALA A 1 460 ? -38.489 5.796 28.862 1.00 83.38 460 ALA A N 1
ATOM 3540 C CA . ALA A 1 460 ? -39.161 4.612 28.335 1.00 83.38 460 ALA A CA 1
ATOM 3541 C C . ALA A 1 460 ? -40.235 4.998 27.308 1.00 83.38 460 ALA A C 1
ATOM 3543 O O . ALA A 1 460 ? -40.812 6.085 27.367 1.00 83.38 460 ALA A O 1
ATOM 3544 N N . PHE A 1 461 ? -40.499 4.108 26.351 1.00 84.69 461 PHE A N 1
ATOM 3545 C CA . PHE A 1 461 ? -41.372 4.373 25.206 1.00 84.69 461 PHE A CA 1
ATOM 3546 C C . PHE A 1 461 ? -42.155 3.120 24.806 1.00 84.69 461 PHE A C 1
ATOM 3548 O O . PHE A 1 461 ? -41.679 2.006 25.008 1.00 84.69 461 PHE A O 1
ATOM 3555 N N . CYS A 1 462 ? -43.302 3.316 24.158 1.00 83.38 462 CYS A N 1
ATOM 3556 C CA . CYS A 1 462 ? -44.072 2.262 23.491 1.00 83.38 462 CYS A CA 1
ATOM 3557 C C . CYS A 1 462 ? -44.631 2.768 22.153 1.00 83.38 462 CYS A C 1
ATOM 3559 O O . CYS A 1 462 ? -44.835 3.976 21.986 1.00 83.38 462 CYS A O 1
ATOM 3561 N N . ASP A 1 463 ? -44.851 1.868 21.192 1.00 79.44 463 ASP A N 1
ATOM 3562 C CA . ASP A 1 463 ? -45.474 2.176 19.897 1.00 79.44 463 ASP A CA 1
ATOM 3563 C C . ASP A 1 463 ? -47.008 2.006 19.937 1.00 79.44 463 ASP A C 1
ATOM 3565 O O . ASP A 1 463 ? -47.527 0.935 20.253 1.00 79.44 463 ASP A O 1
ATOM 3569 N N . LYS A 1 464 ? -47.740 3.047 19.513 1.00 70.75 464 LYS A N 1
ATOM 3570 C CA . LYS A 1 464 ? -49.143 2.947 19.087 1.00 70.75 464 LYS A CA 1
ATOM 3571 C C . LYS A 1 464 ? -49.196 2.735 17.576 1.00 70.75 464 LYS A C 1
ATOM 3573 O O . LYS A 1 464 ? -49.083 3.687 16.797 1.00 70.75 464 LYS A O 1
ATOM 3578 N N . LYS A 1 465 ? -49.371 1.476 17.173 1.00 57.00 465 LYS A N 1
ATOM 3579 C CA . LYS A 1 465 ? -49.685 1.087 15.792 1.00 57.00 465 LYS A CA 1
ATOM 3580 C C . LYS A 1 465 ? -51.150 1.440 15.455 1.00 57.00 465 LYS A C 1
ATOM 3582 O O . LYS A 1 465 ? -51.976 1.524 16.366 1.00 57.00 465 LYS A O 1
ATOM 3587 N N . PRO A 1 466 ? -51.489 1.678 14.175 1.00 48.97 466 PRO A N 1
ATOM 3588 C CA . PRO A 1 466 ? -52.874 1.861 13.751 1.00 48.97 466 PRO A CA 1
ATOM 3589 C C . PRO A 1 466 ? -53.692 0.556 13.813 1.00 48.97 466 PRO A C 1
ATOM 3591 O O . PRO A 1 466 ? -53.150 -0.537 13.968 1.00 48.97 466 PRO A O 1
ATOM 3594 N N . ILE A 1 467 ? -55.011 0.732 13.698 1.00 44.53 467 ILE A N 1
ATOM 3595 C CA . ILE A 1 467 ? -56.109 -0.252 13.749 1.00 44.53 467 ILE A CA 1
ATOM 3596 C C . ILE A 1 467 ? -55.700 -1.676 13.314 1.00 44.53 467 ILE A C 1
ATOM 3598 O O . ILE A 1 467 ? -55.227 -1.883 12.201 1.00 44.53 467 ILE A O 1
ATOM 3602 N N . GLY A 1 468 ? -55.966 -2.660 14.181 1.00 47.28 468 GLY A N 1
ATOM 3603 C CA . GLY A 1 468 ? -55.846 -4.096 13.886 1.00 47.28 468 GLY A CA 1
ATOM 3604 C C . GLY A 1 468 ? -54.663 -4.815 14.544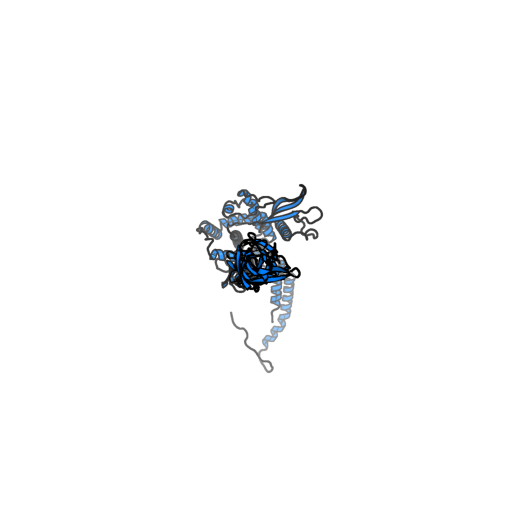 1.00 47.28 468 GLY A C 1
ATOM 3605 O O . GLY A 1 468 ? -54.746 -6.022 14.751 1.00 47.28 468 GLY A O 1
ATOM 3606 N N . PHE A 1 469 ? -53.595 -4.108 14.942 1.00 51.00 469 PHE A N 1
ATOM 3607 C CA . PHE A 1 469 ? -52.389 -4.738 15.505 1.00 51.00 469 PHE A CA 1
ATOM 3608 C C . PHE A 1 469 ? -51.879 -4.046 16.779 1.00 51.00 469 PHE A C 1
ATOM 3610 O O . PHE A 1 469 ? -51.452 -2.900 16.728 1.00 51.00 469 PHE A O 1
ATOM 3617 N N . SER A 1 470 ? -51.855 -4.783 17.897 1.00 56.50 470 SER A N 1
ATOM 3618 C CA . SER A 1 470 ? -51.108 -4.518 19.148 1.00 56.50 470 SER A CA 1
ATOM 3619 C C . SER A 1 470 ? -50.933 -3.038 19.577 1.00 56.50 470 SER A C 1
ATOM 3621 O O . SER A 1 470 ? -49.922 -2.412 19.239 1.00 56.50 470 SER A O 1
ATOM 3623 N N . ASP A 1 471 ? -51.833 -2.497 20.410 1.00 66.44 471 ASP A N 1
ATOM 3624 C CA . ASP A 1 471 ? -51.552 -1.260 21.165 1.00 66.44 471 ASP A CA 1
ATOM 3625 C C . ASP A 1 471 ? -50.632 -1.583 22.357 1.00 66.44 471 ASP A C 1
ATOM 3627 O O . ASP A 1 471 ? -51.083 -1.900 23.458 1.00 66.44 471 ASP A O 1
ATOM 3631 N N . CYS A 1 472 ? -49.318 -1.498 22.133 1.00 70.50 472 CYS A N 1
ATOM 3632 C CA . CYS A 1 472 ? -48.298 -1.732 23.160 1.00 70.50 472 CYS A CA 1
ATOM 3633 C C . CYS A 1 472 ? -48.219 -0.603 24.212 1.00 70.50 472 CYS A C 1
ATOM 3635 O O . CYS A 1 472 ? -47.366 -0.642 25.097 1.00 70.50 472 CYS A O 1
ATOM 3637 N N . CYS A 1 473 ? -49.102 0.399 24.133 1.00 73.94 473 CYS A N 1
ATOM 3638 C CA . CYS A 1 473 ? -49.223 1.504 25.076 1.00 73.94 473 CYS A CA 1
ATOM 3639 C C . CYS A 1 473 ? -50.492 1.456 25.945 1.00 73.94 473 CYS A C 1
ATOM 3641 O O . CYS A 1 473 ? -50.708 2.414 26.694 1.00 73.94 473 CYS A O 1
ATOM 3643 N N . ALA A 1 474 ? -51.316 0.404 25.859 1.00 65.94 474 ALA A N 1
ATOM 3644 C CA . ALA A 1 474 ? -52.571 0.278 26.606 1.00 65.94 474 ALA A CA 1
ATOM 3645 C C . ALA A 1 474 ? -52.408 0.500 28.126 1.00 65.94 474 ALA A C 1
ATOM 3647 O O . ALA A 1 474 ? -51.350 0.241 28.708 1.00 65.94 474 ALA A O 1
ATOM 3648 N N . ASP A 1 475 ? -53.457 1.030 28.757 1.00 57.59 475 ASP A N 1
ATOM 3649 C CA . ASP A 1 475 ? -53.463 1.474 30.160 1.00 57.59 475 ASP A CA 1
ATOM 3650 C C . ASP A 1 475 ? -54.165 0.481 31.117 1.00 57.59 475 ASP A C 1
ATOM 3652 O O . ASP A 1 475 ? -54.150 0.684 32.327 1.00 57.59 475 ASP A O 1
ATOM 3656 N N . SER A 1 476 ? -54.750 -0.604 30.591 1.00 47.56 476 SER A N 1
ATOM 3657 C CA . SER A 1 476 ? -55.336 -1.719 31.351 1.00 47.56 476 SER A CA 1
ATOM 3658 C C . SER A 1 476 ? -55.510 -2.969 30.466 1.00 47.56 476 SER A C 1
ATOM 3660 O O . SER A 1 476 ? -55.407 -2.887 29.240 1.00 47.56 476 SER A O 1
ATOM 3662 N N . GLY A 1 477 ? -55.797 -4.130 31.074 1.00 49.72 477 GLY A N 1
ATOM 3663 C CA . GLY A 1 477 ? -56.283 -5.326 30.358 1.00 49.72 477 GLY A CA 1
ATOM 3664 C C . GLY A 1 477 ? -55.308 -6.502 30.207 1.00 49.72 477 GLY A C 1
ATOM 3665 O O . GLY A 1 477 ? -55.631 -7.460 29.509 1.00 49.72 477 GLY A O 1
ATOM 3666 N N . TRP A 1 478 ? -54.154 -6.494 30.885 1.00 46.50 478 TRP A N 1
ATOM 3667 C CA . TRP A 1 478 ? -53.094 -7.520 30.780 1.00 46.50 478 TRP A CA 1
ATOM 3668 C C . TRP A 1 478 ? -53.493 -8.995 31.016 1.00 46.50 478 TRP A C 1
ATOM 3670 O O . TRP A 1 478 ? -52.716 -9.888 30.687 1.00 46.50 478 TRP A O 1
ATOM 3680 N N . GLY A 1 479 ? -54.678 -9.268 31.574 1.00 44.44 479 GLY A N 1
ATOM 3681 C CA . GLY A 1 479 ? -55.140 -10.612 31.945 1.00 44.44 479 GLY A CA 1
ATOM 3682 C C . GLY A 1 479 ? -55.898 -11.383 30.858 1.00 44.44 479 GLY A C 1
ATOM 3683 O O . GLY A 1 479 ? -56.309 -12.510 31.115 1.00 44.44 479 GLY A O 1
ATOM 3684 N N . GLN A 1 480 ? -56.116 -10.803 29.672 1.00 43.00 480 GLN A N 1
ATOM 3685 C CA . GLN A 1 480 ? -56.824 -11.454 28.561 1.00 43.00 480 GLN A CA 1
ATOM 3686 C C . GLN A 1 480 ? -55.901 -11.591 27.341 1.00 43.00 480 GLN A C 1
ATOM 3688 O O . GLN A 1 480 ? -55.474 -10.607 26.735 1.00 43.00 480 GLN A O 1
ATOM 3693 N N . ASN A 1 481 ? -55.562 -12.833 26.988 1.00 48.53 481 ASN A N 1
ATOM 3694 C CA . ASN A 1 481 ? -54.621 -13.136 25.910 1.00 48.53 481 ASN A CA 1
ATOM 3695 C C . ASN A 1 481 ? -55.229 -12.881 24.523 1.00 48.53 481 ASN A C 1
ATOM 3697 O O . ASN A 1 481 ? -56.229 -13.493 24.168 1.00 48.53 481 ASN A O 1
ATOM 3701 N N . THR A 1 482 ? -54.566 -12.046 23.713 1.00 46.88 482 THR A N 1
ATOM 3702 C CA . THR A 1 482 ? -54.536 -12.123 22.227 1.00 46.88 482 THR A CA 1
ATOM 3703 C C . THR A 1 482 ? -53.610 -11.057 21.626 1.00 46.88 482 THR A C 1
ATOM 3705 O O . THR A 1 482 ? -52.839 -11.354 20.719 1.00 46.88 482 THR A O 1
ATOM 3708 N N . GLY A 1 483 ? -53.646 -9.814 22.127 1.00 52.47 483 GLY A N 1
ATOM 3709 C CA . GLY A 1 483 ? -53.075 -8.657 21.410 1.00 52.47 483 GLY A CA 1
ATOM 3710 C C . GLY A 1 483 ? -51.590 -8.312 21.629 1.00 52.47 483 GLY A C 1
ATOM 3711 O O . GLY A 1 483 ? -51.025 -7.570 20.827 1.00 52.47 483 GLY A O 1
ATOM 3712 N N . LEU A 1 484 ? -50.941 -8.797 22.698 1.00 51.62 484 LEU A N 1
ATOM 3713 C CA . LEU A 1 484 ? -49.658 -8.242 23.187 1.00 51.62 484 LEU A CA 1
ATOM 3714 C C . LEU A 1 484 ? -48.409 -9.105 22.921 1.00 51.62 484 LEU A C 1
ATOM 3716 O O . LEU A 1 484 ? -47.294 -8.706 23.269 1.00 51.62 484 LEU A O 1
ATOM 3720 N N . ALA A 1 485 ? -48.551 -10.265 22.270 1.00 57.16 485 ALA A N 1
ATOM 3721 C CA . ALA A 1 485 ? -47.420 -11.151 21.969 1.00 57.16 485 ALA A CA 1
ATOM 3722 C C . ALA A 1 485 ? -46.312 -10.440 21.162 1.00 57.16 485 ALA A C 1
ATOM 3724 O O . ALA A 1 485 ? -45.130 -10.623 21.452 1.00 57.16 485 ALA A O 1
ATOM 3725 N N . GLN A 1 486 ? -46.701 -9.562 20.230 1.00 58.75 486 GLN A N 1
ATOM 3726 C CA . GLN A 1 486 ? -45.810 -8.829 19.320 1.00 58.75 486 GLN A CA 1
ATOM 3727 C C . GLN A 1 486 ? -45.129 -7.579 19.922 1.00 58.75 486 GLN A C 1
ATOM 3729 O O . GLN A 1 486 ? -44.354 -6.928 19.224 1.00 58.75 486 GLN A O 1
ATOM 3734 N N . CYS A 1 487 ? -45.407 -7.212 21.178 1.00 66.12 487 CYS A N 1
ATOM 3735 C CA . CYS A 1 487 ? -44.721 -6.094 21.840 1.00 66.12 487 CYS A CA 1
ATOM 3736 C C . CYS A 1 487 ? -43.313 -6.503 22.309 1.00 66.12 487 CYS A C 1
ATOM 3738 O O . CYS A 1 487 ? -43.082 -7.664 22.672 1.00 66.12 487 CYS A O 1
ATOM 3740 N N . SER A 1 488 ? -42.371 -5.559 22.341 1.00 65.12 488 SER A N 1
ATOM 3741 C CA . SER A 1 488 ? -41.000 -5.812 22.808 1.00 65.12 488 SER A CA 1
ATOM 3742 C C . SER A 1 488 ? -40.940 -6.185 24.298 1.00 65.12 488 SER A C 1
ATOM 3744 O O . SER A 1 488 ? -41.875 -5.934 25.064 1.00 65.12 488 SER A O 1
ATOM 3746 N N . ALA A 1 489 ? -39.826 -6.777 24.743 1.00 62.62 489 ALA A N 1
ATOM 3747 C CA . ALA A 1 489 ? -39.605 -7.069 26.164 1.00 62.62 489 ALA A CA 1
ATOM 3748 C C . ALA A 1 489 ? -39.607 -5.784 27.016 1.00 62.62 489 ALA A C 1
ATOM 3750 O O . ALA A 1 489 ? -40.125 -5.771 28.131 1.00 62.62 489 ALA A O 1
ATOM 3751 N N . GLN A 1 490 ? -39.095 -4.688 26.453 1.00 59.28 490 GLN A N 1
ATOM 3752 C CA . GLN A 1 490 ? -39.070 -3.358 27.050 1.00 59.28 490 GLN A CA 1
ATOM 3753 C C . GLN A 1 490 ? -40.486 -2.780 27.208 1.00 59.28 490 GLN A C 1
ATOM 3755 O O . GLN A 1 490 ? -40.806 -2.248 28.266 1.00 59.28 490 GLN A O 1
ATOM 3760 N N . GLU A 1 491 ? -41.361 -2.937 26.209 1.00 67.44 491 GLU A N 1
ATOM 3761 C CA . GLU A 1 491 ? -42.769 -2.516 26.296 1.00 67.44 491 GLU A CA 1
ATOM 3762 C C . GLU A 1 491 ? -43.577 -3.379 27.272 1.00 67.44 491 GLU A C 1
ATOM 3764 O O . GLU A 1 491 ? -44.373 -2.851 28.044 1.00 67.44 491 GLU A O 1
ATOM 3769 N N . LYS A 1 492 ? -43.330 -4.695 27.311 1.00 66.25 492 LYS A N 1
ATOM 3770 C CA . LYS A 1 492 ? -43.929 -5.603 28.306 1.00 66.25 492 LYS A CA 1
ATOM 3771 C C . LYS A 1 492 ? -43.493 -5.239 29.733 1.00 66.25 492 LYS A C 1
ATOM 3773 O O . LYS A 1 492 ? -44.326 -5.208 30.638 1.00 66.25 492 LYS A O 1
ATOM 3778 N N . GLY A 1 493 ? -42.220 -4.889 29.929 1.00 68.12 493 GLY A N 1
ATOM 3779 C CA . GLY A 1 493 ? -41.710 -4.349 31.194 1.00 68.12 493 GLY A CA 1
ATOM 3780 C C . GLY A 1 493 ? -42.319 -2.989 31.554 1.00 68.12 493 GLY A C 1
ATOM 3781 O O . GLY A 1 493 ? -42.697 -2.774 32.704 1.00 68.12 493 GLY A O 1
ATOM 3782 N N . LEU A 1 494 ? -42.491 -2.096 30.574 1.00 75.00 494 LEU A N 1
ATOM 3783 C CA . LEU A 1 494 ? -43.149 -0.800 30.756 1.00 75.00 494 LEU A CA 1
ATOM 3784 C C . LEU A 1 494 ? -44.623 -0.960 31.160 1.00 75.00 494 LEU A C 1
ATOM 3786 O O . LEU A 1 494 ? -45.066 -0.274 32.076 1.00 75.00 494 LEU A O 1
ATOM 3790 N N . ALA A 1 495 ? -45.362 -1.894 30.555 1.00 68.56 495 ALA A N 1
ATOM 3791 C CA . ALA A 1 495 ? -46.731 -2.218 30.957 1.00 68.56 495 ALA A CA 1
ATOM 3792 C C . ALA A 1 495 ? -46.789 -2.680 32.425 1.00 68.56 495 ALA A C 1
ATOM 3794 O O . ALA A 1 495 ? -47.491 -2.072 33.230 1.00 68.56 495 ALA A O 1
ATOM 3795 N N . GLN A 1 496 ? -45.960 -3.655 32.820 1.00 68.69 496 GLN A N 1
ATOM 3796 C CA . GLN A 1 496 ? -45.868 -4.088 34.224 1.00 68.69 496 GLN A CA 1
ATOM 3797 C C . GLN A 1 496 ? -45.462 -2.956 35.184 1.00 68.69 496 GLN A C 1
ATOM 3799 O O . GLN A 1 496 ? -45.850 -2.966 36.352 1.00 68.69 496 GLN A O 1
ATOM 3804 N N . ALA A 1 497 ? -44.671 -1.986 34.723 1.00 72.56 497 ALA A N 1
ATOM 3805 C CA . ALA A 1 497 ? -44.272 -0.832 35.518 1.00 72.56 497 ALA A CA 1
ATOM 3806 C C . ALA A 1 497 ? -45.392 0.212 35.671 1.00 72.56 497 ALA A C 1
ATOM 3808 O O . ALA A 1 497 ? -45.503 0.814 36.740 1.00 72.56 497 ALA A O 1
ATOM 3809 N N . LYS A 1 498 ? -46.247 0.391 34.654 1.00 78.25 498 LYS A N 1
ATOM 3810 C CA . LYS A 1 498 ? -47.474 1.202 34.743 1.00 78.25 498 LYS A CA 1
ATOM 3811 C C . LYS A 1 498 ? -48.439 0.609 35.770 1.00 78.25 498 LYS A C 1
ATOM 3813 O O . LYS A 1 498 ? -48.841 1.311 36.692 1.00 78.25 498 LYS A O 1
ATOM 3818 N N . GLU A 1 499 ? -48.701 -0.695 35.677 1.00 73.25 499 GLU A N 1
ATOM 3819 C CA . GLU A 1 499 ? -49.549 -1.466 36.607 1.00 73.25 499 GLU A CA 1
ATOM 3820 C C . GLU A 1 499 ? -49.035 -1.360 38.061 1.00 73.25 499 GLU A C 1
ATOM 3822 O O . GLU A 1 499 ? -49.800 -1.159 39.003 1.00 73.25 499 GLU A O 1
ATOM 3827 N N . LYS A 1 500 ? -47.708 -1.396 38.256 1.00 70.06 500 LYS A N 1
ATOM 3828 C CA . LYS A 1 500 ? -47.046 -1.191 39.561 1.00 70.06 500 LYS A CA 1
ATOM 3829 C C . LYS A 1 500 ? -46.943 0.283 39.994 1.00 70.06 500 LYS A C 1
ATOM 3831 O O . LYS A 1 500 ? -46.379 0.563 41.051 1.00 70.06 500 LYS A O 1
ATOM 3836 N N . GLY A 1 501 ? -47.458 1.241 39.220 1.00 81.88 501 GLY A N 1
ATOM 3837 C CA . GLY A 1 501 ? -47.398 2.677 39.522 1.00 81.88 501 GLY A CA 1
ATOM 3838 C C . GLY A 1 501 ? -45.970 3.229 39.623 1.00 81.88 501 GLY A C 1
ATOM 3839 O O . GLY A 1 501 ? -45.671 4.001 40.538 1.00 81.88 501 GLY A O 1
ATOM 3840 N N . LEU A 1 502 ? -45.079 2.815 38.716 1.00 81.88 502 LEU A N 1
ATOM 3841 C CA . LEU A 1 502 ? -43.652 3.180 38.665 1.00 81.88 502 LEU A CA 1
ATOM 3842 C C . LEU A 1 502 ? -43.313 4.194 37.556 1.00 81.88 502 LEU A C 1
ATOM 3844 O O . LEU A 1 502 ? -42.152 4.562 37.387 1.00 81.88 502 LEU A O 1
ATOM 3848 N N . THR A 1 503 ? -44.307 4.644 36.788 1.00 87.06 503 THR A N 1
ATOM 3849 C CA . THR A 1 503 ? -44.129 5.468 35.580 1.00 87.06 503 THR A CA 1
ATOM 3850 C C . THR A 1 503 ? -44.819 6.827 35.662 1.00 87.06 503 THR A C 1
ATOM 3852 O O . THR A 1 503 ? -45.906 6.929 36.224 1.00 87.06 503 THR A O 1
ATOM 3855 N N . ILE A 1 504 ? -44.246 7.846 35.019 1.00 92.38 504 ILE A N 1
ATOM 3856 C CA . ILE A 1 504 ? -44.907 9.129 34.712 1.00 92.38 504 ILE A CA 1
ATOM 3857 C C . ILE A 1 504 ? -45.052 9.221 33.194 1.00 92.38 504 ILE A C 1
ATOM 3859 O O . ILE A 1 504 ? -44.055 9.066 32.489 1.00 92.38 504 ILE A O 1
ATOM 3863 N N . GLU A 1 505 ? -46.262 9.462 32.687 1.00 92.81 505 GLU A N 1
ATOM 3864 C CA . GLU A 1 505 ? -46.492 9.718 31.259 1.00 92.81 505 GLU A CA 1
ATOM 3865 C C . GLU A 1 505 ? -46.181 11.178 30.908 1.00 92.81 505 GLU A C 1
ATOM 3867 O O . GLU A 1 505 ? -46.582 12.09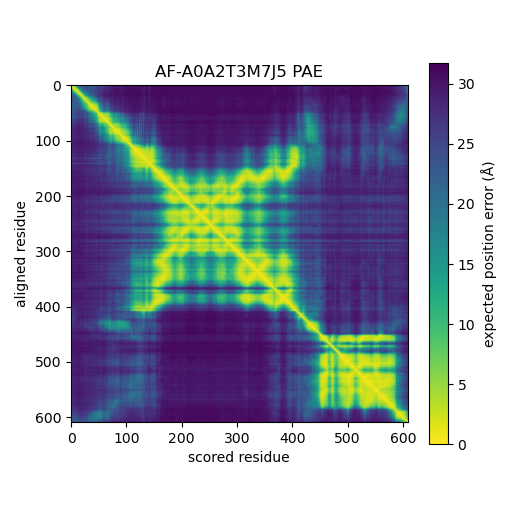5 31.621 1.00 92.81 505 GLU A O 1
ATOM 3872 N N . LEU A 1 506 ? -45.476 11.391 29.794 1.00 93.19 506 LEU A N 1
ATOM 3873 C CA . LEU A 1 506 ? -45.071 12.710 29.289 1.00 93.19 506 LEU A CA 1
ATOM 3874 C C . LEU A 1 506 ? -45.800 13.100 27.990 1.00 93.19 506 LEU A C 1
ATOM 3876 O O . LEU A 1 506 ? -45.425 14.066 27.325 1.00 93.19 506 LEU A O 1
ATOM 3880 N N . GLY A 1 507 ? -46.823 12.329 27.615 1.00 89.44 507 GLY A N 1
ATOM 3881 C CA . GLY A 1 507 ? -47.631 12.500 26.412 1.00 89.44 507 GLY A CA 1
ATOM 3882 C C . GLY A 1 507 ? -47.162 11.662 25.220 1.00 89.44 507 GLY A C 1
ATOM 3883 O O . GLY A 1 507 ? -46.421 10.682 25.347 1.00 89.44 507 GLY A O 1
ATOM 3884 N N . GLN A 1 508 ? -47.618 12.055 24.030 1.00 89.31 508 GLN A N 1
ATOM 3885 C CA . GLN A 1 508 ? -47.461 11.300 22.787 1.00 89.31 508 GLN A CA 1
ATOM 3886 C C . GLN A 1 508 ? -46.799 12.152 21.697 1.00 89.31 508 GLN A C 1
ATOM 3888 O O . GLN A 1 508 ? -47.142 13.319 21.520 1.00 89.31 508 GLN A O 1
ATOM 3893 N N . PHE A 1 509 ? -45.888 11.562 20.925 1.00 89.12 509 PHE A N 1
ATOM 3894 C CA . PHE A 1 509 ? -45.217 12.209 19.799 1.00 89.12 509 PHE A CA 1
ATOM 3895 C C . PHE A 1 509 ? -45.326 11.382 18.515 1.00 89.12 509 PHE A C 1
ATOM 3897 O O . PHE A 1 509 ? -45.581 10.176 18.532 1.00 89.12 509 PHE A O 1
ATOM 3904 N N . CYS A 1 510 ? -45.115 12.046 17.380 1.00 85.19 510 CYS A N 1
ATOM 3905 C CA . CYS A 1 510 ? -44.968 11.362 16.105 1.00 85.19 510 CYS A CA 1
ATOM 3906 C C . CYS A 1 510 ? -43.526 10.871 15.944 1.00 85.19 510 CYS A C 1
ATOM 3908 O O . CYS A 1 510 ? -42.603 11.687 15.893 1.00 85.19 510 CYS A O 1
ATOM 3910 N N . ALA A 1 511 ? -43.342 9.555 15.869 1.00 81.31 511 ALA A N 1
ATOM 3911 C CA . ALA A 1 511 ? -42.048 8.938 15.606 1.00 81.31 511 ALA A CA 1
ATOM 3912 C C . ALA A 1 511 ? -41.700 8.969 14.110 1.00 81.31 511 ALA A C 1
ATOM 3914 O O . ALA A 1 511 ? -40.527 9.058 13.763 1.00 81.31 511 ALA A O 1
ATOM 3915 N N . GLU A 1 512 ? -42.714 8.923 13.239 1.00 79.94 512 GLU A N 1
ATOM 3916 C CA . GLU A 1 512 ? -42.534 8.691 11.804 1.00 79.94 512 GLU A CA 1
ATOM 3917 C C . GLU A 1 512 ? -43.647 9.371 10.993 1.00 79.94 512 GLU A C 1
ATOM 3919 O O . GLU A 1 512 ? -44.836 9.187 11.279 1.00 79.94 512 GLU A O 1
ATOM 3924 N N . ARG A 1 513 ? -43.261 10.173 9.993 1.00 81.06 513 ARG A N 1
ATOM 3925 C CA . ARG A 1 513 ? -44.175 10.886 9.087 1.00 81.06 513 ARG A CA 1
ATOM 3926 C C . ARG A 1 513 ? -43.891 10.523 7.637 1.00 81.06 513 ARG A C 1
ATOM 3928 O O . ARG A 1 513 ? -42.733 10.483 7.240 1.00 81.06 513 ARG A O 1
ATOM 3935 N N . VAL A 1 514 ? -44.951 10.377 6.850 1.00 68.06 514 VAL A N 1
ATOM 3936 C CA . VAL A 1 514 ? -44.907 10.217 5.390 1.00 68.06 514 VAL A CA 1
ATOM 3937 C C . VAL A 1 514 ? -45.922 11.190 4.796 1.00 68.06 514 VAL A C 1
ATOM 3939 O O . VAL A 1 514 ? -47.048 11.267 5.280 1.00 68.06 514 VAL A O 1
ATOM 3942 N N . LEU A 1 515 ? -45.507 11.984 3.800 1.00 75.50 515 LEU A N 1
ATOM 3943 C CA . LEU A 1 515 ? -46.325 13.041 3.175 1.00 75.50 515 LEU A CA 1
ATOM 3944 C C . LEU A 1 515 ? -47.008 13.976 4.204 1.00 75.50 515 LEU A C 1
ATOM 3946 O O . LEU A 1 515 ? -48.183 14.309 4.098 1.00 75.50 515 LEU A O 1
ATOM 3950 N N . GLY A 1 516 ? -46.279 14.351 5.263 1.00 72.62 516 GLY A N 1
ATOM 3951 C CA . GLY A 1 516 ? -46.774 15.175 6.380 1.00 72.62 516 GLY A CA 1
ATOM 3952 C C . GLY A 1 516 ? -47.643 14.432 7.410 1.00 72.62 516 GLY A C 1
ATOM 3953 O O . GLY A 1 516 ? -47.620 14.782 8.595 1.00 72.62 516 GLY A O 1
ATOM 3954 N N . VAL A 1 517 ? -48.340 13.370 7.000 1.00 72.50 517 VAL A N 1
ATOM 3955 C CA . VAL A 1 517 ? -49.203 12.541 7.854 1.00 72.50 517 VAL A CA 1
ATOM 3956 C C . VAL A 1 517 ? -48.366 11.721 8.841 1.00 72.50 517 VAL A C 1
ATOM 3958 O O . VAL A 1 517 ? -47.316 11.176 8.503 1.00 72.50 517 VAL A O 1
ATOM 3961 N N . CYS A 1 518 ? -48.828 11.625 10.091 1.00 75.81 518 CYS A N 1
ATOM 3962 C CA . CYS A 1 518 ? -48.159 10.841 11.128 1.00 75.81 518 CYS A CA 1
ATOM 3963 C C . CYS A 1 518 ? -48.565 9.362 11.070 1.00 75.81 518 CYS A C 1
ATOM 3965 O O . CYS A 1 518 ? -49.659 9.015 11.521 1.00 75.81 518 CYS A O 1
ATOM 3967 N N . ILE A 1 519 ? -47.673 8.505 10.565 1.00 75.31 519 ILE A N 1
ATOM 3968 C CA . ILE A 1 519 ? -47.933 7.068 10.388 1.00 75.31 519 ILE A CA 1
ATOM 3969 C C . ILE A 1 519 ? -47.559 6.225 11.615 1.00 75.31 519 ILE A C 1
ATOM 3971 O O . ILE A 1 519 ? -48.194 5.200 11.855 1.00 75.31 519 ILE A O 1
ATOM 3975 N N . ARG A 1 520 ? -46.596 6.670 12.441 1.00 76.19 520 ARG A N 1
ATOM 3976 C CA . ARG A 1 520 ? -46.237 5.987 13.696 1.00 76.19 520 ARG A CA 1
ATOM 3977 C C . ARG A 1 520 ? -46.209 6.940 14.883 1.00 76.19 520 ARG A C 1
ATOM 3979 O O . ARG A 1 520 ? -45.483 7.937 14.891 1.00 76.19 520 ARG A O 1
ATOM 3986 N N . LYS A 1 521 ? -47.003 6.612 15.903 1.00 82.19 521 LYS A N 1
ATOM 3987 C CA . LYS A 1 521 ? -47.162 7.380 17.144 1.00 82.19 521 LYS A CA 1
ATOM 3988 C C . LYS A 1 521 ? -46.493 6.621 18.291 1.00 82.19 521 LYS A C 1
ATOM 3990 O O . LYS A 1 521 ? -46.661 5.412 18.403 1.00 82.19 521 LYS A O 1
ATOM 3995 N N . LYS A 1 522 ? -45.761 7.323 19.156 1.00 87.25 522 LYS A N 1
ATOM 3996 C CA . LYS A 1 522 ? -45.170 6.767 20.384 1.00 87.25 522 LYS A CA 1
ATOM 3997 C C . LYS A 1 522 ? -45.623 7.570 21.598 1.00 87.25 522 LYS A C 1
ATOM 3999 O O . LYS A 1 522 ? -45.673 8.797 21.518 1.00 87.25 522 LYS A O 1
ATOM 4004 N N . LYS A 1 523 ? -45.909 6.905 22.721 1.00 89.31 523 LYS A N 1
ATOM 4005 C CA . LYS A 1 523 ? -45.974 7.570 24.038 1.00 89.31 523 LYS A CA 1
ATOM 4006 C C . LYS A 1 523 ? -44.579 7.576 24.676 1.00 89.31 523 LYS A C 1
ATOM 4008 O O . LYS A 1 523 ? -43.810 6.633 24.476 1.00 89.31 523 LYS A O 1
ATOM 4013 N N . GLY A 1 524 ? -44.265 8.629 25.428 1.00 91.06 524 GLY A N 1
ATOM 4014 C CA . GLY A 1 524 ? -43.024 8.762 26.196 1.00 91.06 524 GLY A CA 1
ATOM 4015 C C . GLY A 1 524 ? -43.285 8.791 27.698 1.00 91.06 524 GLY A C 1
ATOM 4016 O O . GLY A 1 524 ? -44.251 9.404 28.149 1.00 91.06 524 GLY A O 1
ATOM 4017 N N . TYR A 1 525 ? -42.416 8.140 28.468 1.00 92.06 525 TYR A N 1
ATOM 4018 C CA . TYR A 1 525 ? -42.534 7.999 29.917 1.00 92.06 525 TYR A CA 1
ATOM 4019 C C . TYR A 1 525 ? -41.183 8.190 30.614 1.00 92.06 525 TYR A C 1
ATOM 4021 O O . TYR A 1 525 ? -40.128 7.906 30.042 1.00 92.06 525 TYR A O 1
ATOM 4029 N N . CYS A 1 526 ? -41.232 8.566 31.892 1.00 92.31 526 CYS A N 1
ATOM 4030 C CA . CYS A 1 526 ? -40.151 8.284 32.834 1.00 92.31 526 CYS A CA 1
ATOM 4031 C C . CYS A 1 526 ? -40.501 7.058 33.678 1.00 92.31 526 CYS A C 1
ATOM 4033 O O . CYS A 1 526 ? -41.550 7.029 34.320 1.00 92.31 526 CYS A O 1
ATOM 4035 N N . LEU A 1 527 ? -39.613 6.065 33.673 1.00 83.88 527 LEU A N 1
ATOM 4036 C CA . LEU A 1 527 ? -39.695 4.822 34.439 1.00 83.88 527 LEU A CA 1
ATOM 4037 C C . LEU A 1 527 ? -38.748 4.898 35.644 1.00 83.88 527 LEU A C 1
ATOM 4039 O O . LEU A 1 527 ? -37.574 5.210 35.459 1.00 83.88 527 LEU A O 1
ATOM 4043 N N . PHE A 1 528 ? -39.232 4.598 36.850 1.00 81.19 528 PHE A N 1
ATOM 4044 C CA . PHE A 1 528 ? -38.453 4.677 38.092 1.00 81.19 528 PHE A CA 1
ATOM 4045 C C . PHE A 1 528 ? -38.304 3.313 38.765 1.00 81.19 528 PHE A C 1
ATOM 4047 O O . PHE A 1 528 ? -39.236 2.512 38.779 1.00 81.19 528 PHE A O 1
ATOM 4054 N N . ASP A 1 529 ? -37.153 3.081 39.398 1.00 70.31 529 ASP A N 1
ATOM 4055 C CA . ASP A 1 529 ? -36.832 1.800 40.044 1.00 70.31 529 ASP A CA 1
ATOM 4056 C C . ASP A 1 529 ? -37.664 1.544 41.331 1.00 70.31 529 ASP A C 1
ATOM 4058 O O . ASP A 1 529 ? -37.656 0.446 41.883 1.00 70.31 529 ASP A O 1
ATOM 4062 N N . SER A 1 530 ? -38.424 2.539 41.820 1.00 67.50 530 SER A N 1
ATOM 4063 C CA . SER A 1 530 ? -39.419 2.363 42.891 1.00 67.50 530 SER A CA 1
ATOM 4064 C C . SER A 1 530 ? -40.557 3.393 42.843 1.00 67.50 530 SER A C 1
ATOM 4066 O O . SER A 1 530 ? -40.399 4.512 42.348 1.00 67.50 530 SER A O 1
ATOM 4068 N N . LYS A 1 531 ? -41.705 3.043 43.441 1.00 74.75 531 LYS A N 1
ATOM 4069 C CA . LYS A 1 531 ? -42.873 3.934 43.572 1.00 74.75 531 LYS A CA 1
ATOM 4070 C C . LYS A 1 531 ? -42.552 5.196 44.383 1.00 74.75 531 LYS A C 1
ATOM 4072 O O . LYS A 1 531 ? -43.001 6.281 44.026 1.00 74.75 531 LYS A O 1
ATOM 4077 N N . MET A 1 532 ? -41.713 5.082 45.416 1.00 68.69 532 MET A N 1
ATOM 4078 C CA . MET A 1 532 ? -41.233 6.237 46.184 1.00 68.69 532 MET A CA 1
ATOM 4079 C C . MET A 1 532 ? -40.373 7.180 45.328 1.00 68.69 532 MET A C 1
ATOM 4081 O O . MET A 1 532 ? -40.575 8.392 45.384 1.00 68.69 532 MET A O 1
ATOM 4085 N N . ALA A 1 533 ? -39.468 6.640 44.501 1.00 73.25 533 ALA A N 1
ATOM 4086 C CA . ALA A 1 533 ? -38.654 7.447 43.590 1.00 73.25 533 ALA A CA 1
ATOM 4087 C C . ALA A 1 533 ? -39.527 8.224 42.591 1.00 73.25 533 ALA A C 1
ATOM 4089 O O . ALA A 1 533 ? -39.314 9.423 42.412 1.00 73.25 533 ALA A O 1
ATOM 4090 N N . ARG A 1 534 ? -40.569 7.588 42.026 1.00 89.38 534 ARG A N 1
ATOM 4091 C CA . ARG A 1 534 ? -41.564 8.294 41.204 1.00 89.38 534 ARG A CA 1
ATOM 4092 C C . ARG A 1 534 ? -42.241 9.425 41.980 1.00 89.38 534 ARG A C 1
ATOM 4094 O O . ARG A 1 534 ? -42.295 10.538 41.471 1.00 89.38 534 ARG A O 1
ATOM 4101 N N . ILE A 1 535 ? -42.767 9.154 43.177 1.00 77.44 535 ILE A N 1
ATOM 4102 C CA . ILE A 1 535 ? -43.510 10.141 43.982 1.00 77.44 535 ILE A CA 1
ATOM 4103 C C . ILE A 1 535 ? -42.648 11.379 44.276 1.00 77.44 535 ILE A C 1
ATOM 4105 O O . ILE A 1 535 ? -43.104 12.501 44.056 1.00 77.44 535 ILE A O 1
ATOM 4109 N N . ILE A 1 536 ? -41.391 11.186 44.693 1.00 78.06 536 ILE A N 1
ATOM 4110 C CA . ILE A 1 536 ? -40.460 12.290 44.983 1.00 78.06 536 ILE A CA 1
ATOM 4111 C C . ILE A 1 536 ? -40.112 13.065 43.716 1.00 78.06 536 ILE A C 1
ATOM 4113 O O . ILE A 1 536 ? -40.115 14.292 43.731 1.00 78.06 536 ILE A O 1
ATOM 4117 N N . GLN A 1 537 ? -39.865 12.383 42.600 1.00 87.12 537 GLN A N 1
ATOM 4118 C CA . GLN A 1 537 ? -39.599 13.059 41.333 1.00 87.12 537 GLN A CA 1
ATOM 4119 C C . GLN A 1 537 ? -40.826 13.845 40.850 1.00 87.12 537 GLN A C 1
ATOM 4121 O O . GLN A 1 537 ? -40.685 14.978 40.404 1.00 87.12 537 GLN A O 1
ATOM 4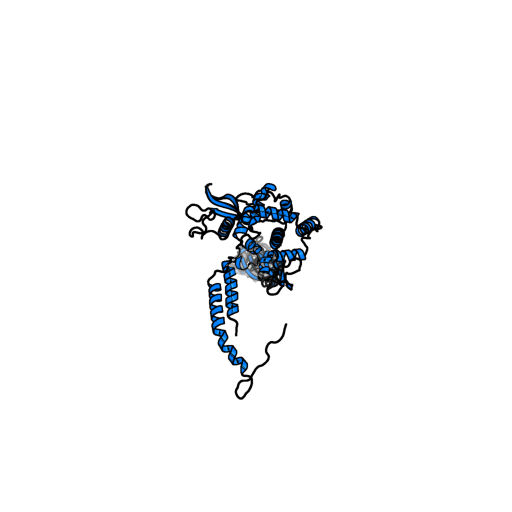126 N N . GLN A 1 538 ? -42.035 13.293 40.975 1.00 91.81 538 GLN A N 1
ATOM 4127 C CA . GLN A 1 538 ? -43.274 13.921 40.511 1.00 91.81 538 GLN A CA 1
ATOM 4128 C C . GLN A 1 538 ? -43.679 15.149 41.340 1.00 91.81 538 GLN A C 1
ATOM 4130 O O . GLN A 1 538 ? -44.121 16.141 40.768 1.00 91.81 538 GLN A O 1
ATOM 4135 N N . GLN A 1 539 ? -43.536 15.092 42.669 1.00 87.62 539 GLN A N 1
ATOM 4136 C CA . GLN A 1 539 ? -44.005 16.144 43.588 1.00 87.62 539 GLN A CA 1
ATOM 4137 C C . GLN A 1 539 ? -42.880 17.064 44.093 1.00 87.62 539 GLN A C 1
ATOM 4139 O O . GLN A 1 539 ? -43.142 18.186 44.525 1.00 87.62 539 GLN A O 1
ATOM 4144 N N . GLY A 1 540 ? -41.625 16.616 44.024 1.00 85.06 540 GLY A N 1
ATOM 4145 C CA . GLY A 1 540 ? -40.450 17.400 44.401 1.00 85.06 540 GLY A CA 1
ATOM 4146 C C . GLY A 1 540 ? -39.918 18.279 43.269 1.00 85.06 540 GLY A C 1
ATOM 4147 O O . GLY A 1 540 ? -39.609 19.442 43.499 1.00 85.06 540 GLY A O 1
ATOM 4148 N N . ARG A 1 541 ? -39.868 17.787 42.021 1.00 92.38 541 ARG A N 1
ATOM 4149 C CA . ARG A 1 541 ? -39.348 18.578 40.886 1.00 92.38 541 ARG A CA 1
ATOM 4150 C C . ARG A 1 541 ? -40.017 19.941 40.662 1.00 92.38 541 ARG A C 1
ATOM 4152 O O . ARG A 1 541 ? -39.274 20.872 40.349 1.00 92.38 541 ARG A O 1
ATOM 4159 N N . PRO A 1 542 ? -41.344 20.116 40.843 1.00 91.94 542 PRO A N 1
ATOM 4160 C CA . PRO A 1 542 ? -41.970 21.437 40.777 1.00 91.94 542 PRO A CA 1
ATOM 4161 C C . PRO A 1 542 ? -41.409 22.428 41.807 1.00 91.94 542 PRO A C 1
ATOM 4163 O O . PRO A 1 542 ? -41.266 23.603 41.492 1.00 91.94 542 PRO A O 1
ATOM 4166 N N . GLN A 1 543 ? -41.010 21.954 42.995 1.00 85.81 543 GLN A N 1
ATOM 4167 C CA . GLN A 1 543 ? -40.381 22.772 44.047 1.00 85.81 543 GLN A CA 1
ATOM 4168 C C . GLN A 1 543 ? -38.966 23.243 43.655 1.00 85.81 543 GLN A C 1
ATOM 4170 O O . GLN A 1 543 ? -38.453 24.199 44.223 1.00 85.81 543 GLN A O 1
ATOM 4175 N N . LEU A 1 544 ? -38.346 22.574 42.675 1.00 87.19 544 LEU A N 1
ATOM 4176 C CA . LEU A 1 544 ? -36.976 22.803 42.201 1.00 87.19 544 LEU A CA 1
ATOM 4177 C C . LEU A 1 544 ? -36.917 23.426 40.793 1.00 87.19 544 LEU A C 1
ATOM 4179 O O . LEU A 1 544 ? -35.834 23.560 40.227 1.00 87.19 544 LEU A O 1
ATOM 4183 N N . GLY A 1 545 ? -38.067 23.732 40.179 1.00 89.75 545 GLY A N 1
ATOM 4184 C CA . GLY A 1 545 ? -38.144 24.232 38.800 1.00 89.75 545 GLY A CA 1
ATOM 4185 C C . GLY A 1 545 ? -37.676 23.240 37.720 1.00 89.75 545 GLY A C 1
ATOM 4186 O O . GLY A 1 545 ? -37.317 23.661 36.623 1.00 89.75 545 GLY A O 1
ATOM 4187 N N . LEU A 1 546 ? -37.646 21.930 38.003 1.00 90.38 546 LEU A N 1
ATOM 4188 C CA . LEU A 1 546 ? -37.053 20.919 37.115 1.00 90.38 546 LEU A CA 1
ATOM 4189 C C . LEU A 1 546 ? -38.092 20.282 36.164 1.00 90.38 546 LEU A C 1
ATOM 4191 O O . LEU A 1 546 ? -38.898 19.462 36.609 1.00 90.38 546 LEU A O 1
ATOM 4195 N N . PRO A 1 547 ? -38.071 20.557 34.845 1.00 91.81 547 PRO A N 1
ATOM 4196 C CA . PRO A 1 547 ? -39.006 19.945 33.901 1.00 91.81 547 PRO A CA 1
ATOM 4197 C C . PRO A 1 547 ? -38.699 18.458 33.662 1.00 91.81 547 PRO A C 1
ATOM 4199 O O . PRO A 1 547 ? -37.562 18.005 33.789 1.00 91.81 547 PRO A O 1
ATOM 4202 N N . PHE A 1 548 ? -39.706 17.683 33.252 1.00 93.62 548 PHE A N 1
ATOM 4203 C CA . PHE A 1 548 ? -39.541 16.284 32.822 1.00 93.62 548 PHE A CA 1
ATOM 4204 C C . PHE A 1 548 ? -39.120 16.120 31.349 1.00 93.62 548 PHE A C 1
ATOM 4206 O O . PHE A 1 548 ? -39.015 14.995 30.862 1.00 93.62 548 PHE A O 1
ATOM 4213 N N . GLY A 1 549 ? -38.847 17.212 30.633 1.00 90.94 549 GLY A N 1
ATOM 4214 C CA . GLY A 1 549 ? -38.635 17.193 29.187 1.00 90.94 549 GLY A CA 1
ATOM 4215 C C . GLY A 1 549 ? -39.942 17.004 28.412 1.00 90.94 549 GLY A C 1
ATOM 4216 O O . GLY A 1 549 ? -41.017 17.355 28.892 1.00 90.94 549 GLY A O 1
ATOM 4217 N N . SER A 1 550 ? -39.851 16.456 27.199 1.00 92.38 550 SER A N 1
ATOM 4218 C CA . SER A 1 550 ? -41.012 16.185 26.335 1.00 92.38 550 SER A CA 1
ATOM 4219 C C . SER A 1 550 ? -41.203 14.687 26.101 1.00 92.38 550 SER A C 1
ATOM 4221 O O . SER A 1 550 ? -40.266 13.910 26.274 1.00 92.38 550 SER A O 1
ATOM 4223 N N . ALA A 1 551 ? -42.372 14.280 25.595 1.00 89.56 551 ALA A N 1
ATOM 4224 C CA . ALA A 1 551 ? -42.634 12.899 25.178 1.00 89.56 551 ALA A CA 1
ATOM 4225 C C . ALA A 1 551 ? -41.554 12.299 24.252 1.00 89.56 551 ALA A C 1
ATO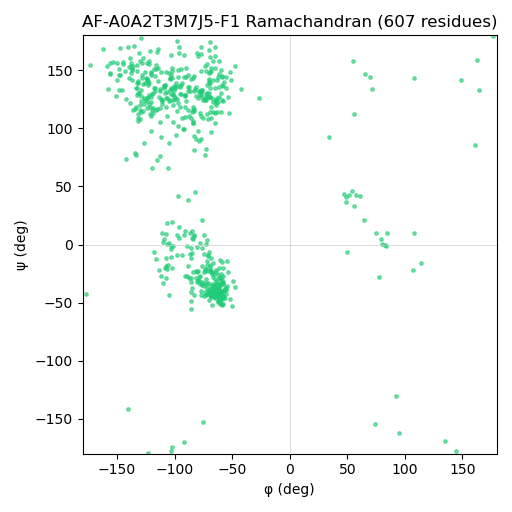M 4227 O O . ALA A 1 551 ? -41.319 11.096 24.303 1.00 89.56 551 ALA A O 1
ATOM 4228 N N . LYS A 1 552 ? -40.900 13.118 23.410 1.00 88.19 552 LYS A N 1
ATOM 4229 C CA . LYS A 1 552 ? -39.820 12.680 22.506 1.00 88.19 552 LYS A CA 1
ATOM 4230 C C . LYS A 1 552 ? -38.438 12.677 23.177 1.00 88.19 552 LYS A C 1
ATOM 4232 O O . LYS A 1 552 ? -37.596 11.867 22.802 1.00 88.19 552 LYS A O 1
ATOM 4237 N N . SER A 1 553 ? -38.225 13.545 24.167 1.00 88.62 553 SER A N 1
ATOM 4238 C CA . SER A 1 553 ? -36.959 13.688 24.900 1.00 88.62 553 SER A CA 1
ATOM 4239 C C . SER A 1 553 ? -37.207 13.778 26.418 1.00 88.62 553 SER A C 1
ATOM 4241 O O . SER A 1 553 ? -37.195 14.887 26.965 1.00 88.62 553 SER A O 1
ATOM 4243 N N . PRO A 1 554 ? -37.458 12.645 27.105 1.00 90.75 554 PRO A N 1
ATOM 4244 C CA . PRO A 1 554 ? -37.675 12.611 28.552 1.00 90.75 554 PRO A CA 1
ATOM 4245 C C . PRO A 1 554 ? -36.400 12.932 29.347 1.00 90.75 554 PRO A C 1
ATOM 4247 O O . PRO A 1 554 ? -35.338 12.365 29.091 1.00 90.75 554 PRO A O 1
ATOM 4250 N N . GLN A 1 555 ? -36.507 13.790 30.361 1.00 90.31 555 GLN A N 1
ATOM 4251 C CA . GLN A 1 555 ? -35.410 14.196 31.250 1.00 90.31 555 GLN A CA 1
ATOM 4252 C C . GLN A 1 555 ? -35.551 13.526 32.624 1.00 90.31 555 GLN A C 1
ATOM 4254 O O . GLN A 1 555 ? -35.820 14.181 33.629 1.00 90.31 555 GLN A O 1
ATOM 4259 N N . CYS A 1 556 ? -35.414 12.200 32.678 1.00 88.56 556 CYS A N 1
ATOM 4260 C CA . CYS A 1 556 ? -35.763 11.384 33.852 1.00 88.56 556 CYS A CA 1
ATOM 4261 C C . CYS A 1 556 ? -34.686 11.304 34.957 1.00 88.56 556 CYS A C 1
ATOM 4263 O O . CYS A 1 556 ? -34.830 10.511 35.886 1.00 88.56 556 CYS A O 1
ATOM 4265 N N . GLN A 1 557 ? -33.603 12.088 34.874 1.00 82.00 557 GLN A N 1
ATOM 4266 C CA . GLN A 1 557 ? -32.448 11.946 35.770 1.00 82.00 557 GLN A CA 1
ATOM 4267 C C . GLN A 1 557 ? -32.775 12.125 37.268 1.00 82.00 557 GLN A C 1
ATOM 4269 O O . GLN A 1 557 ? -33.674 12.880 37.647 1.00 82.00 557 GLN A O 1
ATOM 4274 N N . GLY A 1 558 ? -32.007 11.443 38.125 1.00 78.12 558 GLY A N 1
ATOM 4275 C CA . GLY A 1 558 ? -32.070 11.607 39.583 1.00 78.12 558 GLY A CA 1
ATOM 4276 C C . GLY A 1 558 ? -31.721 13.029 40.041 1.00 78.12 558 GLY A C 1
ATOM 4277 O O . GLY A 1 558 ? -31.050 13.775 39.320 1.00 78.12 558 GLY A O 1
ATOM 4278 N N . LEU A 1 559 ? -32.175 13.393 41.237 1.00 71.56 559 LEU A N 1
ATOM 4279 C CA . LEU A 1 559 ? -31.893 14.678 41.885 1.00 71.56 559 LEU A CA 1
ATOM 4280 C C . LEU A 1 559 ? -30.537 14.619 42.601 1.00 71.56 559 LEU A C 1
ATOM 4282 O O . LEU A 1 559 ? -30.176 13.566 43.128 1.00 71.56 559 LEU A O 1
ATOM 4286 N N . THR A 1 560 ? -29.784 15.718 42.628 1.00 66.44 560 THR A N 1
ATOM 4287 C CA . THR A 1 560 ? -28.522 15.778 43.393 1.00 66.44 560 THR A CA 1
ATOM 4288 C C . THR A 1 560 ? -28.780 15.943 44.903 1.00 66.44 560 THR A C 1
ATOM 4290 O O . THR A 1 560 ? -29.897 16.307 45.290 1.00 66.44 560 THR A O 1
ATOM 4293 N N . PRO A 1 561 ? -27.794 15.698 45.791 1.00 57.31 561 PRO A N 1
ATOM 4294 C CA . PRO A 1 561 ? -27.967 15.890 47.232 1.00 57.31 561 PRO A CA 1
ATOM 4295 C C . PRO A 1 561 ? -28.371 17.319 47.615 1.00 57.31 561 PRO A C 1
ATOM 4297 O O . PRO A 1 561 ? -29.128 17.509 48.564 1.00 57.31 561 PRO A O 1
ATOM 4300 N N . GLU A 1 562 ? -27.904 18.324 46.875 1.00 59.81 562 GLU A N 1
ATOM 4301 C CA . GLU A 1 562 ? -28.210 19.746 47.087 1.00 59.81 562 GLU A CA 1
ATOM 4302 C C . GLU A 1 562 ? -29.655 20.045 46.669 1.00 59.81 562 GLU A C 1
ATOM 4304 O O . GLU A 1 562 ? -30.401 20.686 47.405 1.00 59.81 562 GLU A O 1
ATOM 4309 N N . GLN A 1 563 ? -30.082 19.491 45.528 1.00 67.88 563 GLN A N 1
ATOM 4310 C CA . GLN A 1 563 ? -31.470 19.551 45.062 1.00 67.88 563 GLN A CA 1
ATOM 4311 C C . GLN A 1 563 ? -32.434 18.865 46.042 1.00 67.88 563 GLN A C 1
ATOM 4313 O O . GLN A 1 563 ? -33.555 19.323 46.222 1.00 67.88 563 GLN A O 1
ATOM 4318 N N . ILE A 1 564 ? -32.010 17.791 46.713 1.00 65.62 564 ILE A N 1
ATOM 4319 C CA . ILE A 1 564 ? -32.826 17.108 47.729 1.00 65.62 564 ILE A CA 1
ATOM 4320 C C . ILE A 1 564 ? -32.876 17.878 49.052 1.00 65.62 564 ILE A C 1
ATOM 4322 O O . ILE A 1 564 ? -33.927 17.901 49.686 1.00 65.62 564 ILE A O 1
ATOM 4326 N N . GLN A 1 565 ? -31.800 18.562 49.448 1.00 59.97 565 GLN A N 1
ATOM 4327 C CA . GLN A 1 565 ? -31.807 19.460 50.614 1.00 59.97 565 GLN A CA 1
ATOM 4328 C C . GLN A 1 565 ? -32.753 20.662 50.436 1.00 59.97 565 GLN A C 1
ATOM 4330 O O . GLN A 1 565 ? -33.206 21.230 51.424 1.00 59.97 565 GLN A O 1
ATOM 4335 N N . GLN A 1 566 ? -33.083 21.020 49.192 1.00 69.62 566 GLN A N 1
ATOM 4336 C CA . GLN A 1 566 ? -34.062 22.058 48.851 1.00 69.62 566 GLN A CA 1
ATOM 4337 C C . GLN A 1 566 ? -35.522 21.555 48.830 1.00 69.62 566 GLN A C 1
ATOM 4339 O O . GLN A 1 566 ? -36.437 22.367 48.701 1.00 69.62 566 GLN A O 1
ATOM 4344 N N . LEU A 1 567 ? -35.778 20.244 48.961 1.00 63.34 567 LEU A N 1
ATOM 4345 C CA . LEU A 1 567 ? -37.139 19.693 48.955 1.00 63.34 567 LEU A CA 1
ATOM 4346 C C . LEU A 1 567 ? -37.833 19.819 50.313 1.00 63.34 567 LEU A C 1
ATOM 4348 O O . LEU A 1 567 ? -37.371 19.282 51.321 1.00 63.34 567 LEU A O 1
ATOM 4352 N N . ASN A 1 568 ? -39.038 20.389 50.316 1.00 71.94 568 ASN A N 1
ATOM 4353 C CA . ASN A 1 568 ? -39.930 20.296 51.462 1.00 71.94 568 ASN A CA 1
ATOM 4354 C C . ASN A 1 568 ? -40.704 18.967 51.419 1.00 71.94 568 ASN A C 1
ATOM 4356 O O . ASN A 1 568 ? -41.776 18.856 50.820 1.00 71.94 568 ASN A O 1
ATOM 4360 N N . PHE A 1 569 ? -40.161 17.949 52.091 1.00 66.94 569 PHE A N 1
ATOM 4361 C CA . PHE A 1 569 ? -40.775 16.621 52.203 1.00 66.94 569 PHE A CA 1
ATOM 4362 C C . PHE A 1 569 ? -42.148 16.615 52.896 1.00 66.94 569 PHE A C 1
ATOM 4364 O O . PHE A 1 569 ? -42.926 15.689 52.665 1.00 66.94 569 PHE A O 1
ATOM 4371 N N . SER A 1 570 ? -42.496 17.640 53.685 1.00 63.56 570 SER A N 1
ATOM 4372 C CA . SER A 1 570 ? -43.845 17.777 54.261 1.00 63.56 570 SER A CA 1
ATOM 4373 C C . SER A 1 570 ? -44.915 18.005 53.190 1.00 63.56 570 SER A C 1
ATOM 4375 O O . SER A 1 570 ? -46.064 17.617 53.392 1.00 63.56 570 SER A O 1
ATOM 4377 N N . ASN A 1 571 ? -44.521 18.559 52.037 1.00 68.94 571 ASN A N 1
ATOM 4378 C CA . ASN A 1 571 ? -45.376 18.804 50.876 1.00 68.94 571 ASN A CA 1
ATOM 4379 C C . ASN A 1 571 ? -45.383 17.620 49.881 1.00 68.94 571 ASN A C 1
ATOM 4381 O O . ASN A 1 571 ? -45.849 17.773 48.754 1.00 68.94 571 ASN A O 1
ATOM 4385 N N . ILE A 1 572 ? -44.843 16.450 50.260 1.00 67.06 572 ILE A N 1
ATOM 4386 C CA . ILE A 1 572 ? -44.807 15.243 49.418 1.00 67.06 572 ILE A CA 1
ATOM 4387 C C . ILE A 1 572 ? -45.707 14.152 50.020 1.00 67.06 572 ILE A C 1
ATOM 4389 O O . ILE A 1 572 ? -45.491 13.643 51.122 1.00 67.06 572 ILE A O 1
ATOM 4393 N N . HIS A 1 573 ? -46.733 13.761 49.268 1.00 73.00 573 HIS A N 1
ATOM 4394 C CA . HIS A 1 573 ? -47.761 12.807 49.669 1.00 73.00 573 HIS A CA 1
ATOM 4395 C C . HIS A 1 573 ? -47.394 11.373 49.260 1.00 73.00 573 HIS A C 1
ATOM 4397 O O . HIS A 1 573 ? -47.627 10.939 48.132 1.00 73.00 573 HIS A O 1
ATOM 4403 N N . PHE A 1 574 ? -46.876 10.606 50.222 1.00 68.62 574 PHE A N 1
ATOM 4404 C CA . PHE A 1 574 ? -46.460 9.204 50.060 1.00 68.62 574 PHE A CA 1
ATOM 4405 C C . PHE A 1 574 ? -47.582 8.156 50.221 1.00 68.62 574 PHE A C 1
ATOM 4407 O O . PHE A 1 574 ? -47.304 6.958 50.200 1.00 68.62 574 PHE A O 1
ATOM 4414 N N . GLY A 1 575 ? -48.848 8.568 50.373 1.00 62.16 575 GLY A N 1
ATOM 4415 C CA . GLY A 1 575 ? -49.968 7.665 50.697 1.00 62.16 575 GLY A CA 1
ATOM 4416 C C . GLY A 1 575 ? -50.129 6.472 49.745 1.00 62.16 575 GLY A C 1
ATOM 4417 O O . GLY A 1 575 ? -50.408 5.361 50.185 1.00 62.16 575 GLY A O 1
ATOM 4418 N N . GLU A 1 576 ? -49.864 6.664 48.451 1.00 62.97 576 GLU A N 1
ATOM 4419 C CA . GLU A 1 576 ? -49.907 5.593 47.447 1.00 62.97 576 GLU A CA 1
ATOM 4420 C C . GLU A 1 576 ? -48.858 4.490 47.701 1.00 62.97 576 GLU A C 1
ATOM 4422 O O . GLU A 1 576 ? -49.148 3.308 47.536 1.00 62.97 576 GLU A O 1
ATOM 4427 N N . PHE A 1 577 ? -47.654 4.859 48.154 1.00 58.47 577 PHE A N 1
ATOM 4428 C CA . PHE A 1 577 ? -46.596 3.907 48.509 1.00 58.47 577 PHE A CA 1
ATOM 4429 C C . PHE A 1 577 ? -46.952 3.118 49.778 1.00 58.47 577 PHE A C 1
ATOM 4431 O O . PHE A 1 577 ? -46.804 1.896 49.801 1.00 58.47 577 PHE A O 1
ATOM 4438 N N . TYR A 1 578 ? -47.486 3.788 50.805 1.00 54.12 578 TYR A N 1
ATOM 4439 C CA . TYR A 1 578 ? -47.920 3.120 52.037 1.00 54.12 578 TYR A CA 1
ATOM 4440 C C . TYR A 1 578 ? -49.112 2.177 51.818 1.00 54.12 578 TYR A C 1
ATOM 4442 O O . TYR A 1 578 ? -49.160 1.104 52.417 1.00 54.12 578 TYR A O 1
ATOM 4450 N N . ASN A 1 579 ? -50.042 2.528 50.924 1.00 58.78 579 ASN A N 1
ATOM 4451 C CA . ASN A 1 579 ? -51.175 1.669 50.578 1.00 58.78 579 ASN A CA 1
ATOM 4452 C C . ASN A 1 579 ? -50.733 0.351 49.928 1.00 58.78 579 ASN A C 1
ATOM 4454 O O . ASN A 1 579 ? -51.299 -0.696 50.238 1.00 58.78 579 ASN A O 1
ATOM 4458 N N . ASP A 1 580 ? -49.716 0.372 49.064 1.00 56.00 580 ASP A N 1
ATOM 4459 C CA . ASP A 1 580 ? -49.202 -0.857 48.452 1.00 56.00 580 ASP A CA 1
ATOM 4460 C C . ASP A 1 580 ? -48.310 -1.657 49.407 1.00 56.00 580 ASP A C 1
ATOM 4462 O O . ASP A 1 580 ? -48.419 -2.880 49.435 1.00 56.00 580 ASP A O 1
ATOM 4466 N N . LEU A 1 581 ? -47.536 -0.996 50.279 1.00 52.47 581 LEU A N 1
ATOM 4467 C CA . LEU A 1 581 ? -46.840 -1.668 51.384 1.00 52.47 581 LEU A CA 1
ATOM 4468 C C . LEU A 1 581 ? -47.835 -2.446 52.267 1.00 52.47 581 LEU A C 1
ATOM 4470 O O . LEU A 1 581 ? -47.626 -3.629 52.531 1.00 52.47 581 LEU A O 1
ATOM 4474 N N . LYS A 1 582 ? -48.963 -1.821 52.637 1.00 53.22 582 LYS A N 1
ATOM 4475 C CA . LYS A 1 582 ? -50.049 -2.454 53.404 1.00 53.22 582 LYS A CA 1
ATOM 4476 C C . LYS A 1 582 ? -50.663 -3.661 52.678 1.00 53.22 582 LYS A C 1
ATOM 4478 O O . LYS A 1 582 ? -50.928 -4.667 53.326 1.00 53.22 582 LYS A O 1
ATOM 4483 N N . LYS A 1 583 ? -50.858 -3.604 51.352 1.00 55.19 583 LYS A N 1
ATOM 4484 C CA . LYS A 1 583 ? -51.332 -4.758 50.548 1.00 55.19 583 LYS A CA 1
ATOM 4485 C C . LYS A 1 583 ? -50.305 -5.894 50.477 1.00 55.19 583 LYS A C 1
ATOM 4487 O O . LYS A 1 583 ? -50.691 -7.057 50.397 1.00 55.19 583 LYS A O 1
ATOM 4492 N N . SER A 1 584 ? -49.012 -5.570 50.457 1.00 44.19 584 SER A N 1
ATOM 4493 C CA . SER A 1 584 ? -47.922 -6.552 50.377 1.00 44.19 584 SER A CA 1
ATOM 4494 C C . SER A 1 584 ? -47.602 -7.218 51.720 1.00 44.19 584 SER A C 1
ATOM 4496 O O . SER A 1 584 ? -47.072 -8.329 51.734 1.00 44.19 584 SER A O 1
ATOM 4498 N N . MET A 1 585 ? -47.944 -6.584 52.845 1.00 40.41 585 MET A N 1
ATOM 4499 C CA . MET A 1 585 ? -47.810 -7.155 54.188 1.00 40.41 585 MET A CA 1
ATOM 4500 C C . MET A 1 585 ? -48.857 -8.249 54.449 1.00 40.41 585 MET A C 1
ATOM 4502 O O . MET A 1 585 ? -49.869 -8.030 55.114 1.00 40.41 585 MET A O 1
ATOM 4506 N N . ARG A 1 586 ? -48.581 -9.471 53.978 1.00 43.44 586 ARG A N 1
ATOM 4507 C CA . ARG A 1 586 ? -49.267 -10.674 54.469 1.00 43.44 586 ARG A CA 1
ATOM 4508 C C . ARG A 1 586 ? -48.855 -10.948 55.916 1.00 43.44 586 ARG A C 1
ATOM 4510 O O . ARG A 1 586 ? -47.823 -11.568 56.165 1.00 43.44 586 ARG A O 1
ATOM 4517 N N . LEU A 1 587 ? -49.681 -10.506 56.862 1.00 42.25 587 LEU A N 1
ATOM 4518 C CA . LEU A 1 587 ? -49.704 -11.098 58.199 1.00 42.25 587 LEU A CA 1
ATOM 4519 C C . LEU A 1 587 ? -50.047 -12.598 58.067 1.00 42.25 587 LEU A C 1
ATOM 4521 O O . LEU A 1 587 ? -50.828 -12.945 57.174 1.00 42.25 587 LEU A O 1
ATOM 4525 N N . PRO A 1 588 ? -49.472 -13.493 58.893 1.00 37.84 588 PRO A N 1
ATOM 4526 C CA . PRO A 1 588 ? -49.780 -14.916 58.823 1.00 37.84 588 PRO A CA 1
ATOM 4527 C C . PRO A 1 588 ? -51.274 -15.187 59.016 1.00 37.84 588 PRO A C 1
ATOM 4529 O O . PRO A 1 588 ? -51.897 -14.636 59.922 1.00 37.84 588 PRO A O 1
ATOM 4532 N N . ASP A 1 589 ? -51.831 -16.076 58.196 1.00 44.75 589 ASP A N 1
ATOM 4533 C CA . ASP A 1 589 ? -53.136 -16.671 58.473 1.00 44.75 589 ASP A CA 1
ATOM 4534 C C . ASP A 1 589 ? -53.041 -17.465 59.785 1.00 44.75 589 ASP A C 1
ATOM 4536 O O . ASP A 1 589 ? -52.217 -18.378 59.907 1.00 44.75 589 ASP A O 1
ATOM 4540 N N . MET A 1 590 ? -53.884 -17.128 60.763 1.00 46.06 590 MET A N 1
ATOM 4541 C CA . MET A 1 590 ? -53.921 -17.816 62.056 1.00 46.06 590 MET A CA 1
ATOM 4542 C C . MET A 1 590 ? -54.197 -19.315 61.879 1.00 46.06 590 MET A C 1
ATOM 4544 O O . MET A 1 590 ? -53.597 -20.122 62.584 1.00 46.06 590 MET A O 1
ATOM 4548 N N . ASN A 1 591 ? -54.975 -19.708 60.862 1.00 47.12 591 ASN A N 1
ATOM 4549 C CA . ASN A 1 591 ? -55.226 -21.114 60.535 1.00 47.12 591 ASN A CA 1
ATOM 4550 C C . ASN A 1 591 ? -53.977 -21.829 59.981 1.00 47.12 591 ASN A C 1
ATOM 4552 O O . ASN A 1 591 ? -53.901 -23.059 60.018 1.00 47.12 591 ASN A O 1
ATOM 4556 N N . GLU A 1 592 ? -52.986 -21.106 59.445 1.00 46.75 592 GLU A N 1
ATOM 4557 C CA . GLU A 1 592 ? -51.691 -21.685 59.067 1.00 46.75 592 GLU A CA 1
ATOM 4558 C C . GLU A 1 592 ? -50.726 -21.761 60.253 1.00 46.75 592 GLU A C 1
ATOM 4560 O O . GLU A 1 592 ? -50.017 -22.759 60.397 1.00 46.75 592 GLU A O 1
ATOM 4565 N N . VAL A 1 593 ? -50.729 -20.759 61.136 1.00 46.19 593 VAL A N 1
ATOM 4566 C CA . VAL A 1 593 ? -49.986 -20.819 62.406 1.00 46.19 593 VAL A CA 1
ATOM 4567 C C . VAL A 1 593 ? -50.473 -22.013 63.237 1.00 46.19 593 VAL A C 1
ATOM 4569 O O . VAL A 1 593 ? -49.661 -22.818 63.692 1.00 46.19 593 VAL A O 1
ATOM 4572 N N . GLN A 1 594 ? -51.791 -22.196 63.335 1.00 45.28 594 GLN A N 1
ATOM 4573 C CA . GLN A 1 594 ? -52.438 -23.305 64.035 1.00 45.28 594 GLN A CA 1
ATOM 4574 C C . GLN A 1 594 ? -52.086 -24.664 63.406 1.00 45.28 594 GLN A C 1
ATOM 4576 O O . GLN A 1 594 ? -51.570 -25.531 64.109 1.00 45.28 594 GLN A O 1
ATOM 4581 N N . ARG A 1 595 ? -52.180 -24.820 62.073 1.00 49.75 595 ARG A N 1
ATOM 4582 C CA . ARG A 1 595 ? -51.691 -26.026 61.361 1.00 49.75 595 ARG A CA 1
ATOM 4583 C C . ARG A 1 595 ? -50.213 -26.336 61.624 1.00 49.75 595 ARG A C 1
ATOM 4585 O O . ARG A 1 595 ? -49.848 -27.504 61.751 1.00 49.75 595 ARG A O 1
ATOM 4592 N N . ARG A 1 596 ? -49.343 -25.321 61.700 1.00 48.66 596 ARG A N 1
ATOM 4593 C CA . ARG A 1 596 ? -47.909 -25.513 61.998 1.00 48.66 596 ARG A CA 1
ATOM 4594 C C . ARG A 1 596 ? -47.684 -25.993 63.437 1.00 48.66 596 ARG A C 1
ATOM 4596 O O . ARG A 1 596 ? -46.795 -26.815 63.652 1.00 48.66 596 ARG A O 1
ATOM 4603 N N . ILE A 1 597 ? -48.492 -25.532 64.394 1.00 51.78 597 ILE A N 1
ATOM 4604 C CA . ILE A 1 597 ? -48.475 -26.003 65.789 1.00 51.78 597 ILE A CA 1
ATOM 4605 C C . ILE A 1 597 ? -49.017 -27.439 65.879 1.00 51.78 597 ILE A C 1
ATOM 4607 O O . ILE A 1 597 ? -48.358 -28.301 66.456 1.00 51.78 597 ILE A O 1
ATOM 4611 N N . GLU A 1 598 ? -50.154 -27.737 65.249 1.00 48.31 598 GLU A N 1
ATOM 4612 C CA . GLU A 1 598 ? -50.719 -29.092 65.212 1.00 48.31 598 GLU A CA 1
ATOM 4613 C C . GLU A 1 598 ? -49.763 -30.122 64.605 1.00 48.31 598 GLU A C 1
ATOM 4615 O O . GLU A 1 598 ? -49.616 -31.217 65.144 1.00 48.31 598 GLU A O 1
ATOM 4620 N N . ASN A 1 599 ? -49.099 -29.791 63.492 1.00 50.75 599 ASN A N 1
ATOM 4621 C CA . ASN A 1 599 ? -48.141 -30.699 62.863 1.00 50.75 599 ASN A CA 1
ATOM 4622 C C . ASN A 1 599 ? -46.926 -30.943 63.772 1.00 50.75 599 ASN A C 1
ATOM 4624 O O . ASN A 1 599 ? -46.534 -32.091 63.953 1.00 50.75 599 ASN A O 1
ATOM 4628 N N . LYS A 1 600 ? -46.409 -29.904 64.448 1.00 44.69 600 LYS A N 1
ATOM 4629 C CA . LYS A 1 600 ? -45.360 -30.051 65.475 1.00 44.69 600 LYS A CA 1
ATOM 4630 C C . LYS A 1 600 ? -45.776 -30.994 66.614 1.00 44.69 600 LYS A C 1
ATOM 4632 O O . LYS A 1 600 ? -44.949 -31.781 67.065 1.00 44.69 600 LYS A O 1
ATOM 4637 N N . TYR A 1 601 ? -47.037 -30.951 67.052 1.00 45.84 601 TYR A N 1
ATOM 4638 C CA . TYR A 1 601 ? -47.571 -31.888 68.050 1.00 45.84 601 TYR A CA 1
ATOM 4639 C C . TYR A 1 601 ? -47.749 -33.315 67.499 1.00 45.84 601 TYR A C 1
ATOM 4641 O O . TYR A 1 601 ? -47.432 -34.276 68.198 1.00 45.84 601 TYR A O 1
ATOM 4649 N N . LYS A 1 602 ? -48.196 -33.473 66.245 1.00 47.19 602 LYS A N 1
ATOM 4650 C CA . LYS A 1 602 ? -48.328 -34.781 65.570 1.00 47.19 602 LYS A CA 1
ATOM 4651 C C . LYS A 1 602 ? -46.972 -35.467 65.357 1.00 47.19 602 LYS A C 1
ATOM 4653 O O . LYS A 1 602 ? -46.889 -36.684 65.502 1.00 47.19 602 LYS A O 1
ATOM 4658 N N . ASP A 1 603 ? -45.919 -34.703 65.072 1.00 44.66 603 ASP A N 1
ATOM 4659 C CA . ASP A 1 603 ? -44.553 -35.227 64.946 1.00 44.66 603 ASP A CA 1
ATOM 4660 C C . ASP A 1 603 ? -43.953 -35.587 66.317 1.00 44.66 603 ASP A C 1
ATOM 4662 O O . ASP A 1 603 ? -43.349 -36.649 66.460 1.00 44.66 603 ASP A O 1
ATOM 4666 N N . ALA A 1 604 ? -44.181 -34.767 67.352 1.00 37.34 604 ALA A N 1
ATOM 4667 C CA . ALA A 1 604 ? -43.770 -35.087 68.723 1.00 37.34 604 ALA A CA 1
ATOM 4668 C C . ALA A 1 604 ? -44.455 -36.361 69.261 1.00 37.34 604 ALA A C 1
ATOM 4670 O O . ALA A 1 604 ? -43.813 -37.180 69.912 1.00 37.34 604 ALA A O 1
ATOM 4671 N N . GLY A 1 605 ? -45.735 -36.570 68.934 1.00 42.38 605 GLY A N 1
ATOM 4672 C CA . GLY A 1 605 ? -46.504 -37.761 69.317 1.00 42.38 605 GLY A CA 1
ATOM 4673 C C . GLY A 1 605 ? -46.137 -39.057 68.580 1.00 42.38 605 GLY A C 1
ATOM 4674 O O . GLY A 1 605 ? -46.754 -40.086 68.844 1.00 42.38 605 GLY A O 1
ATOM 4675 N N . ARG A 1 606 ? -45.164 -39.034 67.656 1.00 43.09 606 ARG A N 1
ATOM 4676 C CA . ARG A 1 606 ? -44.664 -40.223 66.935 1.00 43.09 606 ARG A CA 1
ATOM 4677 C C . ARG A 1 606 ? -43.321 -40.749 67.446 1.00 43.09 606 ARG A C 1
ATOM 4679 O O . ARG A 1 606 ? -42.837 -41.747 66.920 1.00 43.09 606 ARG A O 1
ATOM 4686 N N . ALA A 1 607 ? -42.719 -40.099 68.438 1.00 39.88 607 ALA A N 1
ATOM 4687 C CA . ALA A 1 607 ? -41.384 -40.424 68.926 1.00 39.88 607 ALA A CA 1
ATOM 4688 C C . ALA A 1 607 ? -41.406 -40.993 70.356 1.00 39.88 607 ALA A C 1
ATOM 4690 O O . ALA A 1 607 ? -41.069 -40.263 71.284 1.00 39.88 607 ALA A O 1
ATOM 4691 N N . GLN A 1 608 ? -41.805 -42.269 70.504 1.00 32.44 608 GLN A N 1
ATOM 4692 C CA . GLN A 1 608 ? -41.361 -43.267 71.514 1.00 32.44 608 GLN A CA 1
ATOM 4693 C C . GLN A 1 608 ? -42.346 -44.458 71.611 1.00 32.44 608 GLN A C 1
ATOM 4695 O O . GLN A 1 608 ? -43.520 -44.292 71.265 1.00 32.44 608 GLN A O 1
ATOM 4700 N N . PRO A 1 609 ? -41.921 -45.633 72.129 1.00 39.16 609 PRO A N 1
ATOM 4701 C CA . PRO A 1 609 ? -40.559 -45.993 72.557 1.00 39.16 609 PRO A CA 1
ATOM 4702 C C . PRO A 1 609 ? -39.615 -46.285 71.384 1.00 39.16 609 PRO A C 1
ATOM 4704 O O . PRO A 1 609 ? -39.973 -47.136 70.542 1.00 39.16 609 PRO A O 1
#

Foldseek 3Di:
DDDDDDDDDDDDDDDDDDDDDPDPVPVPPPPPVVVVVVVVVVVVVVVPDDDDPLNPDPDVVVVCCVVPPPCNVCVPDVPVLVVVLVVCCVPPPVSVVVVVCVVPPDPPPDDCPDPVNVVVVVCVVCVVCQAALHADPQANQVQQKGKDKDKDKDKFKDFDPDWAKDKWFKDFPDKDKDKDKDKDFFAWWQPFAFDDFFFFFKKFAAKKKFPKDWAQDLVVLVDAWDWDWKFKAKPNDGQDIFRKIWDWDQDPVRIIITMIIGHTDMGGDVVGHGDRGIFIFIHRDPDTGTITGGGIIMIMGIDIDTDMDIDPPPDDDPQKDFPDKDAPAAWDWDQDPNDTDTDRGRMIMTIIDGDDDGPCVCQCPDDPQKHKDWDDWDQPDDDNNDGGMIMTIITMMGMDMDRHPRHGNDPWDDDPNNTDDDDDDDDPCVSSVVSVVVVVVVVVQQDDDPVGFGLFWDKAKFKDADPDAAPLPDQDDVPDDDHHPPTDPRSVVVNVQSVQQQKDWQAKDQPDDDPNDRRIMMTMIIGTPDNVSVQCCVQLCVLVVHDLDHRVDGPRTGDGPVSVVSGDCVRGDCPVVVVVVSVVDDDDDVVVVVVVVVVVVVVVVVDDD

Mean predicted aligned error: 22.26 Å

pLDDT: mean 71.79, std 20.71, range [25.64, 97.25]

InterPro domains:
  IPR014121 Type-F conjugative transfer system mating-pair stabilisation protein TraN [PF06986] (320-560)
  IPR014121 Type-F conjugative transfer system mating-pair stabilisation protein TraN [TIGR02750] (41-600)

Solvent-accessible surface area (backbone atoms only — not comparable to full-atom values): 35407 Å² total; per-residue (Å²): 138,81,88,88,80,92,83,87,79,87,85,91,85,86,88,82,90,79,88,87,75,81,77,65,67,73,64,68,78,69,58,55,72,59,54,52,52,52,48,53,53,52,48,53,58,55,73,75,44,88,84,53,81,57,79,76,38,96,45,69,68,49,35,46,41,71,78,53,37,89,64,55,70,42,73,84,30,70,61,56,47,54,53,48,53,53,48,43,49,72,69,36,67,66,47,36,50,53,48,49,47,66,74,67,51,79,82,72,82,80,58,85,83,36,68,69,56,51,49,53,49,53,52,60,79,44,38,68,39,38,59,66,46,39,61,57,94,44,37,34,43,90,79,17,31,42,37,49,74,47,82,43,80,45,79,32,34,33,49,48,93,48,64,38,50,38,72,31,40,58,42,77,73,45,80,46,76,44,78,46,77,50,75,47,75,42,79,39,70,35,60,70,43,80,52,75,90,42,24,36,40,36,38,40,39,41,42,34,29,40,66,77,45,80,43,85,51,50,70,69,42,74,49,80,62,41,76,42,70,26,35,36,24,47,76,90,37,79,52,45,72,44,78,16,33,46,43,49,40,75,42,101,82,70,30,14,33,39,34,45,38,34,64,64,46,76,34,60,39,84,77,56,44,75,50,76,53,41,32,45,26,46,23,72,66,94,63,73,39,66,23,29,26,66,40,58,35,37,40,32,26,38,33,78,42,70,47,72,42,66,48,80,77,69,81,69,59,92,54,38,44,79,78,46,76,45,74,77,35,56,68,48,75,46,72,58,96,88,34,82,43,76,38,76,51,48,28,33,39,38,32,31,46,63,66,55,70,62,57,40,54,72,47,59,70,37,61,87,53,38,46,42,44,84,74,46,78,44,76,67,39,75,44,75,90,34,55,46,24,38,33,34,41,24,49,24,42,36,55,49,71,45,87,51,94,50,82,40,47,69,93,59,65,57,58,103,77,64,58,57,77,93,72,95,72,94,60,93,59,52,69,60,53,50,55,52,48,50,55,51,58,60,57,67,75,58,79,54,68,85,84,48,38,38,57,44,31,43,68,43,63,26,51,42,52,65,93,94,50,48,62,45,62,62,93,74,68,92,90,62,94,78,56,63,81,87,47,52,74,66,26,53,48,49,48,57,32,50,78,66,55,16,55,47,81,50,49,70,36,73,78,38,68,56,96,85,43,72,72,33,38,29,42,12,26,32,39,26,91,36,43,62,31,35,49,48,53,68,55,38,25,71,77,68,75,54,72,59,63,42,28,86,53,50,49,30,67,31,48,36,72,68,60,53,73,66,48,65,66,90,75,49,84,59,62,72,52,54,54,50,52,58,71,67,58,75,72,82,54,63,73,54,56,49,51,55,51,53,50,54,51,57,57,59,74,68,74,75,136

Organism: Photobacterium leiognathi (NCBI:txid553611)

Secondary structure (DSSP, 8-state):
---------------------GGGTTTTTTSHHHHHHHHHHHHHHHHTS---GGGG-SSHHHHHHHHS-TTGGGTS-HHHHHHHHHHHHHH-HHHHHHHHHHHHS------TT-HHHHHHHHHHHTHHHHHTT---SSEETTTTEEEEEEEEEEEEEEE-----EEEEEEEEEEEEEEEEEEEEEEEEE-SSEE--SSEEEEEEE--EEPPPEEES-TTGGGS---EEEEEEEETTEEEEEEEEEEEEEE-TTS-EEEEEEE--EEEEEEEEE--SEE-EEEEEESEEEEPEEEEEEEEEEEEEEEEEEEE------TTEEEEEEEEEE-SEEEEETTEEEEES-SEEEEEEEE----SSHHHHTPPTTEEEEEEEEEEEEEETTEEEEEEEEEEEEEEEEEE-----S-S--EETTEE--------TTHHHHHHHHHHHHHHHTT--TTTT-BS-EEEEEEEE--TTS-BTT-SS-TTS-SS-TTS-HHHHHHHHHHHTT-EEEEEEEEEEEETTEEEEEEEEEEEESSHHHHHHHHHHGGGGT---EETTEE--PPBPHHHHHT--GGG---HHHHHHHHHH--PPPHHHHHHHHHHHHHHHTT---

Nearest PDB structures (foldseek):
  7a82-assembly1_A  TM=1.504E-01  e=2.032E+00  Aequorea victoria
  6wv8-assembly1_A  TM=1.917E-01  e=4.554E+00  Pseudotevenvirus RB43
  7a88-assembly1_A  TM=1.650E-01  e=4.090E+00  Aequorea victoria
  3u8p-assembly3_C  TM=9.354E-02  e=1.321E+00  Aequorea victoria
  7a8f-assembly1_A  TM=1.045E-01  e=1.471E+00  Aequorea victoria

Sequence (609 aa):
MKILCYGGLLLFHSPLLASINPTISHHFYQEIPHTQRTLQQSLNKMMNSPIKAEDYCNDDTCKTHITQPGLSRYANDPGALKNDSVRQLSANSEASNIKKGFDTRTKQPVNPNDPAYARAKGIMDNSYEISHGLSSKYYHCQTGEECQYQQVTRQCSRPTSATPACILNAYPIRKEKQPRIASVRLQGSTTQIPLPPGKITKLDIPPLTTPVDIIPDLFACRRPSRAMPIDIVVNGRVMGRAQGRMRLTITPHATCAIQFETPATSVTLSPAMPLPALTIQLQPYRGALNALGHGPLTIYSEQDTWVMGWRNNCAAPRECRQVREVCVEGAQTRTISGIEVFLPCWKKARTYQCQYPDTCQALLTGTSPTRCTAQRHQCKTVLFGQCVEDDITLACETQQCTQTQLTCGEQSFCLDGSCYAGKTQKSDTFHSSVSALAGLGQAAKSLTSSPYRIFTGKPAFCDKKPIGFSDCCADSGWGQNTGLAQCSAQEKGLAQAKEKGLTIELGQFCAERVLGVCIRKKKGYCLFDSKMARIIQQQGRPQLGLPFGSAKSPQCQGLTPEQIQQLNFSNIHFGEFYNDLKKSMRLPDMNEVQRRIENKYKDAGRAQP